Protein 6G7N (pdb70)

Radius of gyration: 25.72 Å; Cα contacts (8 Å, |Δi|>4): 1500; chains: 2; bounding box: 62×47×69 Å

Structure (mmCIF, N/CA/C/O backbone):
data_6G7N
#
_entry.id   6G7N
#
_cell.length_a   56.220
_cell.length_b   83.190
_cell.length_c   65.160
_cell.angle_alpha   90.000
_cell.angle_beta   95.250
_cell.angle_gamma   90.000
#
_symmetry.space_group_name_H-M   'P 1 21 1'
#
loop_
_entity.id
_entity.type
_entity.pdbx_description
1 polymer 'Extracellular solute-binding protein, family 1'
2 non-polymer D-ALANINE
3 non-polymer 'D-GLUTAMIC ACID'
4 non-polymer 'FE (III) ION'
5 water water
#
loop_
_atom_site.group_PDB
_atom_site.id
_atom_site.type_symbol
_atom_site.label_atom_id
_atom_site.label_alt_id
_atom_site.label_comp_id
_atom_site.label_asym_id
_atom_site.label_entity_id
_atom_site.label_seq_id
_atom_site.pdbx_PDB_ins_code
_atom_site.Cartn_x
_atom_site.Cartn_y
_atom_site.Cartn_z
_atom_site.occupancy
_atom_site.B_iso_or_equiv
_atom_site.auth_seq_id
_atom_site.auth_comp_id
_atom_site.auth_asym_id
_atom_site.auth_atom_id
_atom_site.pdbx_PDB_model_num
ATOM 1 N N . GLY A 1 1 ? 36.331 11.567 43.352 1.00 32.28 4 GLY A N 1
ATOM 2 C CA . GLY A 1 1 ? 36.314 10.092 43.539 1.00 26.12 4 GLY A CA 1
ATOM 3 C C . GLY A 1 1 ? 34.951 9.445 43.762 1.00 23.47 4 GLY A C 1
ATOM 4 O O . GLY A 1 1 ? 34.871 8.333 44.296 1.00 23.64 4 GLY A O 1
ATOM 5 N N . ALA A 1 2 ? 33.890 10.127 43.357 1.00 23.31 5 ALA A N 1
ATOM 6 C CA . ALA A 1 2 ? 32.542 9.619 43.525 1.00 20.33 5 ALA A CA 1
ATOM 7 C C . ALA A 1 2 ? 31.630 10.133 42.448 1.00 19.64 5 ALA A C 1
ATOM 8 O O . ALA A 1 2 ? 31.903 11.146 41.789 1.00 22.29 5 ALA A O 1
ATOM 10 N N . ILE A 1 3 ? 30.505 9.451 42.312 1.00 17.56 6 ILE A N 1
ATOM 11 C CA . ILE A 1 3 ? 29.376 9.975 41.565 1.00 16.81 6 ILE A CA 1
ATOM 12 C C . ILE A 1 3 ? 28.141 10.029 42.465 1.00 16.69 6 ILE A C 1
ATOM 13 O O . ILE A 1 3 ? 27.978 9.194 43.356 1.00 18.10 6 ILE A O 1
ATOM 18 N N . ASN A 1 4 ? 27.261 10.977 42.179 1.00 15.81 7 ASN A N 1
ATOM 19 C CA . ASN A 1 4 ? 25.995 11.114 42.879 1.00 15.59 7 ASN A CA 1
ATOM 20 C C . ASN A 1 4 ? 24.873 10.597 41.990 1.00 15.14 7 ASN A C 1
ATOM 21 O O . ASN A 1 4 ? 24.546 11.216 40.970 1.00 16.01 7 ASN A O 1
ATOM 26 N N . LEU A 1 5 ? 24.315 9.459 42.407 1.00 14.29 8 LEU A N 1
ATOM 27 C CA . LEU A 1 5 ? 23.224 8.783 41.702 1.00 14.14 8 LEU A CA 1
ATOM 28 C C . LEU A 1 5 ? 21.899 9.158 42.340 1.00 14.69 8 LEU A C 1
ATOM 29 O O . LEU A 1 5 ? 21.652 8.795 43.495 1.00 15.68 8 LEU A O 1
ATOM 34 N N . TYR A 1 6 ? 21.072 9.900 41.599 1.00 13.78 9 TYR A N 1
ATOM 35 C CA . TYR A 1 6 ? 19.693 10.240 42.029 1.00 13.62 9 TYR A CA 1
ATOM 36 C C . TYR A 1 6 ? 18.784 9.221 41.340 1.00 13.91 9 TYR A C 1
ATOM 37 O O . TYR A 1 6 ? 18.655 9.213 40.123 1.00 14.39 9 TYR A O 1
ATOM 46 N N . SER A 1 7 ? 18.178 8.322 42.112 1.00 13.68 10 SER A N 1
ATOM 47 C CA . SER A 1 7 ? 17.414 7.214 41.529 1.00 13.51 10 SER A CA 1
ATOM 48 C C . SER A 1 7 ? 16.128 6.937 42.282 1.00 13.80 10 SER A C 1
ATOM 49 O O . SER A 1 7 ? 16.101 6.926 43.515 1.00 15.53 10 SER A O 1
ATOM 52 N N . SER A 1 8 ? 15.077 6.658 41.513 1.00 13.41 11 SER A N 1
ATOM 53 C CA . SER A 1 8 ? 13.837 6.091 42.060 1.00 14.67 11 SER A CA 1
ATOM 54 C C . SER A 1 8 ? 13.737 4.560 41.927 1.00 14.67 11 SER A C 1
ATOM 55 O O . SER A 1 8 ? 12.722 3.958 42.287 1.00 18.84 11 SER A O 1
ATOM 58 N N . ARG A 1 9 ? 14.781 3.953 41.362 1.00 14.46 12 ARG A N 1
ATOM 59 C CA . ARG A 1 9 ? 14.774 2.558 40.854 1.00 14.46 12 ARG A CA 1
ATOM 60 C C . ARG A 1 9 ? 15.734 1.641 41.622 1.00 15.02 12 ARG A C 1
ATOM 61 O O . ARG A 1 9 ? 15.936 0.478 41.252 1.00 15.93 12 ARG A O 1
ATOM 69 N N . HIS A 1 10 ? 16.283 2.132 42.730 1.00 14.70 13 HIS A N 1
ATOM 70 C CA . HIS A 1 10 ? 17.209 1.329 43.519 1.00 14.75 13 HIS A CA 1
ATOM 71 C C . HIS A 1 10 ? 16.458 0.207 44.253 1.00 14.99 13 HIS A C 1
ATOM 72 O O . HIS A 1 10 ? 15.447 0.440 44.909 1.00 17.03 13 HIS A O 1
ATOM 79 N N . TYR A 1 11 ? 17.018 -0.997 44.189 1.00 14.89 14 TYR A N 1
ATOM 80 C CA . TYR A 1 11 ? 16.672 -2.131 45.062 1.00 16.10 14 TYR A CA 1
ATOM 81 C C . TYR A 1 11 ? 17.917 -2.518 45.850 1.00 16.40 14 TYR A C 1
ATOM 82 O O . TYR A 1 11 ? 19.036 -2.278 45.404 1.00 16.87 14 TYR A O 1
ATOM 91 N N . ASP A 1 12 ? 17.748 -3.140 47.023 1.00 17.35 15 ASP A N 1
ATOM 92 C CA A ASP A 1 12 ? 18.875 -3.493 47.912 0.50 17.21 15 ASP A CA 1
ATOM 93 C CA B ASP A 1 12 ? 18.907 -3.407 47.877 0.50 16.74 15 ASP A CA 1
ATOM 94 C C . ASP A 1 12 ? 19.967 -4.291 47.222 1.00 16.40 15 ASP A C 1
ATOM 95 O O . ASP A 1 12 ? 21.162 -4.110 47.482 1.00 18.28 15 ASP A O 1
ATOM 104 N N . THR A 1 13 ? 19.543 -5.202 46.355 1.00 16.11 16 THR A N 1
ATOM 105 C CA . THR A 1 13 ? 20.467 -6.034 45.621 1.00 16.57 16 THR A CA 1
ATOM 106 C C . THR A 1 13 ? 21.386 -5.218 44.675 1.00 15.21 16 THR A C 1
ATOM 107 O O . THR A 1 13 ? 22.460 -5.710 44.304 1.00 16.65 16 THR A O 1
ATOM 111 N N . ASP A 1 14 ? 21.018 -3.976 44.353 1.00 15.30 17 ASP A N 1
ATOM 112 C CA . ASP A 1 14 ? 21.855 -3.134 43.517 1.00 15.57 17 ASP A CA 1
ATOM 113 C C . ASP A 1 14 ? 23.139 -2.692 44.218 1.00 15.21 17 ASP A C 1
ATOM 114 O O . ASP A 1 14 ? 24.066 -2.269 43.553 1.00 16.70 17 ASP A O 1
ATOM 119 N N . GLN A 1 15 ? 23.208 -2.813 45.543 1.00 15.58 18 GLN A N 1
ATOM 120 C CA . GLN A 1 15 ? 24.513 -2.528 46.210 1.00 15.16 18 GLN A CA 1
ATOM 121 C C . GLN A 1 15 ? 25.685 -3.366 45.653 1.00 16.88 18 GLN A C 1
ATOM 122 O O . GLN A 1 15 ? 26.804 -2.877 45.549 1.00 17.07 18 GLN A O 1
ATOM 128 N N . ALA A 1 16 ? 25.388 -4.576 45.170 1.00 17.45 19 ALA A N 1
ATOM 129 C CA . ALA A 1 16 ? 26.426 -5.410 44.506 1.00 18.42 19 ALA A CA 1
ATOM 130 C C . ALA A 1 16 ? 26.968 -4.762 43.234 1.00 18.08 19 ALA A C 1
ATOM 131 O O . ALA A 1 16 ? 28.148 -4.842 42.940 1.00 19.70 19 ALA A O 1
ATOM 133 N N . LEU A 1 17 ? 26.079 -4.103 42.500 1.00 18.12 20 LEU A N 1
ATOM 134 C CA A LEU A 1 17 ? 26.475 -3.419 41.325 0.50 17.29 20 LEU A CA 1
ATOM 135 C CA B LEU A 1 17 ? 26.440 -3.297 41.298 0.50 17.82 20 LEU A CA 1
ATOM 136 C C . LEU A 1 17 ? 27.355 -2.202 41.689 1.00 15.16 20 LEU A C 1
ATOM 137 O O . LEU A 1 17 ? 28.389 -2.000 41.058 1.00 16.05 20 LEU A O 1
ATOM 146 N N . TYR A 1 18 ? 26.955 -1.435 42.707 1.00 14.69 21 TYR A N 1
ATOM 147 C CA . TYR A 1 18 ? 27.731 -0.251 43.047 1.00 14.86 21 TYR A CA 1
ATOM 148 C C . TYR A 1 18 ? 29.122 -0.681 43.515 1.00 14.57 21 TYR A C 1
ATOM 149 O O . TYR A 1 18 ? 30.104 -0.083 43.142 1.00 16.07 21 TYR A O 1
ATOM 158 N N . ASP A 1 19 ? 29.179 -1.719 44.340 1.00 13.86 22 ASP A N 1
ATOM 159 C CA . ASP A 1 19 ? 30.465 -2.191 44.863 1.00 14.27 22 ASP A CA 1
ATOM 160 C C . ASP A 1 19 ? 31.387 -2.720 43.770 1.00 14.28 22 ASP A C 1
ATOM 161 O O . ASP A 1 19 ? 32.578 -2.463 43.801 1.00 15.29 22 ASP A O 1
ATOM 166 N N . SER A 1 20 ? 30.842 -3.432 42.792 1.00 14.55 23 SER A N 1
ATOM 167 C CA . SER A 1 20 ? 31.636 -3.888 41.660 1.00 14.41 23 SER A CA 1
ATOM 168 C C . SER A 1 20 ? 32.142 -2.719 40.833 1.00 14.21 23 SER A C 1
ATOM 169 O O . SER A 1 20 ? 33.322 -2.692 40.421 1.00 15.20 23 SER A O 1
ATOM 172 N N . PHE A 1 21 ? 31.261 -1.756 40.574 1.00 13.91 24 PHE A N 1
ATOM 173 C CA . PHE A 1 21 ? 31.661 -0.524 39.889 1.00 13.70 24 PHE A CA 1
ATOM 174 C C . PHE A 1 21 ? 32.827 0.154 40.609 1.00 13.93 24 PHE A C 1
ATOM 175 O O . PHE A 1 21 ? 33.801 0.553 39.962 1.00 14.24 24 PHE A O 1
ATOM 183 N N . THR A 1 22 ? 32.748 0.263 41.921 1.00 14.06 25 THR A N 1
ATOM 184 C CA . THR A 1 22 ? 33.831 0.877 42.666 1.00 14.76 25 THR A CA 1
ATOM 185 C C . THR A 1 22 ? 35.148 0.088 42.559 1.00 15.04 25 THR A C 1
ATOM 186 O O . THR A 1 22 ? 36.220 0.688 42.411 1.00 16.19 25 THR A O 1
ATOM 190 N N . LYS A 1 23 ? 35.038 -1.224 42.619 1.00 14.85 26 LYS A N 1
ATOM 191 C CA A LYS A 1 23 ? 36.263 -2.076 42.426 0.70 16.83 26 LYS A CA 1
ATOM 192 C CA B LYS A 1 23 ? 36.194 -2.097 42.426 0.30 16.98 26 LYS A CA 1
ATOM 193 C C . LYS A 1 23 ? 36.903 -1.854 41.039 1.00 16.41 26 LYS A C 1
ATOM 194 O O . LYS A 1 23 ? 38.122 -1.791 40.866 1.00 18.96 26 LYS A O 1
ATOM 205 N N . LYS A 1 24 ? 36.062 -1.731 40.027 1.00 14.83 27 LYS A N 1
ATOM 206 C CA . LYS A 1 24 ? 36.539 -1.574 38.650 1.00 15.27 27 LYS A CA 1
ATOM 207 C C . LYS A 1 24 ? 37.053 -0.190 38.290 1.00 15.25 27 LYS A C 1
ATOM 208 O O . LYS A 1 24 ? 37.952 -0.068 37.457 1.00 19.28 27 LYS A O 1
ATOM 214 N N . THR A 1 25 ? 36.499 0.842 38.906 1.00 14.98 28 THR A N 1
ATOM 215 C CA . THR A 1 25 ? 36.748 2.243 38.525 1.00 16.50 28 THR A CA 1
ATOM 216 C C . THR A 1 25 ? 37.373 3.111 39.588 1.00 16.29 28 THR A C 1
ATOM 217 O O . THR A 1 25 ? 37.858 4.192 39.275 1.00 19.10 28 THR A O 1
ATOM 221 N N . GLY A 1 26 ? 37.298 2.687 40.840 1.00 16.24 29 GLY A N 1
ATOM 222 C CA . GLY A 1 26 ? 37.725 3.508 41.954 1.00 18.34 29 GLY A CA 1
ATOM 223 C C . GLY A 1 26 ? 36.693 4.501 42.455 1.00 18.59 29 GLY A C 1
ATOM 224 O O . GLY A 1 26 ? 36.958 5.184 43.427 1.00 22.68 29 GLY A O 1
ATOM 225 N N . LEU A 1 27 ? 35.540 4.598 41.806 1.00 17.16 30 LEU A N 1
ATOM 226 C CA . LEU A 1 27 ? 34.561 5.637 42.121 1.00 17.47 30 LEU A CA 1
ATOM 227 C C . LEU A 1 27 ? 33.487 5.110 43.053 1.00 17.39 30 LEU A C 1
ATOM 228 O O . LEU A 1 27 ? 32.882 4.090 42.764 1.00 17.26 30 LEU A O 1
ATOM 233 N N . LYS A 1 28 ? 33.255 5.805 44.165 1.00 17.66 31 LYS A N 1
ATOM 234 C CA . LYS A 1 28 ? 32.153 5.509 45.062 1.00 17.32 31 LYS A CA 1
ATOM 235 C C . LYS A 1 28 ? 30.850 5.977 44.423 1.00 16.82 31 LYS A C 1
ATOM 236 O O . LYS A 1 28 ? 30.820 6.942 43.659 1.00 18.78 31 LYS A O 1
ATOM 242 N N . VAL A 1 29 ? 29.776 5.275 44.760 1.00 18.25 32 VAL A N 1
ATOM 243 C CA . VAL A 1 29 ? 28.418 5.660 44.371 1.00 17.34 32 VAL A CA 1
ATOM 244 C C . VAL A 1 29 ? 27.675 6.188 45.595 1.00 17.11 32 VAL A C 1
ATOM 245 O O . VAL A 1 29 ? 27.443 5.430 46.549 1.00 20.68 32 VAL A O 1
ATOM 249 N N . ASN A 1 30 ? 27.332 7.480 45.568 1.00 16.29 33 ASN A N 1
ATOM 250 C CA . ASN A 1 30 ? 26.508 8.095 46.600 1.00 17.48 33 ASN A CA 1
ATOM 251 C C . ASN A 1 30 ? 25.067 8.066 46.096 1.00 16.35 33 ASN A C 1
ATOM 252 O O . ASN A 1 30 ? 24.756 8.677 45.088 1.00 19.25 33 ASN A O 1
ATOM 257 N N . LEU A 1 31 ? 24.194 7.365 46.812 1.00 17.56 34 LEU A N 1
ATOM 258 C CA . LEU A 1 31 ? 22.802 7.189 46.421 1.00 17.36 34 LEU A CA 1
ATOM 259 C C . LEU A 1 31 ? 21.887 8.216 47.068 1.00 17.98 34 LEU A C 1
ATOM 260 O O . LEU A 1 31 ? 21.890 8.331 48.304 1.00 20.10 34 LEU A O 1
ATOM 265 N N . ILE A 1 32 ? 21.113 8.929 46.247 1.00 17.23 35 ILE A N 1
ATOM 266 C CA . ILE A 1 32 ? 20.041 9.825 46.682 1.00 17.14 35 ILE A CA 1
ATOM 267 C C . ILE A 1 32 ? 18.762 9.248 46.107 1.00 16.36 35 ILE A C 1
ATOM 268 O O . ILE A 1 32 ? 18.649 9.079 44.919 1.00 17.36 35 ILE A O 1
ATOM 273 N N . GLU A 1 33 ? 17.802 8.920 46.960 1.00 18.99 36 GLU A N 1
ATOM 274 C CA . GLU A 1 33 ? 16.556 8.354 46.499 1.00 18.38 36 GLU A CA 1
ATOM 275 C C . GLU A 1 33 ? 15.402 9.320 46.539 1.00 18.73 36 GLU A C 1
ATOM 276 O O . GLU A 1 33 ? 15.398 10.291 47.311 1.00 22.42 36 GLU A O 1
ATOM 282 N N . GLY A 1 34 ? 14.364 8.966 45.790 1.00 19.68 37 GLY A N 1
ATOM 283 C CA . GLY A 1 34 ? 13.122 9.723 45.792 1.00 19.85 37 GLY A CA 1
ATOM 284 C C . GLY A 1 34 ? 12.201 9.151 44.743 1.00 18.19 37 GLY A C 1
ATOM 285 O O . GLY A 1 34 ? 12.614 8.333 43.952 1.00 20.40 37 GLY A O 1
ATOM 286 N N . LYS A 1 35 ? 10.952 9.598 44.709 1.00 19.32 38 LYS A N 1
ATOM 287 C CA . LYS A 1 35 ? 10.062 9.203 43.631 1.00 20.08 38 LYS A CA 1
ATOM 288 C C . LYS A 1 35 ? 10.526 9.932 42.364 1.00 19.78 38 LYS A C 1
ATOM 289 O O . LYS A 1 35 ? 11.115 11.011 42.426 1.00 19.49 38 LYS A O 1
ATOM 295 N N . GLY A 1 36 ? 10.288 9.316 41.206 1.00 20.69 39 GLY A N 1
ATOM 296 C CA . GLY A 1 36 ? 10.833 9.826 39.943 1.00 20.47 39 GLY A CA 1
ATOM 297 C C . GLY A 1 36 ? 10.511 11.287 39.651 1.00 19.49 39 GLY A C 1
ATOM 298 O O . GLY A 1 36 ? 11.405 12.083 39.352 1.00 21.18 39 GLY A O 1
ATOM 299 N N . ASP A 1 37 ? 9.225 11.658 39.762 1.00 22.33 40 ASP A N 1
ATOM 300 C CA . ASP A 1 37 ? 8.853 13.027 39.417 1.00 23.49 40 ASP A CA 1
ATOM 301 C C . ASP A 1 37 ? 9.360 14.037 40.438 1.00 20.99 40 ASP A C 1
ATOM 302 O O . ASP A 1 37 ? 9.737 15.162 40.081 1.00 23.86 40 ASP A O 1
ATOM 304 N N . LYS A 1 38 ? 9.459 13.601 41.695 1.00 22.07 41 LYS A N 1
ATOM 305 C CA . LYS A 1 38 ? 10.04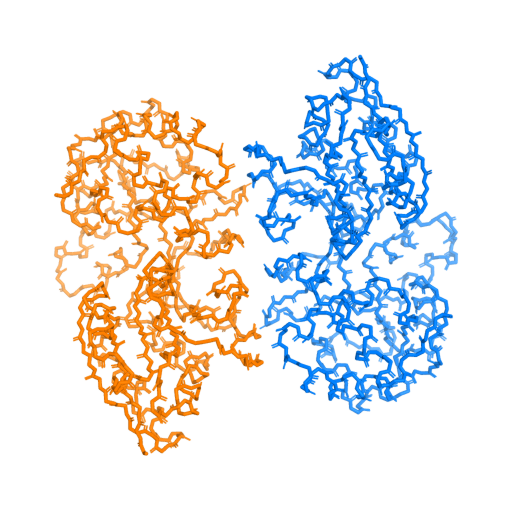0 14.415 42.759 1.00 23.55 41 LYS A CA 1
ATOM 306 C C . LYS A 1 38 ? 11.530 14.641 42.572 1.00 22.28 41 LYS A C 1
ATOM 307 O O . LYS A 1 38 ? 12.022 15.747 42.798 1.00 24.44 41 LYS A O 1
ATOM 313 N N . LEU A 1 39 ? 12.241 13.620 42.101 1.00 20.37 42 LEU A N 1
ATOM 314 C CA . LEU A 1 39 ? 13.670 13.787 41.786 1.00 19.48 42 LEU A CA 1
ATOM 315 C C . LEU A 1 39 ? 13.899 14.741 40.637 1.00 18.95 42 LEU A C 1
ATOM 316 O O . LEU A 1 39 ? 14.841 15.523 40.672 1.00 19.41 42 LEU A O 1
ATOM 321 N N . ILE A 1 40 ? 13.046 14.677 39.607 1.00 18.23 43 ILE A N 1
ATOM 322 C CA . ILE A 1 40 ? 13.167 15.615 38.475 1.00 18.59 43 ILE A CA 1
ATOM 323 C C . ILE A 1 40 ? 13.018 17.040 39.004 1.00 18.92 43 ILE A C 1
ATOM 324 O O . ILE A 1 40 ? 13.843 17.907 38.684 1.00 20.69 43 ILE A O 1
ATOM 329 N N . GLU A 1 41 ? 11.982 17.261 39.820 1.00 20.29 44 GLU A N 1
ATOM 330 C CA . GLU A 1 41 ? 11.717 18.552 40.414 1.00 21.67 44 GLU A CA 1
ATOM 331 C C . GLU A 1 41 ? 12.889 18.990 41.285 1.00 22.62 44 GLU A C 1
ATOM 332 O O . GLU A 1 41 ? 13.303 20.142 41.252 1.00 25.34 44 GLU A O 1
ATOM 334 N N . ARG A 1 42 ? 13.434 18.079 42.077 1.00 21.91 45 ARG A N 1
ATOM 335 C CA . ARG A 1 42 ? 14.592 18.405 42.922 1.00 22.01 45 ARG A CA 1
ATOM 336 C C . ARG A 1 42 ? 15.808 18.843 42.107 1.00 21.32 45 ARG A C 1
ATOM 337 O O . ARG A 1 42 ? 16.460 19.810 42.440 1.00 24.83 45 ARG A O 1
ATOM 345 N N . ILE A 1 43 ? 16.146 18.082 41.062 1.00 19.90 46 ILE A N 1
ATOM 346 C CA . ILE A 1 43 ? 17.288 18.442 40.229 1.00 20.58 46 ILE A CA 1
ATOM 347 C C . ILE A 1 43 ? 17.031 19.783 39.507 1.00 21.00 46 ILE A C 1
ATOM 348 O O . ILE A 1 43 ? 17.939 20.611 39.402 1.00 23.96 46 ILE A O 1
ATOM 353 N N . LYS A 1 44 ? 15.827 19.965 38.976 1.00 22.00 47 LYS A N 1
ATOM 354 C CA . LYS A 1 44 ? 15.500 21.188 38.265 1.00 25.53 47 LYS A CA 1
ATOM 355 C C . LYS A 1 44 ? 15.676 22.393 39.210 1.00 27.20 47 LYS A C 1
ATOM 356 O O . LYS A 1 44 ? 16.281 23.381 38.851 1.00 29.35 47 LYS A O 1
ATOM 362 N N . SER A 1 45 ? 15.193 22.258 40.431 1.00 24.61 48 SER A N 1
ATOM 363 C CA . SER A 1 45 ? 15.239 23.348 41.403 1.00 28.70 48 SER A CA 1
ATOM 364 C C . SER A 1 45 ? 16.668 23.619 41.910 1.00 29.47 48 SER A C 1
ATOM 365 O O . SER A 1 45 ? 17.036 24.780 42.145 1.00 39.59 48 SER A O 1
ATOM 368 N N . GLU A 1 46 ? 17.468 22.558 42.074 1.00 27.52 49 GLU A N 1
ATOM 369 C CA . GLU A 1 46 ? 18.885 22.688 42.448 1.00 26.94 49 GLU A CA 1
ATOM 370 C C . GLU A 1 46 ? 19.682 23.388 41.333 1.00 28.90 49 GLU A C 1
ATOM 371 O O . GLU A 1 46 ? 20.701 24.024 41.596 1.00 33.46 49 GLU A O 1
ATOM 377 N N . GLY A 1 47 ? 19.230 23.241 40.083 1.00 28.58 50 GLY A N 1
ATOM 378 C CA . GLY A 1 47 ? 19.798 23.960 38.944 1.00 27.75 50 GLY A CA 1
ATOM 379 C C . GLY A 1 47 ? 21.279 23.722 38.762 1.00 27.02 50 GLY A C 1
ATOM 380 O O . GLY A 1 47 ? 21.784 22.592 38.915 1.00 25.46 50 GLY A O 1
ATOM 381 N N . ALA A 1 48 ? 21.995 24.803 38.470 1.00 27.41 51 ALA A N 1
ATOM 382 C CA . ALA A 1 48 ? 23.440 24.733 38.304 1.00 27.81 51 ALA A CA 1
ATOM 383 C C . ALA A 1 48 ? 24.179 24.335 39.595 1.00 24.77 51 ALA A C 1
ATOM 384 O O . ALA A 1 48 ? 25.349 23.965 39.545 1.00 28.01 51 ALA A O 1
ATOM 386 N N . ASN A 1 49 ? 23.506 24.408 40.747 1.00 24.93 52 ASN A N 1
ATOM 387 C CA . ASN A 1 49 ? 24.111 23.978 42.016 1.00 25.62 52 ASN A CA 1
ATOM 388 C C . ASN A 1 49 ? 23.872 22.504 42.323 1.00 25.14 52 ASN A C 1
ATOM 389 O O . ASN A 1 49 ? 24.355 22.013 43.341 1.00 30.14 52 ASN A O 1
ATOM 394 N N . SER A 1 50 ? 23.181 21.768 41.452 1.00 23.67 53 SER A N 1
ATOM 395 C CA . SER A 1 50 ? 22.898 20.366 41.769 1.00 21.60 53 SER A CA 1
ATOM 396 C C . SER A 1 50 ? 24.165 19.492 41.771 1.00 20.11 53 SER A C 1
ATOM 397 O O . SER A 1 50 ? 24.954 19.533 40.814 1.00 22.89 53 SER A O 1
ATOM 400 N N . PRO A 1 51 ? 24.338 18.656 42.806 1.00 21.20 54 PRO A N 1
ATOM 401 C CA . PRO A 1 51 ? 25.439 17.683 42.766 1.00 20.34 54 PRO A CA 1
ATOM 402 C C . PRO A 1 51 ? 25.129 16.437 41.926 1.00 18.67 54 PRO A C 1
ATOM 403 O O . PRO A 1 51 ? 26.010 15.612 41.754 1.00 20.43 54 PRO A O 1
ATOM 407 N N . ALA A 1 52 ? 23.910 16.294 41.419 1.00 17.38 55 ALA A N 1
ATOM 408 C CA . ALA A 1 52 ? 23.542 15.059 40.732 1.00 15.45 55 ALA A CA 1
ATOM 409 C C . ALA A 1 52 ? 24.421 14.809 39.507 1.00 14.84 55 ALA A C 1
ATOM 410 O O . ALA A 1 52 ? 24.646 15.691 38.676 1.00 15.91 55 ALA A O 1
ATOM 412 N N . ASP A 1 53 ? 24.888 13.565 39.385 1.00 14.45 56 ASP A N 1
ATOM 413 C CA . ASP A 1 53 ? 25.669 13.112 38.224 1.00 14.23 56 ASP A CA 1
ATOM 414 C C . ASP A 1 53 ? 24.856 12.238 37.277 1.00 13.33 56 ASP A C 1
ATOM 415 O O . ASP A 1 53 ? 24.953 12.364 36.057 1.00 13.64 56 ASP A O 1
ATOM 420 N N . VAL A 1 54 ? 24.123 11.286 37.849 1.00 13.17 57 VAL A N 1
ATOM 421 C CA . VAL A 1 54 ? 23.290 10.333 37.084 1.00 12.73 57 VAL A CA 1
ATOM 422 C C . VAL A 1 54 ? 21.887 10.380 37.654 1.00 13.33 57 VAL A C 1
ATOM 423 O O . VAL A 1 54 ? 21.711 10.407 38.883 1.00 14.20 57 VAL A O 1
ATOM 427 N N . PHE A 1 55 ? 20.895 10.380 36.770 1.00 12.09 58 PHE A N 1
ATOM 428 C CA . PHE A 1 55 ? 19.466 10.291 37.146 1.00 12.55 58 PHE A CA 1
ATOM 429 C C . PHE A 1 55 ? 18.953 8.965 36.572 1.00 11.88 58 PHE A C 1
ATOM 430 O O . PHE A 1 55 ? 19.125 8.698 35.388 1.00 12.41 58 PHE A O 1
ATOM 438 N N . MET A 1 56 ? 18.302 8.173 37.427 1.00 11.62 59 MET A N 1
ATOM 439 C CA . MET A 1 56 ? 17.656 6.931 36.997 1.00 11.99 59 MET A CA 1
ATOM 440 C C . MET A 1 56 ? 16.226 6.850 37.489 1.00 11.80 59 MET A C 1
ATOM 441 O O . MET A 1 56 ? 15.908 7.248 38.624 1.00 12.98 59 MET A O 1
ATOM 446 N N . THR A 1 57 ? 15.357 6.291 36.648 1.00 11.30 60 THR A N 1
ATOM 447 C CA . THR A 1 57 ? 13.948 6.128 36.996 1.00 12.10 60 THR A CA 1
ATOM 448 C C . THR A 1 57 ? 13.350 5.055 36.125 1.00 11.60 60 THR A C 1
ATOM 449 O O . THR A 1 57 ? 14.052 4.395 35.368 1.00 13.81 60 THR A O 1
ATOM 453 N N A VAL A 1 58 ? 12.036 4.837 36.259 0.50 11.76 61 VAL A N 1
ATOM 454 N N B VAL A 1 58 ? 12.038 4.897 36.222 0.50 11.73 61 VAL A N 1
ATOM 455 C CA A VAL A 1 58 ? 11.315 3.923 35.367 0.50 12.00 61 VAL A CA 1
ATOM 456 C CA B VAL A 1 58 ? 11.293 3.945 35.440 0.50 12.01 61 VAL A CA 1
ATOM 457 C C A VAL A 1 58 ? 10.350 4.676 34.472 0.50 10.81 61 VAL A C 1
ATOM 458 C C B VAL A 1 58 ? 10.343 4.672 34.488 0.50 10.82 61 VAL A C 1
ATOM 459 O O A VAL A 1 58 ? 9.779 5.712 34.862 0.50 12.03 61 VAL A O 1
ATOM 460 O O B VAL A 1 58 ? 9.775 5.715 34.860 0.50 12.02 61 VAL A O 1
ATOM 467 N N . ASP A 1 59 ? 10.212 4.103 33.279 1.00 10.81 62 ASP A N 1
ATOM 468 C CA . ASP A 1 59 ? 9.288 4.488 32.212 1.00 10.63 62 ASP A CA 1
ATOM 469 C C . ASP A 1 59 ? 9.875 5.554 31.307 1.00 10.14 62 ASP A C 1
ATOM 470 O O . ASP A 1 59 ? 10.258 6.626 31.782 1.00 11.36 62 ASP A O 1
ATOM 475 N N . ALA A 1 60 ? 9.895 5.280 30.009 1.00 10.21 63 ALA A N 1
ATOM 476 C CA . ALA A 1 60 ? 10.367 6.278 29.069 1.00 10.75 63 ALA A CA 1
ATOM 477 C C . ALA A 1 60 ? 9.530 7.564 29.168 1.00 11.10 63 ALA A C 1
ATOM 478 O O . ALA A 1 60 ? 10.031 8.629 28.838 1.00 12.14 63 ALA A O 1
ATOM 480 N N . GLY A 1 61 ? 8.260 7.480 29.572 1.00 11.85 64 GLY A N 1
ATOM 481 C CA . GLY A 1 61 ? 7.501 8.714 29.770 1.00 13.72 64 GLY A CA 1
ATOM 482 C C . GLY A 1 61 ? 8.109 9.635 30.814 1.00 13.01 64 GLY A C 1
ATOM 483 O O . GLY A 1 61 ? 8.076 10.881 30.648 1.00 14.86 64 GLY A O 1
ATOM 484 N N A ARG A 1 62 ? 8.627 9.068 31.911 0.50 12.98 65 ARG A N 1
ATOM 485 N N B ARG A 1 62 ? 8.639 9.066 31.881 0.50 13.02 65 ARG A N 1
ATOM 486 C CA A ARG A 1 62 ? 9.286 9.887 32.957 0.50 13.37 65 ARG A CA 1
ATOM 487 C CA B ARG A 1 62 ? 9.267 9.863 32.923 0.50 13.49 65 ARG A CA 1
ATOM 488 C C A ARG A 1 62 ? 10.646 10.386 32.475 0.50 12.43 65 ARG A C 1
ATOM 489 C C B ARG A 1 62 ? 10.639 10.374 32.478 0.50 12.45 65 ARG A C 1
ATOM 490 O O A ARG A 1 62 ? 11.029 11.515 32.781 0.50 13.84 65 ARG A O 1
ATOM 491 O O B ARG A 1 62 ? 11.016 11.499 32.801 0.50 13.87 65 ARG A O 1
ATOM 506 N N . LEU A 1 63 ? 11.396 9.561 31.746 1.00 11.75 66 LEU A N 1
ATOM 507 C CA . LEU A 1 63 ? 12.679 10.001 31.204 1.00 11.48 66 LEU A CA 1
ATOM 508 C C . LEU A 1 63 ? 12.479 11.156 30.222 1.00 11.03 66 LEU A C 1
ATOM 509 O O . LEU A 1 63 ? 13.256 12.109 30.215 1.00 12.41 66 LEU A O 1
ATOM 514 N N . TRP A 1 64 ? 11.427 11.080 29.434 1.00 11.71 67 TRP A N 1
ATOM 515 C CA A TRP A 1 64 ? 11.069 12.168 28.537 0.70 12.09 67 TRP A CA 1
ATOM 516 C CA B TRP A 1 64 ? 11.135 12.220 28.540 0.30 11.95 67 TRP A CA 1
ATOM 517 C C . TRP A 1 64 ? 10.762 13.514 29.316 1.00 12.73 67 TRP A C 1
ATOM 518 O O . TRP A 1 64 ? 11.195 14.605 28.955 1.00 13.77 67 TRP A O 1
ATOM 539 N N . ARG A 1 65 ? 10.008 13.322 30.395 1.00 13.58 68 ARG A N 1
ATOM 540 C CA A ARG A 1 65 ? 9.745 14.510 31.270 0.70 14.59 68 ARG A CA 1
ATOM 541 C CA B ARG A 1 65 ? 9.715 14.452 31.278 0.30 14.68 68 ARG A CA 1
ATOM 542 C C . ARG A 1 65 ? 11.045 15.108 31.832 1.00 14.04 68 ARG A C 1
ATOM 543 O O . ARG A 1 65 ? 11.203 16.331 31.886 1.00 15.11 68 ARG A O 1
ATOM 558 N N . ALA A 1 66 ? 12.006 14.260 32.186 1.00 13.63 69 ALA A N 1
ATOM 559 C CA . ALA A 1 66 ? 13.323 14.744 32.639 1.00 12.90 69 ALA A CA 1
ATOM 560 C C . ALA A 1 66 ? 14.017 15.517 31.532 1.00 12.56 69 ALA A C 1
ATOM 561 O O . ALA A 1 66 ? 14.578 16.594 31.752 1.00 14.49 69 ALA A O 1
ATOM 563 N N . GLN A 1 67 ? 13.976 14.953 30.326 1.00 12.70 70 GLN A N 1
ATOM 564 C CA . GLN A 1 67 ? 14.586 15.622 29.184 1.00 13.75 70 GLN A CA 1
ATOM 565 C C . GLN A 1 67 ? 13.959 17.004 28.936 1.00 15.16 70 GLN A C 1
ATOM 566 O O . GLN A 1 67 ? 14.664 17.989 28.709 1.00 16.06 70 GLN A O 1
ATOM 572 N N . GLU A 1 68 ? 12.640 17.047 28.990 1.00 15.00 71 GLU A N 1
ATOM 573 C CA . GLU A 1 68 ? 11.935 18.337 28.782 1.00 17.03 71 GLU A CA 1
ATOM 574 C C . GLU A 1 68 ? 12.184 19.376 29.899 1.00 16.39 71 GLU A C 1
ATOM 575 O O . GLU A 1 68 ? 12.147 20.585 29.651 1.00 19.07 71 GLU A O 1
ATOM 581 N N . ALA A 1 69 ? 12.457 18.880 31.105 1.00 16.25 72 ALA A N 1
ATOM 582 C CA . ALA A 1 69 ? 12.825 19.756 32.207 1.00 17.30 72 ALA A CA 1
ATOM 583 C C . ALA A 1 69 ? 14.239 20.334 32.040 1.00 16.78 72 ALA A C 1
ATOM 584 O O . ALA A 1 69 ? 14.629 21.205 32.807 1.00 20.19 72 ALA A O 1
ATOM 586 N N . GLY A 1 70 ? 15.028 19.821 31.087 1.00 16.99 73 GLY A N 1
ATOM 587 C CA . GLY A 1 70 ? 16.356 20.334 30.807 1.00 17.67 73 GLY A CA 1
ATOM 588 C C . GLY A 1 70 ? 17.397 19.823 31.760 1.00 17.16 73 GLY A C 1
ATOM 589 O O . GLY A 1 70 ? 18.458 20.424 31.861 1.00 19.99 73 GLY A O 1
ATOM 590 N N . ILE A 1 71 ? 17.139 18.708 32.457 1.00 15.40 74 ILE A N 1
ATOM 591 C CA . ILE A 1 71 ? 18.085 18.247 33.472 1.00 15.13 74 ILE A CA 1
ATOM 592 C C . ILE A 1 71 ? 19.098 17.214 32.977 1.00 14.51 74 ILE A C 1
ATOM 593 O O . ILE A 1 71 ? 19.905 16.729 33.793 1.00 15.71 74 ILE A O 1
ATOM 598 N N . LEU A 1 72 ? 19.074 16.875 31.683 1.00 13.81 75 LEU A N 1
ATOM 599 C CA . LEU A 1 72 ? 19.974 15.862 31.130 1.00 13.17 75 LEU A CA 1
ATOM 600 C C . LEU A 1 72 ? 20.902 16.460 30.081 1.00 14.02 75 LEU A C 1
ATOM 601 O O . LEU A 1 72 ? 20.601 17.475 29.489 1.00 16.63 75 LEU A O 1
ATOM 606 N N . GLN A 1 73 ? 22.044 15.818 29.853 1.00 12.99 76 GLN A N 1
ATOM 607 C CA . GLN A 1 73 ? 22.942 16.179 28.765 1.00 13.10 76 GLN A CA 1
ATOM 608 C C . GLN A 1 73 ? 23.202 14.975 27.868 1.00 13.01 76 GLN A C 1
ATOM 609 O O . GLN A 1 73 ? 23.232 13.843 28.340 1.00 13.45 76 GLN A O 1
ATOM 615 N N . PRO A 1 74 ? 23.404 15.235 26.572 1.00 12.99 77 PRO A N 1
ATOM 616 C CA . PRO A 1 74 ? 23.569 14.099 25.642 1.00 13.15 77 PRO A CA 1
ATOM 617 C C . PRO A 1 74 ? 24.929 13.435 25.760 1.00 12.82 77 PRO A C 1
ATOM 618 O O . PRO A 1 74 ? 25.935 14.114 25.934 1.00 14.92 77 PRO A O 1
ATOM 622 N N . ILE A 1 75 ? 24.963 12.118 25.622 1.00 12.49 78 ILE A N 1
ATOM 623 C CA . ILE A 1 75 ? 26.160 11.318 25.714 1.00 12.63 78 ILE A CA 1
ATOM 624 C C . ILE A 1 75 ? 26.322 10.458 24.481 1.00 12.28 78 ILE A C 1
ATOM 625 O O . ILE A 1 75 ? 25.403 9.726 24.131 1.00 14.01 78 ILE A O 1
ATOM 630 N N . SER A 1 76 ? 27.506 10.521 23.864 1.00 13.72 79 SER A N 1
ATOM 631 C CA A SER A 1 76 ? 27.827 9.693 22.710 0.70 13.84 79 SER A CA 1
ATOM 632 C CA B SER A 1 76 ? 27.887 9.696 22.700 0.30 14.03 79 SER A CA 1
ATOM 633 C C . SER A 1 76 ? 28.889 8.669 23.110 1.00 13.14 79 SER A C 1
ATOM 634 O O . SER A 1 76 ? 30.046 9.013 23.307 1.00 16.33 79 SER A O 1
ATOM 639 N N . SER A 1 77 ? 28.470 7.421 23.213 1.00 12.61 80 SER A N 1
ATOM 640 C CA . SER A 1 77 ? 29.311 6.295 23.634 1.00 12.21 80 SER A CA 1
ATOM 641 C C . SER A 1 77 ? 29.095 5.131 22.713 1.00 11.18 80 SER A C 1
ATOM 642 O O . SER A 1 77 ? 27.971 4.657 22.572 1.00 11.13 80 SER A O 1
ATOM 645 N N . SER A 1 78 ? 30.167 4.631 22.107 1.00 11.42 81 SER A N 1
ATOM 646 C CA . SER A 1 78 ? 30.095 3.419 21.298 1.00 11.22 81 SER A CA 1
ATOM 647 C C . SER A 1 78 ? 29.530 2.251 22.116 1.00 10.73 81 SER A C 1
ATOM 648 O O . SER A 1 78 ? 28.761 1.451 21.602 1.00 11.58 81 SER A O 1
ATOM 651 N N . THR A 1 79 ? 29.974 2.130 23.368 1.00 10.90 82 THR A N 1
ATOM 652 C CA . THR A 1 79 ? 29.490 1.063 24.213 1.00 11.08 82 THR A CA 1
ATOM 653 C C . THR A 1 79 ? 27.973 1.141 24.446 1.00 10.84 82 THR A C 1
ATOM 654 O O . THR A 1 79 ? 27.251 0.162 24.268 1.00 10.98 82 THR A O 1
ATOM 658 N N . LEU A 1 80 ? 27.481 2.311 24.829 1.00 10.08 83 LEU A N 1
ATOM 659 C CA . LEU A 1 80 ? 26.039 2.438 25.052 1.00 9.66 83 LEU A CA 1
ATOM 660 C C . LEU A 1 80 ? 25.255 2.183 23.766 1.00 9.17 83 LEU A C 1
ATOM 661 O O . LEU A 1 80 ? 24.236 1.491 23.778 1.00 9.93 83 LEU A O 1
ATOM 666 N N . ASN A 1 81 ? 25.710 2.761 22.654 1.00 8.98 84 ASN A N 1
ATOM 667 C CA . ASN A 1 81 ? 24.927 2.658 21.455 1.00 9.10 84 ASN A CA 1
ATOM 668 C C . ASN A 1 81 ? 24.938 1.257 20.879 1.00 9.00 84 ASN A C 1
ATOM 669 O O . ASN A 1 81 ? 23.933 0.781 20.340 1.00 9.49 84 ASN A O 1
ATOM 674 N N . ASN A 1 82 ? 26.092 0.597 20.929 1.00 9.29 85 ASN A N 1
ATOM 675 C CA . ASN A 1 82 ? 26.163 -0.755 20.397 1.00 9.46 85 ASN A CA 1
ATOM 676 C C . ASN A 1 82 ? 25.380 -1.761 21.271 1.00 9.19 85 ASN A C 1
ATOM 677 O O . ASN A 1 82 ? 24.711 -2.641 20.738 1.00 9.91 85 ASN A O 1
ATOM 682 N N . LYS A 1 83 ? 25.507 -1.636 22.578 1.00 8.90 86 LYS A N 1
ATOM 683 C CA . LYS A 1 83 ? 24.916 -2.613 23.472 1.00 9.02 86 LYS A CA 1
ATOM 684 C C . LYS A 1 83 ? 23.432 -2.384 23.771 1.00 8.79 86 LYS A C 1
ATOM 685 O O . LYS A 1 83 ? 22.736 -3.350 24.095 1.00 9.48 86 LYS A O 1
ATOM 691 N N . ILE A 1 84 ? 22.959 -1.134 23.730 1.00 8.63 87 ILE A N 1
ATOM 692 C CA . ILE A 1 84 ? 21.547 -0.846 24.018 1.00 8.73 87 ILE A CA 1
ATOM 693 C C . ILE A 1 84 ? 20.816 -0.766 22.695 1.00 8.68 87 ILE A C 1
ATOM 694 O O . ILE A 1 84 ? 21.169 0.037 21.824 1.00 8.74 87 ILE A O 1
ATOM 699 N N . PRO A 1 85 ? 19.761 -1.597 22.503 1.00 8.82 88 PRO A N 1
ATOM 700 C CA . PRO A 1 85 ? 18.999 -1.507 21.269 1.00 8.89 88 PRO A CA 1
ATOM 701 C C . PRO A 1 85 ? 18.518 -0.081 21.006 1.00 8.50 88 PRO A C 1
ATOM 702 O O . PRO A 1 85 ? 18.093 0.611 21.928 1.00 8.43 88 PRO A O 1
ATOM 706 N N . ALA A 1 86 ? 18.532 0.326 19.728 1.00 8.68 89 ALA A N 1
ATOM 707 C CA . ALA A 1 86 ? 18.174 1.695 19.383 1.00 8.33 89 ALA A CA 1
ATOM 708 C C . ALA A 1 86 ? 16.795 2.105 19.871 1.00 8.29 89 ALA A C 1
ATOM 709 O O . ALA A 1 86 ? 16.586 3.253 20.250 1.00 8.94 89 ALA A O 1
ATOM 711 N N . ASN A 1 87 ? 15.847 1.172 19.856 1.00 8.20 90 ASN A N 1
ATOM 712 C CA . ASN A 1 87 ? 14.482 1.470 20.287 1.00 8.30 90 ASN A CA 1
ATOM 713 C C . ASN A 1 87 ? 14.361 1.756 21.774 1.00 8.42 90 ASN A C 1
ATOM 714 O O . ASN A 1 87 ? 13.332 2.276 22.203 1.00 8.98 90 ASN A O 1
ATOM 719 N N . LEU A 1 88 ? 15.369 1.374 22.570 1.00 8.21 91 LEU A N 1
ATOM 720 C CA . LEU A 1 88 ? 15.354 1.502 24.007 1.00 8.60 91 LEU A CA 1
ATOM 721 C C . LEU A 1 88 ? 16.241 2.648 24.507 1.00 8.63 91 LEU A C 1
ATOM 722 O O . LEU A 1 88 ? 16.532 2.714 25.708 1.00 9.80 91 LEU A O 1
ATOM 727 N N . ARG A 1 89 ? 16.644 3.555 23.615 1.00 8.71 92 ARG A N 1
ATOM 728 C CA . ARG A 1 89 ? 17.411 4.735 24.034 1.00 9.10 92 ARG A CA 1
ATOM 729 C C . ARG A 1 89 ? 16.889 5.964 23.295 1.00 9.05 92 ARG A C 1
ATOM 730 O O . ARG A 1 89 ? 16.323 5.904 22.200 1.00 9.42 92 ARG A O 1
ATOM 738 N N . SER A 1 90 ? 17.088 7.125 23.932 1.00 9.15 93 SER A N 1
ATOM 739 C CA . SER A 1 90 ? 16.646 8.394 23.358 1.00 9.35 93 SER A CA 1
ATOM 740 C C . SER A 1 90 ? 17.301 8.614 21.995 1.00 9.41 93 SER A C 1
ATOM 741 O O . SER A 1 90 ? 18.539 8.576 21.917 1.00 9.80 93 SER A O 1
ATOM 744 N N . PRO A 1 91 ? 16.542 9.008 20.968 1.00 9.50 94 PRO A N 1
ATOM 745 C CA . PRO A 1 91 ? 17.170 9.398 19.694 1.00 10.88 94 PRO A CA 1
ATOM 746 C C . PRO A 1 91 ? 18.172 10.537 19.825 1.00 11.66 94 PRO A C 1
ATOM 747 O O . PRO A 1 91 ? 19.090 10.634 19.002 1.00 13.64 94 PRO A O 1
ATOM 751 N N . GLU A 1 92 ? 18.011 11.361 20.856 1.00 11.35 95 GLU A N 1
ATOM 752 C CA . GLU A 1 92 ? 18.901 12.513 21.106 1.00 12.82 95 GLU A CA 1
ATOM 753 C C . GLU A 1 92 ? 19.994 12.188 22.117 1.00 11.76 95 GLU A C 1
ATOM 754 O O . GLU A 1 92 ? 20.744 13.088 22.534 1.00 13.47 95 GLU A O 1
ATOM 760 N N . LYS A 1 93 ? 20.081 10.936 22.564 1.00 10.92 96 LYS A N 1
ATOM 761 C CA . LYS A 1 93 ? 21.169 10.484 23.435 1.00 11.09 96 LYS A CA 1
ATOM 762 C C . LYS A 1 93 ? 21.118 11.087 24.824 1.00 9.93 96 LYS A C 1
ATOM 763 O O . LYS A 1 93 ? 22.122 11.152 25.532 1.00 11.37 96 LYS A O 1
ATOM 769 N N . LEU A 1 94 ? 19.921 11.462 25.252 1.00 10.26 97 LEU A N 1
ATOM 770 C CA . LEU A 1 94 ? 19.712 12.066 26.565 1.00 10.77 97 LEU A CA 1
ATOM 771 C C . LEU A 1 94 ? 19.505 11.058 27.692 1.00 10.24 97 LEU A C 1
ATOM 772 O O . LEU A 1 94 ? 19.743 11.374 28.859 1.00 10.78 97 LEU A O 1
ATOM 777 N N . TRP A 1 95 ? 19.048 9.853 27.347 1.00 9.66 98 TRP A N 1
ATOM 778 C CA . TRP A 1 95 ? 18.785 8.821 28.322 1.00 9.60 98 TRP A CA 1
ATOM 779 C C . TRP A 1 95 ? 18.777 7.487 27.590 1.00 9.08 98 TRP A C 1
ATOM 780 O O . TRP A 1 95 ? 18.670 7.424 26.366 1.00 9.48 98 TRP A O 1
ATOM 791 N N . PHE A 1 96 ? 18.852 6.440 28.396 1.00 8.96 99 PHE A N 1
ATOM 792 C CA . PHE A 1 96 ? 19.137 5.083 27.909 1.00 9.14 99 PHE A CA 1
ATOM 793 C C . PHE A 1 96 ? 18.419 4.082 28.787 1.00 9.08 99 PHE A C 1
ATOM 794 O O . PHE A 1 96 ? 18.421 4.210 30.007 1.00 10.04 99 PHE A O 1
ATOM 802 N N . GLY A 1 97 ? 17.876 3.029 28.167 1.00 8.99 100 GLY A N 1
ATOM 803 C CA . GLY A 1 97 ? 17.346 1.914 28.932 1.00 9.51 100 GLY A CA 1
ATOM 804 C C . GLY A 1 97 ? 18.409 0.923 29.373 1.00 8.72 100 GLY A C 1
ATOM 805 O O . GLY A 1 97 ? 19.283 0.588 28.603 1.00 9.99 100 GLY A O 1
ATOM 806 N N . PHE A 1 98 ? 18.241 0.441 30.611 1.00 9.12 101 PHE A N 1
ATOM 807 C CA . PHE A 1 98 ? 19.140 -0.553 31.187 1.00 9.62 101 PHE A CA 1
ATOM 808 C C . PHE A 1 98 ? 18.455 -1.848 31.593 1.00 9.68 101 PHE A C 1
ATOM 809 O O . PHE A 1 98 ? 19.126 -2.872 31.690 1.00 10.87 101 PHE A O 1
ATOM 817 N N . SER A 1 99 ? 17.130 -1.839 31.798 1.00 9.42 102 SER A N 1
ATOM 818 C CA . SER A 1 99 ? 16.342 -3.081 31.867 1.00 9.55 102 SER A CA 1
ATOM 819 C C . SER A 1 99 ? 15.011 -2.803 31.181 1.00 9.43 102 SER A C 1
ATOM 820 O O . SER A 1 99 ? 14.643 -1.645 30.977 1.00 9.80 102 SER A O 1
ATOM 823 N N . LYS A 1 100 ? 14.309 -3.877 30.850 1.00 9.71 103 LYS A N 1
ATOM 824 C CA . LYS A 1 100 ? 13.112 -3.826 30.039 1.00 10.42 103 LYS A CA 1
ATOM 825 C C . LYS A 1 100 ? 11.968 -4.558 30.723 1.00 9.84 103 LYS A C 1
ATOM 826 O O . LYS A 1 100 ? 12.143 -5.629 31.304 1.00 10.47 103 LYS A O 1
ATOM 832 N N . ARG A 1 101 ? 10.775 -3.976 30.594 1.00 9.67 104 ARG A N 1
ATOM 833 C CA . ARG A 1 101 ? 9.520 -4.567 31.067 1.00 9.46 104 ARG A CA 1
ATOM 834 C C . ARG A 1 101 ? 8.551 -4.620 29.896 1.00 9.51 104 ARG A C 1
ATOM 835 O O . ARG A 1 101 ? 8.663 -3.885 28.943 1.00 10.72 104 ARG A O 1
ATOM 843 N N . ALA A 1 102 ? 7.560 -5.494 29.989 1.00 9.69 105 ALA A N 1
ATOM 844 C CA . ALA A 1 102 ? 6.491 -5.587 28.970 1.00 9.96 105 ALA A CA 1
ATOM 845 C C . ALA A 1 102 ? 5.150 -5.361 29.633 1.00 9.64 105 ALA A C 1
ATOM 846 O O . ALA A 1 102 ? 4.908 -5.847 30.735 1.00 10.47 105 ALA A O 1
ATOM 848 N N . ARG A 1 103 ? 4.264 -4.608 28.964 1.00 9.58 106 ARG A N 1
ATOM 849 C CA . ARG A 1 103 ? 2.912 -4.423 29.478 1.00 10.03 106 ARG A CA 1
ATOM 850 C C . ARG A 1 103 ? 2.028 -5.439 28.760 1.00 9.92 106 ARG A C 1
ATOM 851 O O . ARG A 1 103 ? 1.824 -5.361 27.550 1.00 11.02 106 ARG A O 1
ATOM 859 N N . VAL A 1 104 ? 1.577 -6.431 29.529 1.00 9.62 107 VAL A N 1
ATOM 860 C CA . VAL A 1 104 ? 1.028 -7.668 29.004 1.00 10.40 107 VAL A CA 1
ATOM 861 C C . VAL A 1 104 ? -0.398 -7.876 29.456 1.00 9.66 107 VAL A C 1
ATOM 862 O O . VAL A 1 104 ? -0.887 -7.209 30.369 1.00 10.42 107 VAL A O 1
ATOM 866 N N . ILE A 1 105 ? -1.043 -8.874 28.817 1.00 10.60 108 ILE A N 1
ATOM 867 C CA . ILE A 1 105 ? -2.375 -9.309 29.253 1.00 10.70 108 ILE A CA 1
ATOM 868 C C . ILE A 1 105 ? -2.187 -10.415 30.284 1.00 11.23 108 ILE A C 1
ATOM 869 O O . ILE A 1 105 ? -1.601 -11.476 30.003 1.00 13.81 108 ILE A O 1
ATOM 874 N N . MET A 1 106 ? -2.663 -10.155 31.496 1.00 11.27 109 MET A N 1
ATOM 875 C CA . MET A 1 106 ? -2.728 -11.154 32.573 1.00 12.03 109 MET A CA 1
ATOM 876 C C . MET A 1 106 ? -4.098 -11.809 32.480 1.00 12.95 109 MET A C 1
ATOM 877 O O . MET A 1 106 ? -5.116 -11.097 32.369 1.00 15.26 109 MET A O 1
ATOM 882 N N . TYR A 1 107 ? -4.151 -13.151 32.481 1.00 12.82 110 TYR A N 1
ATOM 883 C CA . TYR A 1 107 ? -5.427 -13.832 32.269 1.00 13.20 110 TYR A CA 1
ATOM 884 C C . TYR A 1 107 ? -5.657 -14.922 33.298 1.00 13.45 110 TYR A C 1
ATOM 885 O O . TYR A 1 107 ? -4.735 -15.581 33.773 1.00 14.07 110 TYR A O 1
ATOM 894 N N . ASN A 1 108 ? -6.920 -15.086 33.681 1.00 13.85 111 ASN A N 1
ATOM 895 C CA . ASN A 1 108 ? -7.306 -16.162 34.601 1.00 14.41 111 ASN A CA 1
ATOM 896 C C . ASN A 1 108 ? -7.245 -17.483 33.825 1.00 14.99 111 ASN A C 1
ATOM 897 O O . ASN A 1 108 ? -7.982 -17.676 32.859 1.00 16.30 111 ASN A O 1
ATOM 902 N N . LYS A 1 109 ? -6.381 -18.395 34.269 1.00 15.61 112 LYS A N 1
ATOM 903 C CA . LYS A 1 109 ? -6.157 -19.641 33.544 1.00 16.80 112 LYS A CA 1
ATOM 904 C C . LYS A 1 109 ? -7.391 -20.552 33.477 1.00 18.34 112 LYS A C 1
ATOM 905 O O . LYS A 1 109 ? -7.557 -21.299 32.515 1.00 20.33 112 LYS A O 1
ATOM 911 N N . ASN A 1 110 ? -8.242 -20.484 34.500 1.00 17.96 113 ASN A N 1
ATOM 912 C CA A ASN A 1 110 ? -9.470 -21.259 34.540 0.50 19.08 113 ASN A CA 1
ATOM 913 C CA B ASN A 1 110 ? -9.483 -21.275 34.528 0.50 18.55 113 ASN A CA 1
ATOM 914 C C . ASN A 1 110 ? -10.487 -20.741 33.516 1.00 18.45 113 ASN A C 1
ATOM 915 O O . ASN A 1 110 ? -11.195 -21.536 32.873 1.00 23.57 113 ASN A O 1
ATOM 924 N N . LYS A 1 111 ? -10.579 -19.412 33.374 1.00 18.50 114 LYS A N 1
ATOM 925 C CA A LYS A 1 111 ? -11.658 -18.803 32.589 0.50 18.14 114 LYS A CA 1
ATOM 926 C CA B LYS A 1 111 ? -11.608 -18.801 32.589 0.50 18.15 114 LYS A CA 1
ATOM 927 C C . LYS A 1 111 ? -11.266 -18.467 31.144 1.00 18.48 114 LYS A C 1
ATOM 928 O O . LYS A 1 111 ? -12.152 -18.312 30.299 1.00 20.32 114 LYS A O 1
ATOM 939 N N . VAL A 1 112 ? -9.962 -18.327 30.862 1.00 16.94 115 VAL A N 1
ATOM 940 C CA . VAL A 1 112 ? -9.477 -17.812 29.588 1.00 16.23 115 VAL A CA 1
ATOM 941 C C . VAL A 1 112 ? -8.394 -18.723 29.026 1.00 16.82 115 VAL A C 1
ATOM 942 O O . VAL A 1 112 ? -7.360 -18.929 29.664 1.00 18.85 115 VAL A O 1
ATOM 946 N N . GLN A 1 113 ? -8.620 -19.235 27.824 1.00 17.66 116 GLN A N 1
ATOM 947 C CA . GLN A 1 113 ? -7.584 -19.958 27.080 1.00 19.16 116 GLN A CA 1
ATOM 948 C C . GLN A 1 113 ? -6.756 -18.951 26.295 1.00 17.80 116 GLN A C 1
ATOM 949 O O . GLN A 1 113 ? -7.306 -17.977 25.789 1.00 17.57 116 GLN A O 1
ATOM 955 N N . PRO A 1 114 ? -5.431 -19.141 26.203 1.00 17.94 117 PRO A N 1
ATOM 956 C CA . PRO A 1 114 ? -4.611 -18.162 25.426 1.00 18.94 117 PRO A CA 1
ATOM 957 C C . PRO A 1 114 ? -5.038 -17.998 23.977 1.00 18.17 117 PRO A C 1
ATOM 958 O O . PRO A 1 114 ? -4.828 -16.940 23.410 1.00 18.32 117 PRO A O 1
ATOM 962 N N . SER A 1 115 ? -5.676 -19.010 23.391 1.00 19.18 118 SER A N 1
ATOM 963 C CA . SER A 1 115 ? -6.253 -18.898 22.047 1.00 20.25 118 SER A CA 1
ATOM 964 C C . SER A 1 115 ? -7.298 -17.793 21.903 1.00 19.09 118 SER A C 1
ATOM 965 O O . SER A 1 115 ? -7.545 -17.321 20.789 1.00 21.31 118 SER A O 1
ATOM 968 N N . GLU A 1 116 ? -7.884 -17.349 23.016 1.00 16.69 119 GLU A N 1
ATOM 969 C CA . GLU A 1 116 ? -8.853 -16.251 23.012 1.00 17.20 119 GLU A CA 1
ATOM 970 C C . GLU A 1 116 ? -8.222 -14.879 22.952 1.00 15.50 119 GLU A C 1
ATOM 971 O O . GLU A 1 116 ? -8.933 -13.884 22.779 1.00 16.29 119 GLU A O 1
ATOM 977 N N . LEU A 1 117 ? -6.909 -14.818 23.121 1.00 14.36 120 LEU A N 1
ATOM 978 C CA . LEU A 1 117 ? -6.174 -13.557 23.164 1.00 13.49 120 LEU A CA 1
ATOM 979 C C . LEU A 1 117 ? -5.388 -13.339 21.874 1.00 12.98 120 LEU A C 1
ATOM 980 O O . LEU A 1 117 ? -4.974 -14.297 21.220 1.00 14.46 120 LEU A O 1
ATOM 985 N N . SER A 1 118 ? -5.131 -12.071 21.548 1.00 12.35 121 SER A N 1
ATOM 986 C CA . SER A 1 118 ? -4.381 -11.738 20.335 1.00 12.02 121 SER A CA 1
ATOM 987 C C . SER A 1 118 ? -3.645 -10.419 20.493 1.00 11.07 121 SER A C 1
ATOM 988 O O . SER A 1 118 ? -2.411 -10.404 20.644 1.00 12.25 121 SER A O 1
ATOM 991 N N . THR A 1 119 ? -4.392 -9.322 20.450 1.00 10.96 122 THR A N 1
ATOM 992 C CA . THR A 1 119 ? -3.825 -7.993 20.383 1.00 10.33 122 THR A CA 1
ATOM 993 C C . THR A 1 119 ? -4.379 -7.079 21.481 1.00 10.51 122 THR A C 1
ATOM 994 O O . THR A 1 119 ? -5.423 -7.340 22.076 1.00 11.29 122 THR A O 1
ATOM 998 N N . TYR A 1 120 ? -3.713 -5.937 21.685 1.00 10.47 123 TYR A N 1
ATOM 999 C CA . TYR A 1 120 ? -4.271 -4.881 22.505 1.00 10.93 123 TYR A CA 1
ATOM 1000 C C . TYR A 1 120 ? -5.589 -4.395 21.897 1.00 9.97 123 TYR A C 1
ATOM 1001 O O . TYR A 1 120 ? -6.554 -4.107 22.614 1.00 11.07 123 TYR A O 1
ATOM 1010 N N . GLU A 1 121 ? -5.646 -4.292 20.567 1.00 10.80 124 GLU A N 1
ATOM 1011 C CA . GLU A 1 121 ? -6.810 -3.767 19.877 1.00 10.79 124 GLU A CA 1
ATOM 1012 C C . GLU A 1 121 ? -8.043 -4.600 20.161 1.00 11.03 124 GLU A C 1
ATOM 1013 O O . GLU A 1 121 ? -9.146 -4.064 20.316 1.00 11.69 124 GLU A O 1
ATOM 1019 N N . ASP A 1 122 ? -7.878 -5.918 20.235 1.00 10.51 125 ASP A N 1
ATOM 1020 C CA . ASP A 1 122 ? -8.982 -6.851 20.462 1.00 11.35 125 ASP A CA 1
ATOM 1021 C C . ASP A 1 122 ? -9.654 -6.644 21.809 1.00 11.67 125 ASP A C 1
ATOM 1022 O O . ASP A 1 122 ? -10.809 -7.050 22.010 1.00 13.01 125 ASP A O 1
ATOM 1027 N N . LEU A 1 123 ? -8.964 -5.996 22.757 1.00 11.44 126 LEU A N 1
ATOM 1028 C CA . LEU A 1 123 ? -9.532 -5.775 24.086 1.00 12.41 126 LEU A CA 1
ATOM 1029 C C . LEU A 1 123 ? -10.705 -4.802 24.103 1.00 12.57 126 LEU A C 1
ATOM 1030 O O . LEU A 1 123 ? -11.422 -4.737 25.107 1.00 13.68 126 LEU A O 1
ATOM 1035 N N . ALA A 1 124 ? -10.940 -4.093 22.995 1.00 12.29 127 ALA A N 1
ATOM 1036 C CA . ALA A 1 124 ? -12.120 -3.231 22.876 1.00 12.95 127 ALA A CA 1
ATOM 1037 C C . ALA A 1 124 ? -13.351 -3.949 22.361 1.00 13.29 127 ALA A C 1
ATOM 1038 O O . ALA A 1 124 ? -14.411 -3.330 22.289 1.00 15.91 127 ALA A O 1
ATOM 1040 N N . GLN A 1 125 ? -13.234 -5.217 22.004 1.00 12.90 128 GLN A N 1
ATOM 1041 C CA . GLN A 1 125 ? -14.358 -5.969 21.461 1.00 14.45 128 GLN A CA 1
ATOM 1042 C C . GLN A 1 125 ? -15.390 -6.257 22.550 1.00 14.22 128 GLN A C 1
ATOM 1043 O O . GLN A 1 125 ? -15.058 -6.438 23.741 1.00 13.87 128 GLN A O 1
ATOM 1049 N N . ASN A 1 126 ? -16.650 -6.357 22.129 1.00 15.71 129 ASN A N 1
ATOM 1050 C CA A ASN A 1 126 ? -17.798 -6.559 23.031 0.50 17.04 129 ASN A CA 1
ATOM 1051 C CA B ASN A 1 126 ? -17.749 -6.541 23.065 0.50 16.32 129 ASN A CA 1
ATOM 1052 C C . ASN A 1 126 ? -17.694 -7.823 23.881 1.00 15.59 129 ASN A C 1
ATOM 1053 O O . ASN A 1 126 ? -18.264 -7.875 24.988 1.00 17.48 129 ASN A O 1
ATOM 1062 N N . LYS A 1 127 ? -17.030 -8.855 23.366 1.00 16.09 130 LYS A N 1
ATOM 1063 C CA . LYS A 1 127 ? -16.880 -10.100 24.095 1.00 16.66 130 LYS A CA 1
ATOM 1064 C C . LYS A 1 127 ? -16.214 -9.928 25.456 1.00 16.12 130 LYS A C 1
ATOM 1065 O O . LYS A 1 127 ? -16.399 -10.768 26.332 1.00 17.65 130 LYS A O 1
ATOM 1071 N N . TRP A 1 128 ? -15.456 -8.850 25.672 1.00 14.03 131 TRP A N 1
ATOM 1072 C CA . TRP A 1 128 ? -14.793 -8.619 26.953 1.00 13.65 131 TRP A CA 1
ATOM 1073 C C . TRP A 1 128 ? -15.610 -7.775 27.924 1.00 13.82 131 TRP A C 1
ATOM 1074 O O . TRP A 1 128 ? -15.103 -7.417 28.994 1.00 13.88 131 TRP A O 1
ATOM 1085 N N . LYS A 1 129 ? -16.882 -7.510 27.610 1.00 14.84 132 LYS A N 1
ATOM 1086 C CA . LYS A 1 129 ? -17.685 -6.652 28.489 1.00 14.36 132 LYS A CA 1
ATOM 1087 C C . LYS A 1 129 ? -17.763 -7.245 29.894 1.00 13.95 132 LYS A C 1
ATOM 1088 O O . LYS A 1 129 ? -18.051 -8.434 30.045 1.00 14.82 132 LYS A O 1
ATOM 1094 N N . GLY A 1 130 ? -17.495 -6.407 30.898 1.00 13.70 133 GLY A N 1
ATOM 1095 C CA . GLY A 1 130 ? -17.561 -6.832 32.295 1.00 14.71 133 GLY A CA 1
ATOM 1096 C C . GLY A 1 130 ? -16.369 -7.653 32.749 1.00 14.47 133 GLY A C 1
ATOM 1097 O O . GLY A 1 130 ? -16.413 -8.164 33.867 1.00 16.40 133 GLY A O 1
ATOM 1098 N N . LYS A 1 131 ? -15.321 -7.769 31.918 1.00 13.54 134 LYS A N 1
ATOM 1099 C CA . LYS A 1 131 ? -14.255 -8.753 32.173 1.00 14.16 134 LYS A CA 1
ATOM 1100 C C . LYS A 1 131 ? -12.871 -8.173 32.421 1.00 13.06 134 LYS A C 1
ATOM 1101 O O . LYS A 1 131 ? -12.001 -8.945 32.812 1.00 14.20 134 LYS A O 1
ATOM 1107 N N . ILE A 1 132 ? -12.674 -6.865 32.210 1.00 12.16 135 ILE A N 1
ATOM 1108 C CA . ILE A 1 132 ? -11.304 -6.309 32.223 1.00 12.05 135 ILE A CA 1
ATOM 1109 C C . ILE A 1 132 ? -11.063 -5.538 33.504 1.00 12.49 135 ILE A C 1
ATOM 1110 O O . ILE A 1 132 ? -11.887 -4.716 33.918 1.00 13.23 135 ILE A O 1
ATOM 1115 N N . VAL A 1 133 ? -9.905 -5.768 34.137 1.00 11.92 136 VAL A N 1
ATOM 1116 C CA . VAL A 1 133 ? -9.444 -4.926 35.245 1.00 12.57 136 VAL A CA 1
ATOM 1117 C C . VAL A 1 133 ? -8.121 -4.236 34.844 1.00 12.96 136 VAL A C 1
ATOM 1118 O O . VAL A 1 133 ? -7.213 -4.844 34.268 1.00 13.97 136 VAL A O 1
ATOM 1122 N N . ILE A 1 134 ? -8.028 -2.959 35.189 1.00 12.44 137 ILE A N 1
ATOM 1123 C CA . ILE A 1 134 ? -6.828 -2.173 34.931 1.00 12.01 137 ILE A CA 1
ATOM 1124 C C . ILE A 1 134 ? -6.831 -0.998 35.921 1.00 11.42 137 ILE A C 1
ATOM 1125 O O . ILE A 1 134 ? -7.884 -0.526 36.355 1.00 12.98 137 ILE A O 1
ATOM 1130 N N . ARG A 1 135 ? -5.633 -0.526 36.263 1.00 11.75 138 ARG A N 1
ATOM 1131 C CA . ARG A 1 135 ? -5.493 0.601 37.187 1.00 11.71 138 ARG A CA 1
ATOM 1132 C C . ARG A 1 135 ? -5.813 1.933 36.515 1.00 11.90 138 ARG A C 1
ATOM 1133 O O . ARG A 1 135 ? -6.109 2.005 35.305 1.00 12.09 138 ARG A O 1
ATOM 1141 N N . SER A 1 136 ? -5.751 2.990 37.315 1.00 12.25 139 SER A N 1
ATOM 1142 C CA . SER A 1 136 ? -6.191 4.320 36.890 1.00 12.66 139 SER A CA 1
ATOM 1143 C C . SER A 1 136 ? -5.355 4.918 35.764 1.00 13.06 139 SER A C 1
ATOM 1144 O O . SER A 1 136 ? -4.242 4.496 35.456 1.00 13.34 139 SER A O 1
ATOM 1147 N N . SER A 1 137 ? -5.909 5.979 35.187 1.00 12.73 140 SER A N 1
ATOM 1148 C CA . SER A 1 137 ? -5.248 6.727 34.137 1.00 13.12 140 SER A CA 1
ATOM 1149 C C . SER A 1 137 ? -4.141 7.632 34.628 1.00 12.94 140 SER A C 1
ATOM 1150 O O . SER A 1 137 ? -3.411 8.177 33.809 1.00 14.29 140 SER A O 1
ATOM 1153 N N . SER A 1 138 ? -3.978 7.765 35.940 1.00 12.83 141 SER A N 1
ATOM 1154 C CA . SER A 1 138 ? -2.857 8.512 36.533 1.00 14.06 141 SER A CA 1
ATOM 1155 C C . SER A 1 138 ? -1.526 7.783 36.383 1.00 12.96 141 SER A C 1
ATOM 1156 O O . SER A 1 138 ? -0.473 8.408 36.591 1.00 14.79 141 SER A O 1
ATOM 1159 N N . ASN A 1 139 ? -1.580 6.483 36.124 1.00 11.93 142 ASN A N 1
ATOM 1160 C CA . ASN A 1 139 ? -0.379 5.667 36.102 1.00 12.21 142 ASN A CA 1
ATOM 1161 C C . ASN A 1 139 ? 0.391 5.812 34.779 1.00 10.91 142 ASN A C 1
ATOM 1162 O O . ASN A 1 139 ? -0.174 5.700 33.695 1.00 11.12 142 ASN A O 1
ATOM 1167 N N . ILE A 1 140 ? 1.701 6.045 34.900 1.00 11.03 143 ILE A N 1
ATOM 1168 C CA . ILE A 1 140 ? 2.551 6.264 33.733 1.00 10.93 143 ILE A CA 1
ATOM 1169 C C . ILE A 1 140 ? 2.600 5.058 32.793 1.00 10.22 143 ILE A C 1
ATOM 1170 O O . ILE A 1 140 ? 2.701 5.248 31.589 1.00 10.32 143 ILE A O 1
ATOM 1175 N N . TYR A 1 141 ? 2.529 3.830 33.325 1.00 10.03 144 TYR A N 1
ATOM 1176 C CA . TYR A 1 141 ? 2.585 2.669 32.448 1.00 9.83 144 TYR A CA 1
ATOM 1177 C C . TYR A 1 141 ? 1.423 2.676 31.452 1.00 9.25 144 TYR A C 1
ATOM 1178 O O . TYR A 1 141 ? 1.578 2.366 30.267 1.00 9.67 144 TYR A O 1
ATOM 1187 N N . ASN A 1 142 ? 0.235 2.994 31.974 1.00 10.06 145 ASN A N 1
ATOM 1188 C CA . ASN A 1 142 ? -0.952 3.085 31.146 1.00 9.71 145 ASN A CA 1
ATOM 1189 C C . ASN A 1 142 ? -0.866 4.261 30.172 1.00 9.57 145 ASN A C 1
ATOM 1190 O O . ASN A 1 142 ? -1.273 4.137 29.014 1.00 10.23 145 ASN A O 1
ATOM 1195 N N . GLN A 1 143 ? -0.392 5.408 30.645 1.00 9.78 146 GLN A N 1
ATOM 1196 C CA . GLN A 1 143 ? -0.231 6.554 29.764 1.00 9.88 146 GLN A CA 1
ATOM 1197 C C . GLN A 1 143 ? 0.693 6.198 28.587 1.00 9.89 146 GLN A C 1
ATOM 1198 O O . GLN A 1 143 ? 0.411 6.531 27.435 1.00 9.96 146 GLN A O 1
ATOM 1204 N N . SER A 1 144 ? 1.785 5.476 28.876 1.00 9.46 147 SER A N 1
ATOM 1205 C CA . SER A 1 144 ? 2.718 5.114 27.830 1.00 9.40 147 SER A CA 1
ATOM 1206 C C . SER A 1 144 ? 2.131 4.112 26.832 1.00 8.97 147 SER A C 1
ATOM 1207 O O . SER A 1 144 ? 2.372 4.211 25.631 1.00 9.35 147 SER A O 1
ATOM 1210 N N . LEU A 1 145 ? 1.362 3.138 27.345 1.00 9.31 148 LEU A N 1
ATOM 1211 C CA . LEU A 1 145 ? 0.698 2.210 26.433 1.00 9.67 148 LEU A CA 1
ATOM 1212 C C . LEU A 1 145 ? -0.311 2.941 25.536 1.00 9.37 148 LEU A C 1
ATOM 1213 O O . LEU A 1 145 ? -0.350 2.713 24.326 1.00 9.84 148 LEU A O 1
ATOM 1218 N N . ILE A 1 146 ? -1.116 3.811 26.125 1.00 9.62 149 ILE A N 1
ATOM 1219 C CA . ILE A 1 146 ? -2.060 4.578 25.319 1.00 9.71 149 ILE A CA 1
ATOM 1220 C C . ILE A 1 146 ? -1.350 5.487 24.319 1.00 9.24 149 ILE A C 1
ATOM 1221 O O . ILE A 1 146 ? -1.803 5.613 23.175 1.00 9.66 149 ILE A O 1
ATOM 1226 N N . ALA A 1 147 ? -0.257 6.122 24.741 1.00 9.28 150 ALA A N 1
ATOM 1227 C CA . ALA A 1 147 ? 0.541 6.898 23.809 1.00 9.78 150 ALA A CA 1
ATOM 1228 C C . ALA A 1 147 ? 0.970 6.065 22.600 1.00 9.30 150 ALA A C 1
ATOM 1229 O O . ALA A 1 147 ? 0.911 6.534 21.455 1.00 10.01 150 ALA A O 1
ATOM 1231 N N . SER A 1 148 ? 1.399 4.821 22.855 1.00 9.36 151 SER A N 1
ATOM 1232 C CA . SER A 1 148 ? 1.789 3.950 21.736 1.00 9.59 151 SER A CA 1
ATOM 1233 C C . SER A 1 148 ? 0.626 3.698 20.766 1.00 9.43 151 SER A C 1
ATOM 1234 O O . SER A 1 148 ? 0.814 3.631 19.547 1.00 10.26 151 SER A O 1
ATOM 1237 N N . LEU A 1 149 ? -0.578 3.545 21.323 1.00 9.37 152 LEU A N 1
ATOM 1238 C CA . LEU A 1 149 ? -1.767 3.303 20.500 1.00 9.85 152 LEU A CA 1
ATOM 1239 C C . LEU A 1 149 ? -2.169 4.546 19.703 1.00 9.80 152 LEU A C 1
ATOM 1240 O O . LEU A 1 149 ? -2.611 4.437 18.554 1.00 10.53 152 LEU A O 1
ATOM 1245 N N . ILE A 1 150 ? -1.990 5.740 20.280 1.00 9.42 153 ILE A N 1
ATOM 1246 C CA . ILE A 1 150 ? -2.230 6.967 19.539 1.00 10.19 153 ILE A CA 1
ATOM 1247 C C . ILE A 1 150 ? -1.209 7.130 18.412 1.00 10.36 153 ILE A C 1
ATOM 1248 O O . ILE A 1 150 ? -1.562 7.526 17.299 1.00 11.24 153 ILE A O 1
ATOM 1253 N N . GLU A 1 151 ? 0.048 6.804 18.682 1.00 10.12 154 GLU A N 1
ATOM 1254 C CA . GLU A 1 151 ? 1.066 6.845 17.628 1.00 10.77 154 GLU A CA 1
ATOM 1255 C C . GLU A 1 151 ? 0.674 5.960 16.446 1.00 10.98 154 GLU A C 1
ATOM 1256 O O . GLU A 1 151 ? 0.818 6.363 15.297 1.00 13.19 154 GLU A O 1
ATOM 1262 N N . ILE A 1 152 ? 0.216 4.734 16.720 1.00 10.70 155 ILE A N 1
ATOM 1263 C CA . ILE A 1 152 ? -0.175 3.835 15.637 1.00 11.72 155 ILE A CA 1
ATOM 1264 C C . ILE A 1 152 ? -1.442 4.320 14.928 1.00 11.22 155 ILE A C 1
ATOM 1265 O O . ILE A 1 152 ? -1.463 4.481 13.708 1.00 12.47 155 ILE A O 1
ATOM 1270 N N . HIS A 1 153 ? -2.491 4.565 15.699 1.00 10.79 156 HIS A N 1
ATOM 1271 C CA . HIS A 1 153 ? -3.834 4.664 15.136 1.00 11.18 156 HIS A CA 1
ATOM 1272 C C . HIS A 1 153 ? -4.304 6.072 14.865 1.00 11.26 156 HIS A C 1
ATOM 1273 O O . HIS A 1 153 ? -5.268 6.224 14.119 1.00 13.99 156 HIS A O 1
ATOM 1280 N N . GLY A 1 154 ? -3.651 7.075 15.449 1.00 11.86 157 GLY A N 1
ATOM 1281 C CA . GLY A 1 154 ? -4.147 8.432 15.454 1.00 12.59 157 GLY A CA 1
ATOM 1282 C C . GLY A 1 154 ? -5.216 8.630 16.503 1.00 13.10 157 GLY A C 1
ATOM 1283 O O . GLY A 1 154 ? -5.797 7.674 17.032 1.00 13.48 157 GLY A O 1
ATOM 1284 N N . MET A 1 155 ? -5.511 9.891 16.821 1.00 14.70 158 MET A N 1
ATOM 1285 C CA A MET A 1 155 ? -6.422 10.168 17.932 0.50 14.81 158 MET A CA 1
ATOM 1286 C CA B MET A 1 155 ? -6.413 10.173 17.926 0.50 14.76 158 MET A CA 1
ATOM 1287 C C . MET A 1 155 ? -7.836 9.640 17.714 1.00 15.46 158 MET A C 1
ATOM 1288 O O . MET A 1 155 ? -8.439 9.101 18.643 1.00 16.88 158 MET A O 1
ATOM 1297 N N . SER A 1 156 ? -8.384 9.797 16.511 1.00 15.80 159 SER A N 1
ATOM 1298 C CA . SER A 1 156 ? -9.759 9.338 16.259 1.00 17.48 159 SER 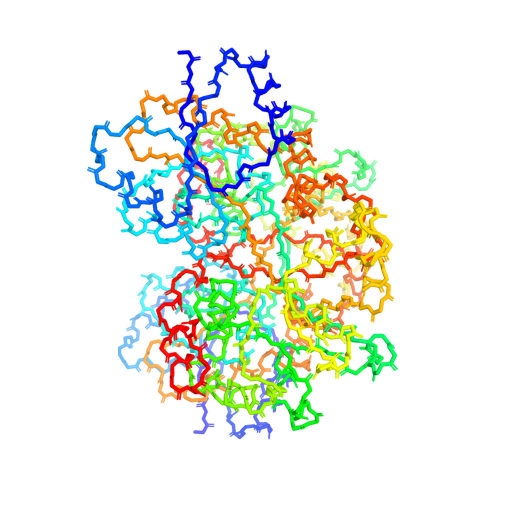A CA 1
ATOM 1299 C C . SER A 1 156 ? -9.931 7.852 16.446 1.00 16.26 159 SER A C 1
ATOM 1300 O O . SER A 1 156 ? -10.793 7.411 17.229 1.00 18.08 159 SER A O 1
ATOM 1303 N N . ASP A 1 157 ? -9.098 7.058 15.766 1.00 15.63 160 ASP A N 1
ATOM 1304 C CA . ASP A 1 157 ? -9.183 5.601 15.857 1.00 15.78 160 ASP A CA 1
ATOM 1305 C C . ASP A 1 157 ? -8.804 5.141 17.289 1.00 14.16 160 ASP A C 1
ATOM 1306 O O . ASP A 1 157 ? -9.424 4.217 17.822 1.00 14.69 160 ASP A O 1
ATOM 1311 N N . ALA A 1 158 ? -7.804 5.769 17.918 1.00 13.47 161 ALA A N 1
ATOM 1312 C CA . ALA A 1 158 ? -7.458 5.400 19.290 1.00 12.76 161 ALA A CA 1
ATOM 1313 C C . ALA A 1 158 ? -8.590 5.712 20.267 1.00 13.09 161 ALA A C 1
ATOM 1314 O O . ALA A 1 158 ? -8.806 4.959 21.220 1.00 13.68 161 ALA A O 1
ATOM 1316 N N . GLU A 1 159 ? -9.297 6.820 20.058 1.00 15.22 162 GLU A N 1
ATOM 1317 C CA . GLU A 1 159 ? -10.441 7.133 20.897 1.00 16.36 162 GLU A CA 1
ATOM 1318 C C . GLU A 1 159 ? -11.549 6.097 20.759 1.00 15.39 162 GLU A C 1
ATOM 1319 O O . GLU A 1 159 ? -12.160 5.702 21.762 1.00 16.04 162 GLU A O 1
ATOM 1325 N N . GLY A 1 160 ? -11.817 5.637 19.547 1.00 15.86 163 GLY A N 1
ATOM 1326 C CA . GLY A 1 160 ? -12.789 4.575 19.336 1.00 15.94 163 GLY A CA 1
ATOM 1327 C C . GLY A 1 160 ? -12.422 3.311 20.093 1.00 14.21 163 GLY A C 1
ATOM 1328 O O . GLY A 1 160 ? -13.260 2.680 20.736 1.00 15.93 163 GLY A O 1
ATOM 1329 N N . TRP A 1 161 ? -11.140 2.946 20.032 1.00 13.43 164 TRP A N 1
ATOM 1330 C CA . TRP A 1 161 ? -10.623 1.797 20.801 1.00 13.42 164 TRP A CA 1
ATOM 1331 C C . TRP A 1 161 ? -10.830 2.025 22.291 1.00 12.90 164 TRP A C 1
ATOM 1332 O O . TRP A 1 161 ? -11.351 1.155 22.999 1.00 13.28 164 TRP A O 1
ATOM 1343 N N . ALA A 1 162 ? -10.440 3.201 22.777 1.00 12.88 165 ALA A N 1
ATOM 1344 C CA . ALA A 1 162 ? -10.458 3.464 24.194 1.00 13.64 165 ALA A CA 1
ATOM 1345 C C . ALA A 1 162 ? -11.881 3.480 24.758 1.00 12.71 165 ALA A C 1
ATOM 1346 O O . ALA A 1 162 ? -12.111 3.050 25.880 1.00 13.64 165 ALA A O 1
ATOM 1348 N N . LYS A 1 163 ? -12.820 3.975 23.949 1.00 13.36 166 LYS A N 1
ATOM 1349 C CA A LYS A 1 163 ? -14.251 3.957 24.304 0.50 14.49 166 LYS A CA 1
ATOM 1350 C CA B LYS A 1 163 ? -14.254 3.939 24.430 0.50 14.12 166 LYS A CA 1
ATOM 1351 C C . LYS A 1 163 ? -14.826 2.508 24.515 1.00 14.46 166 LYS A C 1
ATOM 1352 O O . LYS A 1 163 ? -15.683 2.157 25.369 1.00 17.50 166 LYS A O 1
ATOM 1363 N N . GLY A 1 164 ? -14.339 1.608 23.676 1.00 13.19 167 GLY A N 1
ATOM 1364 C CA . GLY A 1 164 ? -14.735 0.200 23.832 1.00 13.37 167 GLY A CA 1
ATOM 1365 C C . GLY A 1 164 ? -14.016 -0.463 24.991 1.00 13.22 167 GLY A C 1
ATOM 1366 O O . GLY A 1 164 ? -14.605 -1.245 25.724 1.00 14.85 167 GLY A O 1
ATOM 1367 N N . PHE A 1 165 ? -12.723 -0.157 25.154 1.00 12.03 168 PHE A N 1
ATOM 1368 C CA . PHE A 1 165 ? -11.940 -0.707 26.253 1.00 11.59 168 PHE A CA 1
ATOM 1369 C C . PHE A 1 165 ? -12.516 -0.329 27.607 1.00 11.61 168 PHE A C 1
ATOM 1370 O O . PHE A 1 165 ? -12.745 -1.174 28.476 1.00 12.84 168 PHE A O 1
ATOM 1378 N N . VAL A 1 166 ? -12.763 0.962 27.801 1.00 12.39 169 VAL A N 1
ATOM 1379 C CA . VAL A 1 166 ? -13.321 1.451 29.059 1.00 12.45 169 VAL A CA 1
ATOM 1380 C C . VAL A 1 166 ? -14.708 0.845 29.329 1.00 13.23 169 VAL A C 1
ATOM 1381 O O . VAL A 1 166 ? -15.039 0.491 30.478 1.00 14.06 169 VAL A O 1
ATOM 1385 N N A ARG A 1 167 ? -15.512 0.687 28.276 0.50 13.50 170 ARG A N 1
ATOM 1386 N N B ARG A 1 167 ? -15.509 0.684 28.277 0.50 13.43 170 ARG A N 1
ATOM 1387 C CA A ARG A 1 167 ? -16.819 0.039 28.391 0.50 14.48 170 ARG A CA 1
ATOM 1388 C CA B ARG A 1 167 ? -16.817 0.056 28.405 0.50 14.41 170 ARG A CA 1
ATOM 1389 C C A ARG A 1 167 ? -16.723 -1.377 28.944 0.50 13.82 170 ARG A C 1
ATOM 1390 C C B ARG A 1 167 ? -16.723 -1.373 28.945 0.50 13.84 170 ARG A C 1
ATOM 1391 O O A ARG A 1 167 ? -17.692 -1.873 29.511 0.50 14.99 170 ARG A O 1
ATOM 1392 O O B ARG A 1 167 ? -17.693 -1.868 29.512 0.50 15.09 170 ARG A O 1
ATOM 1407 N N . ASN A 1 168 ? -15.566 -2.016 28.766 1.00 12.65 171 ASN A N 1
ATOM 1408 C CA . ASN A 1 168 ? -15.346 -3.382 29.194 1.00 12.57 171 ASN A CA 1
ATOM 1409 C C . ASN A 1 168 ? -14.803 -3.521 30.626 1.00 12.16 171 ASN A C 1
ATOM 1410 O O . ASN A 1 168 ? -14.615 -4.651 31.081 1.00 13.81 171 ASN A O 1
ATOM 1415 N N . PHE A 1 169 ? -14.619 -2.423 31.352 1.00 12.11 172 PHE A N 1
ATOM 1416 C CA . PHE A 1 169 ? -14.082 -2.529 32.703 1.00 12.70 172 PHE A CA 1
ATOM 1417 C C . PHE A 1 169 ? -15.059 -3.259 33.623 1.00 14.10 172 PHE A C 1
ATOM 1418 O O . PHE A 1 169 ? -16.266 -2.948 33.660 1.00 14.57 172 PHE A O 1
ATOM 1426 N N . ALA A 1 170 ? -14.546 -4.228 34.381 1.00 14.43 173 ALA A N 1
ATOM 1427 C CA . ALA A 1 170 ? -15.354 -4.971 35.356 1.00 14.78 173 ALA A CA 1
ATOM 1428 C C . ALA A 1 170 ? -15.700 -4.134 36.582 1.00 15.26 173 ALA A C 1
ATOM 1429 O O . ALA A 1 170 ? -16.717 -4.376 37.235 1.00 17.96 173 ALA A O 1
ATOM 1431 N N . ARG A 1 171 ? -14.835 -3.195 36.927 1.00 15.74 174 ARG A N 1
ATOM 1432 C CA . ARG A 1 171 ? -14.994 -2.330 38.077 1.00 16.22 174 ARG A CA 1
ATOM 1433 C C . ARG A 1 171 ? -14.247 -1.031 37.773 1.00 15.07 174 ARG A C 1
ATOM 1434 O O . ARG A 1 171 ? -13.371 -1.025 36.898 1.00 14.71 174 ARG A O 1
ATOM 1442 N N . PRO A 1 172 ? -14.529 0.042 38.515 1.00 15.34 175 PRO A N 1
ATOM 1443 C CA . PRO A 1 172 ? -13.729 1.254 38.310 1.00 15.28 175 PRO A CA 1
ATOM 1444 C C . PRO A 1 172 ? -12.272 0.965 38.655 1.00 14.08 175 PRO A C 1
ATOM 1445 O O . PRO A 1 172 ? -11.977 0.209 39.581 1.00 14.94 175 PRO A O 1
ATOM 1449 N N . PRO A 1 173 ? -11.332 1.537 37.907 1.00 14.20 176 PRO A N 1
ATOM 1450 C CA . PRO A 1 173 ? -9.913 1.353 38.228 1.00 14.00 176 PRO A CA 1
ATOM 1451 C C . PRO A 1 173 ? -9.626 1.548 39.719 1.00 14.69 176 PRO A C 1
ATOM 1452 O O . PRO A 1 173 ? -9.979 2.583 40.287 1.00 16.11 176 PRO A O 1
ATOM 1456 N N . GLU A 1 174 ? -8.968 0.558 40.308 1.00 15.01 177 GLU A N 1
ATOM 1457 C CA . GLU A 1 174 ? -8.731 0.519 41.750 1.00 16.50 177 GLU A CA 1
ATOM 1458 C C . GLU A 1 174 ? -7.449 -0.257 41.986 1.00 16.24 177 GLU A C 1
ATOM 1459 O O . GLU A 1 174 ? -7.344 -1.404 41.560 1.00 16.63 177 GLU A O 1
ATOM 1465 N N . GLY A 1 175 ? -6.512 0.345 42.725 1.00 14.67 178 GLY A N 1
ATOM 1466 C CA . GLY A 1 175 ? -5.291 -0.358 43.102 1.00 13.71 178 GLY A CA 1
ATOM 1467 C C . GLY A 1 175 ? -4.182 -0.300 42.062 1.00 13.54 178 GLY A C 1
ATOM 1468 O O . GLY A 1 175 ? -4.351 0.312 41.001 1.00 14.61 178 GLY A O 1
ATOM 1469 N N . ASN A 1 176 ? -3.053 -0.943 42.391 1.00 12.97 179 ASN A N 1
ATOM 1470 C CA . ASN A 1 176 ? -1.868 -0.935 41.540 1.00 12.26 179 ASN A CA 1
ATOM 1471 C C . ASN A 1 176 ? -1.848 -2.145 40.605 1.00 11.99 179 ASN A C 1
ATOM 1472 O O . ASN A 1 176 ? -2.869 -2.835 40.443 1.00 12.42 179 ASN A O 1
ATOM 1477 N N . ASP A 1 177 ? -0.735 -2.391 39.914 1.00 11.54 180 ASP A N 1
ATOM 1478 C CA . ASP A 1 177 ? -0.709 -3.487 38.954 1.00 10.98 180 ASP A CA 1
ATOM 1479 C C . ASP A 1 177 ? -0.909 -4.841 39.641 1.00 11.00 180 ASP A C 1
ATOM 1480 O O . ASP A 1 177 ? -1.606 -5.704 39.148 1.00 12.38 180 ASP A O 1
ATOM 1485 N N . THR A 1 178 ? -0.251 -5.007 40.793 1.00 12.17 181 THR A N 1
ATOM 1486 C CA . THR A 1 178 ? -0.389 -6.251 41.557 1.00 13.09 181 THR A CA 1
ATOM 1487 C C . THR A 1 178 ? -1.848 -6.500 41.962 1.00 12.47 181 THR A C 1
ATOM 1488 O O . THR A 1 178 ? -2.332 -7.637 41.939 1.00 13.90 181 THR A O 1
ATOM 1492 N N . ALA A 1 179 ? -2.550 -5.430 42.305 1.00 13.06 182 ALA A N 1
ATOM 1493 C CA . ALA A 1 179 ? -3.971 -5.540 42.638 1.00 13.12 182 ALA A CA 1
ATOM 1494 C C . ALA A 1 179 ? -4.776 -6.046 41.450 1.00 12.56 182 ALA A C 1
ATOM 1495 O O . ALA A 1 179 ? -5.747 -6.787 41.641 1.00 13.42 182 ALA A O 1
ATOM 1497 N N . GLN A 1 180 ? -4.379 -5.681 40.223 1.00 12.26 183 GLN A N 1
ATOM 1498 C CA . GLN A 1 180 ? -5.116 -6.185 39.055 1.00 12.34 183 GLN A CA 1
ATOM 1499 C C . GLN A 1 180 ? -4.884 -7.690 38.899 1.00 12.24 183 GLN A C 1
ATOM 1500 O O . GLN A 1 180 ? -5.805 -8.437 38.594 1.00 12.79 183 GLN A O 1
ATOM 1506 N N . ILE A 1 181 ? -3.640 -8.126 39.102 1.00 12.18 184 ILE A N 1
ATOM 1507 C CA . ILE A 1 181 ? -3.331 -9.544 39.025 1.00 12.02 184 ILE A CA 1
ATOM 1508 C C . ILE A 1 181 ? -4.153 -10.326 40.065 1.00 12.89 184 ILE A C 1
ATOM 1509 O O . ILE A 1 181 ? -4.724 -11.390 39.750 1.00 14.07 184 ILE A O 1
ATOM 1514 N N . LYS A 1 182 ? -4.206 -9.807 41.294 1.00 12.99 185 LYS A N 1
ATOM 1515 C CA . LYS A 1 182 ? -4.977 -10.478 42.328 1.00 13.63 185 LYS A CA 1
ATOM 1516 C C . LYS A 1 182 ? -6.480 -10.519 41.962 1.00 14.23 185 LYS A C 1
ATOM 1517 O O . LYS A 1 182 ? -7.165 -11.509 42.247 1.00 15.70 185 LYS A O 1
ATOM 1523 N N . ALA A 1 183 ? -7.005 -9.460 41.343 1.00 14.15 186 ALA A N 1
ATOM 1524 C CA . ALA A 1 183 ? -8.405 -9.398 40.938 1.00 15.41 186 ALA A CA 1
ATOM 1525 C C . ALA A 1 183 ? -8.689 -10.409 39.832 1.00 14.66 186 ALA A C 1
ATOM 1526 O O . ALA A 1 183 ? -9.760 -11.028 39.809 1.00 16.35 186 ALA A O 1
ATOM 1528 N N . VAL A 1 184 ? -7.747 -10.592 38.912 1.00 13.85 187 VAL A N 1
ATOM 1529 C CA . VAL A 1 184 ? -7.889 -11.617 37.876 1.00 14.27 187 VAL A CA 1
ATOM 1530 C C . VAL A 1 184 ? -7.914 -13.027 38.495 1.00 14.69 187 VAL A C 1
ATOM 1531 O O . VAL A 1 184 ? -8.785 -13.840 38.181 1.00 16.07 187 VAL A O 1
ATOM 1535 N N . ALA A 1 185 ? -6.994 -13.302 39.416 1.00 14.71 188 ALA A N 1
ATOM 1536 C CA . ALA A 1 185 ? -6.962 -14.595 40.115 1.00 15.24 188 ALA A CA 1
ATOM 1537 C C . ALA A 1 185 ? -8.272 -14.852 40.853 1.00 16.85 188 ALA A C 1
ATOM 1538 O O . ALA A 1 185 ? -8.755 -15.991 40.882 1.00 19.86 188 ALA A O 1
ATOM 1540 N N . ALA A 1 186 ? -8.828 -13.808 41.471 1.00 16.85 189 ALA A N 1
ATOM 1541 C CA . ALA A 1 186 ? -10.047 -13.930 42.310 1.00 18.83 189 ALA A CA 1
ATOM 1542 C C . ALA A 1 186 ? -11.349 -13.962 41.524 1.00 20.00 189 ALA A C 1
ATOM 1543 O O . ALA A 1 186 ? -12.404 -14.143 42.108 1.00 23.40 189 ALA A O 1
ATOM 1545 N N . GLY A 1 187 ? -11.286 -13.734 40.223 1.00 19.53 190 GLY A N 1
ATOM 1546 C CA . GLY A 1 187 ? -12.474 -13.759 39.381 1.00 19.60 190 GLY A CA 1
ATOM 1547 C C . GLY A 1 187 ? -13.225 -12.454 39.270 1.00 20.34 190 GLY A C 1
ATOM 1548 O O . GLY A 1 187 ? -14.303 -12.418 38.667 1.00 22.41 190 GLY A O 1
ATOM 1549 N N . ILE A 1 188 ? -12.684 -11.370 39.812 1.00 18.07 191 ILE A N 1
ATOM 1550 C CA . ILE A 1 188 ? -13.299 -10.049 39.678 1.00 18.53 191 ILE A CA 1
ATOM 1551 C C . ILE A 1 188 ? -13.230 -9.615 38.204 1.00 18.03 191 ILE A C 1
ATOM 1552 O O . ILE A 1 188 ? -14.167 -9.011 37.665 1.00 19.52 191 ILE A O 1
ATOM 1557 N N . GLY A 1 189 ? -12.097 -9.899 37.570 1.00 17.02 192 GLY A N 1
ATOM 1558 C CA . GLY A 1 189 ? -11.966 -9.794 36.131 1.00 16.66 192 GLY A CA 1
ATOM 1559 C C . GLY A 1 189 ? -11.477 -11.114 35.581 1.00 15.32 192 GLY A C 1
ATOM 1560 O O . GLY A 1 189 ? -10.913 -11.936 36.340 1.00 17.12 192 GLY A O 1
ATOM 1561 N N . ASP A 1 190 ? -11.638 -11.322 34.267 1.00 14.40 193 ASP A N 1
ATOM 1562 C CA . ASP A 1 190 ? -11.007 -12.467 33.612 1.00 15.02 193 ASP A CA 1
ATOM 1563 C C . ASP A 1 190 ? -9.640 -12.116 33.037 1.00 13.44 193 ASP A C 1
ATOM 1564 O O . ASP A 1 190 ? -8.808 -13.008 32.875 1.00 14.05 193 ASP A O 1
ATOM 1569 N N . ILE A 1 191 ? -9.434 -10.850 32.663 1.00 12.67 194 ILE A N 1
ATOM 1570 C CA . ILE A 1 191 ? -8.164 -10.395 32.116 1.00 13.37 194 ILE A CA 1
ATOM 1571 C C . ILE A 1 191 ? -7.853 -9.025 32.696 1.00 12.57 194 ILE A C 1
ATOM 1572 O O . ILE A 1 191 ? -8.731 -8.294 33.158 1.00 12.87 194 ILE A O 1
ATOM 1577 N N . GLY A 1 192 ? -6.574 -8.674 32.649 1.00 12.47 195 GLY A N 1
ATOM 1578 C CA . GLY A 1 192 ? -6.133 -7.342 33.034 1.00 13.56 195 GLY A CA 1
ATOM 1579 C C . GLY A 1 192 ? -4.863 -6.992 32.339 1.00 11.69 195 GLY A C 1
ATOM 1580 O O . GLY A 1 192 ? -4.281 -7.830 31.665 1.00 12.68 195 GLY A O 1
ATOM 1581 N N . LEU A 1 193 ? -4.450 -5.725 32.462 1.00 11.51 196 LEU A N 1
ATOM 1582 C CA . LEU A 1 193 ? -3.137 -5.297 31.960 1.00 11.11 196 LEU A CA 1
ATOM 1583 C C . LEU A 1 193 ? -2.243 -4.995 33.143 1.00 10.82 196 LEU A C 1
ATOM 1584 O O . LEU A 1 193 ? -2.665 -4.361 34.111 1.00 11.97 196 LEU A O 1
ATOM 1589 N N . ALA A 1 194 ? -0.999 -5.458 33.060 1.00 10.09 197 ALA A N 1
ATOM 1590 C CA . ALA A 1 194 ? 0.004 -5.199 34.104 1.00 10.37 197 ALA A CA 1
ATOM 1591 C C . ALA A 1 194 ? 1.378 -5.417 33.502 1.00 9.55 197 ALA A C 1
ATOM 1592 O O . ALA A 1 194 ? 1.513 -6.057 32.465 1.00 10.75 197 ALA A O 1
ATOM 1594 N N . ASN A 1 195 ? 2.402 -4.931 34.203 1.00 9.64 198 ASN A N 1
ATOM 1595 C CA . ASN A 1 195 ? 3.767 -5.189 33.756 1.00 10.19 198 ASN A CA 1
ATOM 1596 C C . ASN A 1 195 ? 4.187 -6.615 34.137 1.00 9.81 198 ASN A C 1
ATOM 1597 O O . ASN A 1 195 ? 3.853 -7.112 35.215 1.00 10.44 198 ASN A O 1
ATOM 1602 N N . SER A 1 196 ? 4.982 -7.201 33.248 1.00 10.27 199 SER A N 1
ATOM 1603 C CA . SER A 1 196 ? 5.461 -8.569 33.351 1.00 11.56 199 SER A CA 1
ATOM 1604 C C . SER A 1 196 ? 6.094 -8.896 34.708 1.00 11.18 199 SER A C 1
ATOM 1605 O O . SER A 1 196 ? 5.852 -9.978 35.276 1.00 12.20 199 SER A O 1
ATOM 1608 N N . TYR A 1 197 ? 6.927 -7.984 35.211 1.00 10.58 200 TYR A N 1
ATOM 1609 C CA . TYR A 1 197 ? 7.681 -8.248 36.416 1.00 11.00 200 TYR A CA 1
ATOM 1610 C C . TYR A 1 197 ? 6.810 -8.389 37.653 1.00 11.17 200 TYR A C 1
ATOM 1611 O O . TYR A 1 197 ? 7.271 -8.955 38.649 1.00 12.28 200 TYR A O 1
ATOM 1620 N N . TYR A 1 198 ? 5.574 -7.890 37.635 1.00 10.92 201 TYR A N 1
ATOM 1621 C CA . TYR A 1 198 ? 4.709 -8.039 38.807 1.00 11.57 201 TYR A CA 1
ATOM 1622 C C . TYR A 1 198 ? 4.229 -9.483 38.962 1.00 11.85 201 TYR A C 1
ATOM 1623 O O . TYR A 1 198 ? 4.027 -9.948 40.091 1.00 13.24 201 TYR A O 1
ATOM 1632 N N . LEU A 1 199 ? 4.011 -10.195 37.857 1.00 11.59 202 LEU A N 1
ATOM 1633 C CA . LEU A 1 199 ? 3.663 -11.601 37.976 1.00 12.23 202 LEU A CA 1
ATOM 1634 C C . LEU A 1 199 ? 4.877 -12.409 38.436 1.00 12.70 202 LEU A C 1
ATOM 1635 O O . LEU A 1 199 ? 4.759 -13.277 39.318 1.00 13.81 202 LEU A O 1
ATOM 1640 N N . ALA A 1 200 ? 6.039 -12.116 37.847 1.00 13.29 203 ALA A N 1
ATOM 1641 C CA . ALA A 1 200 ? 7.278 -12.741 38.295 1.00 13.58 203 ALA A CA 1
ATOM 1642 C C . ALA A 1 200 ? 7.550 -12.553 39.783 1.00 13.68 203 ALA A C 1
ATOM 1643 O O . ALA A 1 200 ? 8.020 -13.463 40.477 1.00 16.11 203 ALA A O 1
ATOM 1645 N N . ARG A 1 201 ? 7.270 -11.346 40.274 1.00 13.50 204 ARG A N 1
ATOM 1646 C CA . ARG A 1 201 ? 7.473 -11.037 41.681 1.00 14.49 204 ARG A CA 1
ATOM 1647 C C . ARG A 1 201 ? 6.636 -11.969 42.578 1.00 14.96 204 ARG A C 1
ATOM 1648 O O . ARG A 1 201 ? 7.143 -12.484 43.588 1.00 17.20 204 ARG A O 1
ATOM 1656 N N . LEU A 1 202 ? 5.370 -12.201 42.190 1.00 14.04 205 LEU A N 1
ATOM 1657 C CA . LEU A 1 202 ? 4.518 -13.119 42.932 1.00 15.00 205 LEU A CA 1
ATOM 1658 C C . LEU A 1 202 ? 5.023 -14.535 42.883 1.00 17.12 205 LEU A C 1
ATOM 1659 O O . LEU A 1 202 ? 4.973 -15.259 43.897 1.00 19.72 205 LEU A O 1
ATOM 1664 N N A LYS A 1 203 ? 5.467 -14.969 41.697 0.50 16.49 206 LYS A N 1
ATOM 1665 N N B LYS A 1 203 ? 5.603 -14.953 41.779 0.50 16.23 206 LYS A N 1
ATOM 1666 C CA A LYS A 1 203 ? 5.966 -16.342 41.465 0.50 18.53 206 LYS A CA 1
ATOM 1667 C CA B LYS A 1 203 ? 6.261 -16.247 41.789 0.50 15.86 206 LYS A CA 1
ATOM 1668 C C A LYS A 1 203 ? 7.192 -16.666 42.318 0.50 19.54 206 LYS A C 1
ATOM 1669 C C B LYS A 1 203 ? 7.355 -16.357 42.840 0.50 16.81 206 LYS A C 1
ATOM 1670 O O A LYS A 1 203 ? 7.475 -17.839 42.559 0.50 21.43 206 LYS A O 1
ATOM 1671 O O B LYS A 1 203 ? 7.447 -17.382 43.470 0.50 16.93 206 LYS A O 1
ATOM 1682 N N A ARG A 1 204 ? 7.918 -15.622 42.729 0.50 20.93 207 ARG A N 1
ATOM 1683 N N B ARG A 1 204 ? 8.171 -15.314 43.015 0.50 15.78 207 ARG A N 1
ATOM 1684 C CA A ARG A 1 204 ? 9.042 -15.740 43.683 0.50 21.95 207 ARG A CA 1
ATOM 1685 C CA B ARG A 1 204 ? 9.357 -15.402 43.888 0.50 16.10 207 ARG A CA 1
ATOM 1686 C C A ARG A 1 204 ? 8.796 -15.402 45.177 0.50 22.35 207 ARG A C 1
ATOM 1687 C C B ARG A 1 204 ? 9.080 -15.064 45.337 0.50 17.56 207 ARG A C 1
ATOM 1688 O O A ARG A 1 204 ? 9.623 -15.801 45.989 0.50 30.24 207 ARG A O 1
ATOM 1689 O O B ARG A 1 204 ? 9.984 -14.944 46.148 0.50 16.27 207 ARG A O 1
ATOM 1704 N N A SER A 1 205 ? 7.707 -14.724 45.548 0.50 20.66 208 SER A N 1
ATOM 1705 N N B SER A 1 205 ? 7.813 -14.891 45.667 0.50 21.47 208 SER A N 1
ATOM 1706 C CA A SER A 1 205 ? 7.455 -14.200 46.907 0.50 17.87 208 SER A CA 1
ATOM 1707 C CA B SER A 1 205 ? 7.445 -14.392 46.979 0.50 24.31 208 SER A CA 1
ATOM 1708 C C A SER A 1 205 ? 7.705 -15.189 48.060 0.50 14.08 208 SER A C 1
ATOM 1709 C C B SER A 1 205 ? 7.814 -15.284 48.162 0.50 23.21 208 SER A C 1
ATOM 1710 O O A SER A 1 205 ? 7.587 -16.420 47.925 0.50 17.61 208 SER A O 1
ATOM 1711 O O B SER A 1 205 ? 8.123 -14.774 49.252 0.50 26.50 208 SER A O 1
ATOM 1716 N N A SER A 1 206 ? 8.010 -14.648 49.242 0.50 15.60 209 SER A N 1
ATOM 1717 N N B SER A 1 206 ? 7.721 -16.609 47.952 0.50 22.37 209 SER A N 1
ATOM 1718 C CA A SER A 1 206 ? 8.110 -15.442 50.460 0.50 14.53 209 SER A CA 1
ATOM 1719 C CA B SER A 1 206 ? 7.857 -17.734 48.939 0.50 21.31 209 SER A CA 1
ATOM 1720 C C A SER A 1 206 ? 6.744 -15.875 50.991 0.50 15.77 209 SER A C 1
ATOM 1721 C C B SER A 1 206 ? 6.537 -17.966 49.686 0.50 20.92 209 SER A C 1
ATOM 1722 O O A SER A 1 206 ? 6.662 -16.693 51.893 0.50 19.14 209 SER A O 1
ATOM 1723 O O B SER A 1 206 ? 6.253 -19.070 50.137 0.50 24.49 209 SER A O 1
ATOM 1728 N N A LYS A 1 207 ? 5.670 -15.275 50.494 0.50 15.79 210 LYS A N 1
ATOM 1729 N N B LYS A 1 207 ? 5.738 -16.911 49.798 0.50 19.51 210 LYS A N 1
ATOM 1730 C CA A LYS A 1 207 ? 4.334 -15.615 50.955 0.50 19.46 210 LYS A CA 1
ATOM 1731 C CA B LYS A 1 207 ? 4.473 -16.930 50.485 0.50 21.24 210 LYS A CA 1
ATOM 1732 C C A LYS A 1 207 ? 3.687 -16.709 50.130 0.50 18.31 210 LYS A C 1
ATOM 1733 C C B LYS A 1 207 ? 3.526 -17.776 49.692 0.50 20.08 210 LYS A C 1
ATOM 1734 O O A LYS A 1 207 ? 3.516 -16.532 48.926 0.50 19.02 210 LYS A O 1
ATOM 1735 O O B LYS A 1 207 ? 3.330 -17.597 48.495 0.50 18.89 210 LYS A O 1
ATOM 1746 N N A PRO A 1 208 ? 3.261 -17.812 50.774 0.50 20.68 211 PRO A N 1
ATOM 1747 N N B PRO A 1 208 ? 2.902 -18.712 50.372 0.50 22.72 211 PRO A N 1
ATOM 1748 C CA A PRO A 1 208 ? 2.612 -18.891 50.004 0.50 22.79 211 PRO A CA 1
ATOM 1749 C CA B PRO A 1 208 ? 2.014 -19.597 49.656 0.50 22.38 211 PRO A CA 1
ATOM 1750 C C A PRO A 1 208 ? 1.371 -18.439 49.210 0.50 24.10 211 PRO A C 1
ATOM 1751 C C B PRO A 1 208 ? 0.858 -18.831 49.026 0.50 25.49 211 PRO A C 1
ATOM 1752 O O A PRO A 1 208 ? 1.145 -18.903 48.084 0.50 27.04 211 PRO A O 1
ATOM 1753 O O B PRO A 1 208 ? 0.361 -19.252 47.995 0.50 25.67 211 PRO A O 1
ATOM 1760 N N A GLU A 1 209 ? 0.597 -17.534 49.792 0.50 24.47 212 GLU A N 1
ATOM 1761 N N B GLU A 1 209 ? 0.457 -17.724 49.633 0.50 24.63 212 GLU A N 1
ATOM 1762 C CA A GLU A 1 209 ? -0.602 -16.952 49.190 0.50 25.66 212 GLU A CA 1
ATOM 1763 C CA B GLU A 1 209 ? -0.672 -16.959 49.128 0.50 25.74 212 GLU A CA 1
ATOM 1764 C C A GLU A 1 209 ? -0.287 -16.275 47.848 0.50 22.85 212 GLU A C 1
ATOM 1765 C C B GLU A 1 209 ? -0.306 -16.248 47.824 0.50 23.00 212 GLU A C 1
ATOM 1766 O O A GLU A 1 209 ? -1.130 -16.214 46.952 0.50 24.31 212 GLU A O 1
ATOM 1767 O O B GLU A 1 209 ? -1.126 -16.171 46.912 0.50 24.04 212 GLU A O 1
ATOM 1778 N N . ASP A 1 210 ? 0.884 -15.655 47.773 1.00 22.22 213 ASP A N 1
ATOM 1779 C CA . ASP A 1 210 ? 1.355 -15.008 46.541 1.00 21.91 213 ASP A CA 1
ATOM 1780 C C . ASP A 1 210 ? 1.596 -16.067 45.460 1.00 22.00 213 ASP A C 1
ATOM 1781 O O . ASP A 1 210 ? 1.235 -15.848 44.316 1.00 21.62 213 ASP A O 1
ATOM 1786 N N . GLN A 1 211 ? 2.205 -17.201 45.818 1.00 23.08 214 GLN A N 1
ATOM 1787 C CA . GLN A 1 211 ? 2.409 -18.299 44.878 1.00 27.94 214 GLN A CA 1
ATOM 1788 C C . GLN A 1 211 ? 1.064 -18.834 44.344 1.00 26.19 214 GLN A C 1
ATOM 1789 O O . GLN A 1 211 ? 0.959 -19.152 43.164 1.00 28.80 214 GLN A O 1
ATOM 1791 N N . ALA A 1 212 ? 0.037 -18.883 45.201 1.00 25.21 215 ALA A N 1
ATOM 1792 C CA . ALA A 1 212 ? -1.287 -19.367 44.797 1.00 25.03 215 ALA A CA 1
ATOM 1793 C C . ALA A 1 212 ? -1.944 -18.447 43.786 1.00 23.58 215 ALA A C 1
ATOM 1794 O O . ALA A 1 212 ? -2.508 -18.911 42.801 1.00 27.93 215 ALA A O 1
ATOM 1796 N N . VAL A 1 213 ? -1.809 -17.137 43.992 1.00 20.09 216 VAL A N 1
ATOM 1797 C CA . VAL A 1 213 ? -2.279 -16.159 43.013 1.00 18.22 216 VAL A CA 1
ATOM 1798 C C . VAL A 1 213 ? -1.540 -16.372 41.703 1.00 16.65 216 VAL A C 1
ATOM 1799 O O . VAL A 1 213 ? -2.157 -16.448 40.631 1.00 17.24 216 VAL A O 1
ATOM 1803 N N . ALA A 1 214 ? -0.216 -16.468 41.775 1.00 16.76 217 ALA A N 1
ATOM 1804 C CA . ALA A 1 214 ? 0.581 -16.578 40.556 1.00 18.49 217 ALA A CA 1
ATOM 1805 C C . ALA A 1 214 ? 0.252 -17.804 39.723 1.00 20.48 217 ALA A C 1
ATOM 1806 O O . ALA A 1 214 ? 0.210 -17.732 38.506 1.00 24.78 217 ALA A O 1
ATOM 1808 N N . ASP A 1 215 ? -0.058 -18.908 40.387 1.00 22.72 218 ASP A N 1
ATOM 1809 C CA . ASP A 1 215 ? -0.404 -20.140 39.697 1.00 23.06 218 ASP A CA 1
ATOM 1810 C C . ASP A 1 215 ? -1.729 -20.069 38.936 1.00 21.44 218 ASP A C 1
ATOM 1811 O O . ASP A 1 215 ? -1.927 -20.842 38.020 1.00 23.96 218 ASP A O 1
ATOM 1813 N N . LYS A 1 216 ? -2.601 -19.141 39.331 1.00 19.15 219 LYS A N 1
ATOM 1814 C CA . LYS A 1 216 ? -3.916 -18.936 38.711 1.00 17.59 219 LYS A CA 1
ATOM 1815 C C . LYS A 1 216 ? -3.934 -17.972 37.531 1.00 16.32 219 LYS A C 1
ATOM 1816 O O . LYS A 1 216 ? -4.973 -17.863 36.850 1.00 16.46 219 LYS A O 1
ATOM 1822 N N . VAL A 1 217 ? -2.821 -17.259 37.303 1.00 15.17 220 VAL A N 1
ATOM 1823 C CA . VAL A 1 217 ? -2.765 -16.183 36.313 1.00 14.93 220 VAL A CA 1
ATOM 1824 C C . VAL A 1 217 ? -1.649 -16.427 35.321 1.00 15.20 220 VAL A C 1
ATOM 1825 O O . VAL A 1 217 ? -0.499 -16.680 35.723 1.00 17.23 220 VAL A O 1
ATOM 1829 N N . GLY A 1 218 ? -1.991 -16.383 34.037 1.00 14.98 221 GLY A N 1
ATOM 1830 C CA . GLY A 1 218 ? -1.021 -16.488 32.972 1.00 14.61 221 GLY A CA 1
ATOM 1831 C C . GLY A 1 218 ? -0.664 -15.120 32.423 1.00 14.16 221 GLY A C 1
ATOM 1832 O O . GLY A 1 218 ? -1.363 -14.144 32.680 1.00 14.44 221 GLY A O 1
ATOM 1833 N N . MET A 1 219 ? 0.424 -15.108 31.666 1.00 14.23 222 MET A N 1
ATOM 1834 C CA A MET A 1 219 ? 0.923 -13.908 30.989 0.50 14.65 222 MET A CA 1
ATOM 1835 C CA B MET A 1 219 ? 0.939 -13.913 31.002 0.50 14.52 222 MET A CA 1
ATOM 1836 C C . MET A 1 219 ? 0.899 -14.128 29.500 1.00 13.12 222 MET A C 1
ATOM 1837 O O . MET A 1 219 ? 1.489 -15.086 29.023 1.00 16.98 222 MET A O 1
ATOM 1846 N N . PHE A 1 220 ? 0.262 -13.210 28.764 1.00 11.70 223 PHE A N 1
ATOM 1847 C CA . PHE A 1 220 ? 0.162 -13.281 27.312 1.00 11.74 223 PHE A CA 1
ATOM 1848 C C . PHE A 1 220 ? 0.812 -12.027 26.712 1.00 10.71 223 PHE A C 1
ATOM 1849 O O . PHE A 1 220 ? 0.434 -10.907 27.051 1.00 11.36 223 PHE A O 1
ATOM 1857 N N . PHE A 1 221 ? 1.752 -12.243 25.793 1.00 11.23 224 PHE A N 1
ATOM 1858 C CA . PHE A 1 221 ? 2.474 -11.160 25.116 1.00 11.06 224 PHE A CA 1
ATOM 1859 C C . PHE A 1 221 ? 1.699 -10.790 23.852 1.00 11.07 224 PHE A C 1
ATOM 1860 O O . PHE A 1 221 ? 1.660 -11.577 22.915 1.00 13.19 224 PHE A O 1
ATOM 1868 N N . PRO A 1 222 ? 1.067 -9.589 23.788 1.00 10.69 225 PRO A N 1
ATOM 1869 C CA . PRO A 1 222 ? 0.168 -9.349 22.688 1.00 10.51 225 PRO A CA 1
ATOM 1870 C C . PRO A 1 222 ? 0.872 -8.945 21.391 1.00 10.01 225 PRO A C 1
ATOM 1871 O O . PRO A 1 222 ? 2.047 -8.546 21.370 1.00 11.25 225 PRO A O 1
ATOM 1875 N N . ASN A 1 223 ? 0.104 -9.055 20.308 1.00 9.78 226 ASN A N 1
ATOM 1876 C CA . ASN A 1 223 ? 0.483 -8.564 18.980 1.00 10.31 226 ASN A CA 1
ATOM 1877 C C . ASN A 1 223 ? 1.691 -9.316 18.383 1.00 10.96 226 ASN A C 1
ATOM 1878 O O . ASN A 1 223 ? 2.402 -8.787 17.521 1.00 11.23 226 ASN A O 1
ATOM 1883 N N . GLN A 1 224 ? 1.828 -10.597 18.733 1.00 11.69 227 GLN A N 1
ATOM 1884 C CA . GLN A 1 224 ? 2.926 -11.408 18.212 1.00 13.41 227 GLN A CA 1
ATOM 1885 C C . GLN A 1 224 ? 2.882 -11.663 16.731 1.00 13.66 227 GLN A C 1
ATOM 1886 O O . GLN A 1 224 ? 3.929 -11.902 16.137 1.00 16.16 227 GLN A O 1
ATOM 1892 N N . ASN A 1 225 ? 1.690 -11.673 16.151 1.00 13.99 228 ASN A N 1
ATOM 1893 C CA . ASN A 1 225 ? 1.538 -11.899 14.733 1.00 14.80 228 ASN A CA 1
ATOM 1894 C C . ASN A 1 225 ? 1.549 -10.616 13.936 1.00 15.07 228 ASN A C 1
ATOM 1895 O O . ASN A 1 225 ? 1.398 -10.647 12.722 1.00 17.55 228 ASN A O 1
ATOM 1900 N N . GLY A 1 226 ? 1.773 -9.492 14.617 1.00 12.91 229 GLY A N 1
ATOM 1901 C CA . GLY A 1 226 ? 1.843 -8.170 14.014 1.00 12.60 229 GLY A CA 1
ATOM 1902 C C . GLY A 1 226 ? 3.074 -7.450 14.491 1.00 11.73 229 GLY A C 1
ATOM 1903 O O . GLY A 1 226 ? 4.202 -7.938 14.310 1.00 12.72 229 GLY A O 1
ATOM 1904 N N . ARG A 1 227 ? 2.875 -6.271 15.078 1.00 10.51 230 ARG A N 1
ATOM 1905 C CA . ARG A 1 227 ? 3.995 -5.384 15.371 1.00 10.39 230 ARG A CA 1
ATOM 1906 C C . ARG A 1 227 ? 4.828 -5.777 16.581 1.00 10.15 230 ARG A C 1
ATOM 1907 O O . ARG A 1 227 ? 5.922 -5.250 16.736 1.00 11.25 230 ARG A O 1
ATOM 1915 N N . GLY A 1 228 ? 4.308 -6.654 17.446 1.00 10.10 231 GLY A N 1
ATOM 1916 C CA . GLY A 1 228 ? 5.005 -7.044 18.635 1.00 10.51 231 GLY A CA 1
ATOM 1917 C C . GLY A 1 228 ? 4.466 -6.402 19.897 1.00 9.24 231 GLY A C 1
ATOM 1918 O O . GLY A 1 228 ? 3.619 -5.512 19.865 1.00 10.25 231 GLY A O 1
ATOM 1919 N N . THR A 1 229 ? 4.974 -6.858 21.039 1.00 9.13 232 THR A N 1
ATOM 1920 C CA . THR A 1 229 ? 4.520 -6.447 22.338 1.00 8.83 232 THR A CA 1
ATOM 1921 C C . THR A 1 229 ? 5.093 -5.073 22.719 1.00 8.91 232 THR A C 1
ATOM 1922 O O . THR A 1 229 ? 6.236 -4.751 22.381 1.00 9.79 232 THR A O 1
ATOM 1926 N N . HIS A 1 230 ? 4.297 -4.301 23.467 1.00 9.24 233 HIS A N 1
ATOM 1927 C CA . HIS A 1 230 ? 4.727 -3.008 24.034 1.00 8.93 233 HIS A CA 1
ATOM 1928 C C . HIS A 1 230 ? 5.725 -3.258 25.166 1.00 8.69 233 HIS A C 1
ATOM 1929 O O . HIS A 1 230 ? 5.372 -3.885 26.189 1.00 9.81 233 HIS A O 1
ATOM 1936 N N . VAL A 1 231 ? 6.948 -2.779 24.957 1.00 8.81 234 VAL A N 1
ATOM 1937 C CA . VAL A 1 231 ? 7.993 -2.832 25.951 1.00 9.20 234 VAL A CA 1
ATOM 1938 C C . VAL A 1 231 ? 8.346 -1.436 26.408 1.00 9.06 234 VAL A C 1
ATOM 1939 O O . VAL A 1 231 ? 8.220 -0.443 25.684 1.00 9.90 234 VAL A O 1
ATOM 1943 N N . ASN A 1 232 ? 8.849 -1.369 27.624 1.00 9.11 235 ASN A N 1
ATOM 1944 C CA . ASN A 1 232 ? 9.253 -0.083 28.211 1.00 9.55 235 ASN A CA 1
ATOM 1945 C C . ASN A 1 232 ? 10.480 -0.342 29.069 1.00 8.96 235 ASN A C 1
ATOM 1946 O O . ASN A 1 232 ? 10.944 -1.493 29.148 1.00 9.46 235 ASN A O 1
ATOM 1951 N N . ILE A 1 233 ? 11.036 0.717 29.677 1.00 8.97 236 ILE A N 1
ATOM 1952 C CA . ILE A 1 233 ? 12.372 0.619 30.264 1.00 8.86 236 ILE A CA 1
ATOM 1953 C C . ILE A 1 233 ? 12.439 1.159 31.679 1.00 9.08 236 ILE A C 1
ATOM 1954 O O . ILE A 1 233 ? 11.697 2.067 32.078 1.00 10.40 236 ILE A O 1
ATOM 1959 N N . SER A 1 234 ? 13.418 0.606 32.415 1.00 9.28 237 SER A N 1
ATOM 1960 C CA . SER A 1 234 ? 14.082 1.272 33.524 1.00 10.35 237 SER A CA 1
ATOM 1961 C C . SER A 1 234 ? 15.337 1.903 32.938 1.00 9.67 237 SER A C 1
ATOM 1962 O O . SER A 1 234 ? 16.055 1.232 32.204 1.00 10.93 237 SER A O 1
ATOM 1965 N N . GLY A 1 235 ? 15.604 3.170 33.214 1.00 10.63 238 GLY A N 1
ATOM 1966 C CA . GLY A 1 235 ? 16.725 3.798 32.530 1.00 12.31 238 GLY A CA 1
ATOM 1967 C C . GLY A 1 235 ? 17.225 5.040 33.196 1.00 10.63 238 GLY A C 1
ATOM 1968 O O . GLY A 1 235 ? 16.846 5.382 34.301 1.00 12.63 238 GLY A O 1
ATOM 1969 N N . GLY A 1 236 ? 18.147 5.694 32.508 1.00 10.87 239 GLY A N 1
ATOM 1970 C CA . GLY A 1 236 ? 18.762 6.889 33.079 1.00 12.15 239 GLY A CA 1
ATOM 1971 C C . GLY A 1 236 ? 19.637 7.630 32.128 1.00 10.87 239 GLY A C 1
ATOM 1972 O O . GLY A 1 236 ? 19.830 7.246 30.975 1.00 10.65 239 GLY A O 1
ATOM 1973 N N . GLY A 1 237 ? 20.190 8.722 32.649 1.00 11.06 240 GLY A N 1
ATOM 1974 C CA . GLY A 1 237 ? 21.058 9.578 31.859 1.00 11.12 240 GLY A CA 1
ATOM 1975 C C . GLY A 1 237 ? 21.998 10.375 32.748 1.00 11.67 240 GLY A C 1
ATOM 1976 O O . GLY A 1 237 ? 21.898 10.342 33.982 1.00 12.53 240 GLY A O 1
ATOM 1977 N N . VAL A 1 238 ? 22.937 11.051 32.085 1.00 11.68 241 VAL A N 1
ATOM 1978 C CA . VAL A 1 238 ? 23.885 11.961 32.763 1.00 11.78 241 VAL A CA 1
ATOM 1979 C C . VAL A 1 238 ? 23.206 13.308 32.937 1.00 12.17 241 VAL A C 1
ATOM 1980 O O . VAL A 1 238 ? 22.626 13.879 31.995 1.00 12.79 241 VAL A O 1
ATOM 1984 N N . VAL A 1 239 ? 23.300 13.827 34.157 1.00 12.49 242 VAL A N 1
ATOM 1985 C CA . VAL A 1 239 ? 22.662 15.102 34.504 1.00 13.58 242 VAL A CA 1
ATOM 1986 C C . VAL A 1 239 ? 23.402 16.294 33.890 1.00 13.96 242 VAL A C 1
ATOM 1987 O O . VAL A 1 239 ? 24.644 16.281 33.794 1.00 14.57 242 VAL A O 1
ATOM 1991 N N . LYS A 1 240 ? 22.649 17.336 33.523 1.00 15.13 243 LYS A N 1
ATOM 1992 C CA . LYS A 1 240 ? 23.167 18.505 32.819 1.00 16.56 243 LYS A CA 1
ATOM 1993 C C . LYS A 1 240 ? 24.381 19.101 33.487 1.00 18.39 243 LYS A C 1
ATOM 1994 O O . LYS A 1 240 ? 25.382 19.381 32.807 1.00 21.64 243 LYS A O 1
ATOM 2000 N N . ASN A 1 241 ? 24.340 19.278 34.794 1.00 17.54 244 ASN A N 1
ATOM 2001 C CA . ASN A 1 241 ? 25.522 19.946 35.379 1.00 20.94 244 ASN A CA 1
ATOM 2002 C C . ASN A 1 241 ? 26.408 19.009 36.161 1.00 20.71 244 ASN A C 1
ATOM 2003 O O . ASN A 1 241 ? 27.121 19.443 37.039 1.00 21.64 244 ASN A O 1
ATOM 2008 N N . ALA A 1 242 ? 26.431 17.735 35.775 1.00 18.78 245 ALA A N 1
ATOM 2009 C CA . ALA A 1 242 ? 27.142 16.724 36.514 1.00 17.11 245 ALA A CA 1
ATOM 2010 C C . ALA A 1 242 ? 28.531 17.193 36.938 1.00 18.48 245 ALA A C 1
ATOM 2011 O O . ALA A 1 242 ? 29.343 17.563 36.086 1.00 19.44 245 ALA A O 1
ATOM 2013 N N . PRO A 1 243 ? 28.823 17.148 38.245 1.00 18.73 246 PRO A N 1
ATOM 2014 C CA . PRO A 1 243 ? 30.182 17.507 38.665 1.00 19.78 246 PRO A CA 1
ATOM 2015 C C . PRO A 1 243 ? 31.265 16.520 38.240 1.00 19.81 246 PRO A C 1
ATOM 2016 O O . PRO A 1 243 ? 32.434 16.889 38.143 1.00 23.22 246 PRO A O 1
ATOM 2020 N N . ASN A 1 244 ? 30.882 15.269 37.999 1.00 17.85 247 ASN A N 1
ATOM 2021 C CA . ASN A 1 244 ? 31.816 14.226 37.540 1.00 18.65 247 ASN A CA 1
ATOM 2022 C C . ASN A 1 244 ? 31.235 13.547 36.307 1.00 16.66 247 ASN A C 1
ATOM 2023 O O . ASN A 1 244 ? 30.796 12.387 36.332 1.00 16.60 247 ASN A O 1
ATOM 2028 N N . LYS A 1 245 ? 31.264 14.262 35.194 1.00 17.91 248 LYS A N 1
ATOM 2029 C CA . LYS A 1 245 ? 30.731 13.753 33.936 1.00 16.29 248 LYS A CA 1
ATOM 2030 C C . LYS A 1 245 ? 31.435 12.468 33.490 1.00 16.06 248 LYS A C 1
ATOM 2031 O O . LYS A 1 245 ? 30.782 11.512 33.071 1.00 15.98 248 LYS A O 1
ATOM 2037 N N . GLU A 1 246 ? 32.739 12.454 33.607 1.00 17.49 249 GLU A N 1
ATOM 2038 C CA . GLU A 1 246 ? 33.517 11.283 33.214 1.00 18.76 249 GLU A CA 1
ATOM 2039 C C . GLU A 1 246 ? 33.120 9.983 33.995 1.00 15.84 249 GLU A C 1
ATOM 2040 O O . GLU A 1 246 ? 32.949 8.878 33.452 1.00 15.92 249 GLU A O 1
ATOM 2042 N N . GLY A 1 247 ? 32.937 10.190 35.293 1.00 15.48 250 GLY A N 1
ATOM 2043 C CA . GLY A 1 247 ? 32.520 9.101 36.160 1.00 14.88 250 GLY A CA 1
ATOM 2044 C C . GLY A 1 247 ? 31.090 8.679 35.870 1.00 13.80 250 GLY A C 1
ATOM 2045 O O . GLY A 1 247 ? 30.792 7.481 35.918 1.00 13.33 250 GLY A O 1
ATOM 2046 N N . ALA A 1 248 ? 30.226 9.648 35.555 1.00 13.04 251 ALA A N 1
ATOM 2047 C CA . ALA A 1 248 ? 28.831 9.350 35.213 1.00 12.85 251 ALA A CA 1
ATOM 2048 C C . ALA A 1 248 ? 28.762 8.485 33.958 1.00 12.53 251 ALA A C 1
ATOM 2049 O O . ALA A 1 248 ? 28.015 7.492 33.915 1.00 12.01 251 ALA A O 1
ATOM 2051 N N . ILE A 1 249 ? 29.561 8.820 32.948 1.00 12.43 252 ILE A N 1
ATOM 2052 C CA . ILE A 1 249 ? 29.612 8.015 31.714 1.00 12.10 252 ILE A CA 1
ATOM 2053 C C . ILE A 1 249 ? 30.128 6.617 32.031 1.00 12.27 252 ILE A C 1
ATOM 2054 O O . ILE A 1 249 ? 29.594 5.615 31.530 1.00 13.04 252 ILE A O 1
ATOM 2059 N N . LYS A 1 250 ? 31.182 6.524 32.864 1.00 12.31 253 LYS A N 1
ATOM 2060 C CA . LYS A 1 250 ? 31.699 5.194 33.246 1.00 12.47 253 LYS A CA 1
ATOM 2061 C C . LYS A 1 250 ? 30.617 4.351 33.903 1.00 11.06 253 LYS A C 1
ATOM 2062 O O . LYS A 1 250 ? 30.574 3.114 33.691 1.00 11.78 253 LYS A O 1
ATOM 2068 N N . PHE A 1 251 ? 29.785 4.970 34.727 1.00 11.12 254 PHE A N 1
ATOM 2069 C CA . PHE A 1 251 ? 28.718 4.224 35.382 1.00 11.10 254 PHE A CA 1
ATOM 2070 C C . PHE A 1 251 ? 27.697 3.702 34.376 1.00 11.27 254 PHE A C 1
ATOM 2071 O O . PHE A 1 251 ? 27.353 2.499 34.431 1.00 10.97 254 PHE A O 1
ATOM 2079 N N . LEU A 1 252 ? 27.234 4.550 33.467 1.00 11.22 255 LEU A N 1
ATOM 2080 C CA . LEU A 1 252 ? 26.294 4.058 32.453 1.00 10.87 255 LEU A CA 1
ATOM 2081 C C . LEU A 1 252 ? 26.891 2.931 31.627 1.00 10.72 255 LEU A C 1
ATOM 2082 O O . LEU A 1 252 ? 26.223 1.927 31.333 1.00 10.91 255 LEU A O 1
ATOM 2087 N N . GLU A 1 253 ? 28.154 3.079 31.241 1.00 10.75 256 GLU A N 1
ATOM 2088 C CA . GLU A 1 253 ? 28.801 2.025 30.455 1.00 11.00 256 GLU A CA 1
ATOM 2089 C C . GLU A 1 253 ? 28.917 0.737 31.265 1.00 10.82 256 GLU A C 1
ATOM 2090 O O . GLU A 1 253 ? 28.715 -0.357 30.733 1.00 11.78 256 GLU A O 1
ATOM 2096 N N . TYR A 1 254 ? 29.251 0.841 32.552 1.00 10.62 257 TYR A N 1
ATOM 2097 C CA . TYR A 1 254 ? 29.302 -0.341 33.397 1.00 10.92 257 TYR A CA 1
ATOM 2098 C C . TYR A 1 254 ? 27.961 -1.073 33.433 1.00 10.62 257 TYR A C 1
ATOM 2099 O O . TYR A 1 254 ? 27.916 -2.308 33.421 1.00 10.81 257 TYR A O 1
ATOM 2108 N N . LEU A 1 255 ? 26.856 -0.321 33.439 1.00 10.40 258 LEU A N 1
ATOM 2109 C CA . LEU A 1 255 ? 25.535 -0.937 33.515 1.00 10.55 258 LEU A CA 1
ATOM 2110 C C . LEU A 1 255 ? 25.183 -1.841 32.348 1.00 9.91 258 LEU A C 1
ATOM 2111 O O . LEU A 1 255 ? 24.287 -2.686 32.503 1.00 10.96 258 LEU A O 1
ATOM 2116 N N . VAL A 1 256 ? 25.841 -1.683 31.191 1.00 9.82 259 VAL A N 1
ATOM 2117 C CA . VAL A 1 256 ? 25.573 -2.575 30.064 1.00 10.48 259 VAL A CA 1
ATOM 2118 C C . VAL A 1 256 ? 26.465 -3.805 30.045 1.00 10.71 259 VAL A C 1
ATOM 2119 O O . VAL A 1 256 ? 26.303 -4.657 29.170 1.00 12.28 259 VAL A O 1
ATOM 2123 N N . SER A 1 257 ? 27.405 -3.914 30.987 1.00 10.90 260 SER A N 1
ATOM 2124 C CA . SER A 1 257 ? 28.215 -5.118 31.064 1.00 12.15 260 SER A CA 1
ATOM 2125 C C . SER A 1 257 ? 27.328 -6.336 31.387 1.00 11.92 260 SER A C 1
ATOM 2126 O O . SER A 1 257 ? 26.298 -6.202 32.050 1.00 12.09 260 SER A O 1
ATOM 2129 N N . PRO A 1 258 ? 27.750 -7.551 30.998 1.00 13.26 261 PRO A N 1
ATOM 2130 C CA . PRO A 1 258 ? 26.889 -8.705 31.291 1.00 14.90 261 PRO A CA 1
ATOM 2131 C C . PRO A 1 258 ? 26.600 -8.904 32.770 1.00 13.84 261 PRO A C 1
ATOM 2132 O O . PRO A 1 258 ? 25.477 -9.226 33.139 1.00 15.38 261 PRO A O 1
ATOM 2136 N N . GLU A 1 259 ? 27.630 -8.711 33.582 1.00 14.35 262 GLU A N 1
ATOM 2137 C CA . GLU A 1 259 ? 27.405 -8.915 35.028 1.00 15.45 262 GLU A CA 1
ATOM 2138 C C . GLU A 1 259 ? 26.403 -7.889 35.648 1.00 13.77 262 GLU A C 1
ATOM 2139 O O . GLU A 1 259 ? 25.517 -8.233 36.442 1.00 15.80 262 GLU A O 1
ATOM 2141 N N . ALA A 1 260 ? 26.553 -6.625 35.238 1.00 12.58 263 ALA A N 1
ATOM 2142 C CA . ALA A 1 260 ? 25.659 -5.582 35.723 1.00 12.57 263 ALA A CA 1
ATOM 2143 C C . ALA A 1 260 ? 24.257 -5.781 35.163 1.00 11.58 263 ALA A C 1
ATOM 2144 O O . ALA A 1 260 ? 23.262 -5.581 35.878 1.00 12.54 263 ALA A O 1
ATOM 2146 N N . GLN A 1 261 ? 24.160 -6.186 33.900 1.00 11.23 264 GLN A N 1
ATOM 2147 C CA . GLN A 1 261 ? 22.861 -6.443 33.311 1.00 11.55 264 GLN A CA 1
ATOM 2148 C C . GLN A 1 261 ? 22.087 -7.499 34.081 1.00 12.56 264 GLN A C 1
ATOM 2149 O O . GLN A 1 261 ? 20.884 -7.351 34.330 1.00 12.94 264 GLN A O 1
ATOM 2155 N N . LYS A 1 262 ? 22.782 -8.563 34.466 1.00 12.92 265 LYS A N 1
ATOM 2156 C CA . LYS A 1 262 ? 22.137 -9.610 35.268 1.00 14.51 265 LYS A CA 1
ATOM 2157 C C . LYS A 1 262 ? 21.652 -9.049 36.606 1.00 13.52 265 LYS A C 1
ATOM 2158 O O . LYS A 1 262 ? 20.486 -9.238 36.990 1.00 15.05 265 LYS A O 1
ATOM 2164 N N . ILE A 1 263 ? 22.524 -8.397 37.353 1.00 13.45 266 ILE A N 1
ATOM 2165 C CA . ILE A 1 263 ? 22.158 -7.949 38.687 1.00 14.04 266 ILE A CA 1
ATOM 2166 C C . ILE A 1 263 ? 21.038 -6.912 38.621 1.00 13.03 266 ILE A C 1
ATOM 2167 O O . ILE A 1 263 ? 20.065 -7.000 39.386 1.00 14.28 266 ILE A O 1
ATOM 2172 N N . PHE A 1 264 ? 21.161 -5.953 37.714 1.00 12.34 267 PHE A N 1
ATOM 2173 C CA . PHE A 1 264 ? 20.198 -4.866 37.656 1.00 12.61 267 PHE A CA 1
ATOM 2174 C C . PHE A 1 264 ? 18.838 -5.374 37.202 1.00 12.88 267 PHE A C 1
ATOM 2175 O O . PHE A 1 264 ? 17.804 -4.988 37.769 1.00 13.54 267 PHE A O 1
ATOM 2183 N N . SER A 1 265 ? 18.806 -6.200 36.157 1.00 12.68 268 SER A N 1
ATOM 2184 C CA A SER A 1 265 ? 17.523 -6.680 35.650 0.50 13.67 268 SER A CA 1
ATOM 2185 C CA B SER A 1 265 ? 17.523 -6.687 35.648 0.50 13.55 268 SER A CA 1
ATOM 2186 C C . SER A 1 265 ? 16.864 -7.616 36.659 1.00 14.59 268 SER A C 1
ATOM 2187 O O . SER A 1 265 ? 15.671 -7.499 36.969 1.00 15.01 268 SER A O 1
ATOM 2192 N N . GLU A 1 266 ? 17.634 -8.551 37.204 1.00 15.11 269 GLU A N 1
ATOM 2193 C CA . GLU A 1 266 ? 17.078 -9.538 38.099 1.00 16.59 269 GLU A CA 1
ATOM 2194 C C . GLU A 1 266 ? 16.599 -8.950 39.404 1.00 15.25 269 GLU A C 1
ATOM 2195 O O . GLU A 1 266 ? 15.658 -9.490 40.000 1.00 16.98 269 GLU A O 1
ATOM 2201 N N . GLY A 1 267 ? 17.142 -7.799 39.801 1.00 15.82 270 GLY A N 1
ATOM 2202 C CA . GLY A 1 267 ? 16.736 -7.136 41.028 1.00 16.65 270 GLY A CA 1
ATOM 2203 C C . GLY A 1 267 ? 15.250 -6.766 41.037 1.00 15.89 270 GLY A C 1
ATOM 2204 O O . GLY A 1 267 ? 14.661 -6.621 42.108 1.00 17.16 270 GLY A O 1
ATOM 2205 N N . ASN A 1 268 ? 14.661 -6.545 39.868 1.00 14.05 271 ASN A N 1
ATOM 2206 C CA . ASN A 1 268 ? 13.232 -6.332 39.764 1.00 13.52 271 ASN A CA 1
ATOM 2207 C C . ASN A 1 268 ? 12.540 -7.275 38.799 1.00 12.49 271 ASN A C 1
ATOM 2208 O O . ASN A 1 268 ? 11.473 -6.931 38.279 1.00 12.07 271 ASN A O 1
ATOM 2213 N N . ASN A 1 269 ? 13.116 -8.442 38.554 1.00 11.91 272 ASN A N 1
ATOM 2214 C CA . ASN A 1 269 ? 12.503 -9.410 37.655 1.00 12.02 272 ASN A CA 1
ATOM 2215 C C . ASN A 1 269 ? 12.170 -8.851 36.281 1.00 11.31 272 ASN A C 1
ATOM 2216 O O . ASN A 1 269 ? 11.181 -9.242 35.673 1.00 11.56 272 ASN A O 1
ATOM 2221 N N . GLU A 1 270 ? 13.047 -7.971 35.787 1.00 10.87 273 GLU A N 1
ATOM 2222 C CA . GLU A 1 270 ? 12.977 -7.389 34.451 1.00 10.75 273 GLU A CA 1
ATOM 2223 C C . GLU A 1 270 ? 13.898 -8.162 33.495 1.00 10.65 273 GLU A C 1
ATOM 2224 O O . GLU A 1 270 ? 14.714 -8.996 33.924 1.00 12.28 273 GLU A O 1
ATOM 2230 N N . TYR A 1 271 ? 13.738 -7.877 32.207 1.00 10.53 274 TYR A N 1
ATOM 2231 C CA . TYR A 1 271 ? 14.608 -8.443 31.184 1.00 10.73 274 TYR A CA 1
ATOM 2232 C C . TYR A 1 271 ? 15.823 -7.550 31.004 1.00 10.34 274 TYR A C 1
ATOM 2233 O O . TYR A 1 271 ? 15.728 -6.330 31.095 1.00 10.90 274 TYR A O 1
ATOM 2242 N N . PRO A 1 272 ? 16.975 -8.127 30.643 1.00 10.46 275 PRO A N 1
ATOM 2243 C CA . PRO A 1 272 ? 18.105 -7.308 30.206 1.00 9.99 275 PRO A CA 1
ATOM 2244 C C . PRO A 1 272 ? 17.782 -6.585 28.933 1.00 9.32 275 PRO A C 1
ATOM 2245 O O . PRO A 1 272 ? 16.925 -7.016 28.158 1.00 11.07 275 PRO A O 1
ATOM 2249 N N . VAL A 1 273 ? 18.466 -5.454 28.681 1.00 9.45 276 VAL A N 1
ATOM 2250 C CA . VAL A 1 273 ? 18.412 -4.828 27.358 1.00 9.57 276 VAL A CA 1
ATOM 2251 C C . VAL A 1 273 ? 19.485 -5.360 26.406 1.00 9.57 276 VAL A C 1
ATOM 2252 O O . VAL A 1 273 ? 19.318 -5.242 25.190 1.00 10.92 276 VAL A O 1
ATOM 2256 N N . VAL A 1 274 ? 20.576 -5.923 26.950 1.00 9.71 277 VAL A N 1
ATOM 2257 C CA . VAL A 1 274 ? 21.717 -6.302 26.126 1.00 10.19 277 VAL A CA 1
ATOM 2258 C C . VAL A 1 274 ? 21.549 -7.705 25.567 1.00 10.70 277 VAL A C 1
ATOM 2259 O O . VAL A 1 274 ? 21.294 -8.660 26.298 1.00 11.54 277 VAL A O 1
ATOM 2263 N N . ALA A 1 275 ? 21.722 -7.813 24.260 1.00 11.42 278 ALA A N 1
ATOM 2264 C CA . ALA A 1 275 ? 21.627 -9.094 23.576 1.00 13.02 278 ALA A CA 1
ATOM 2265 C C . ALA A 1 275 ? 22.617 -10.095 24.173 1.00 13.26 278 ALA A C 1
ATOM 2266 O O . ALA A 1 275 ? 23.774 -9.764 24.447 1.00 14.94 278 ALA A O 1
ATOM 2268 N N . GLY A 1 276 ? 22.154 -11.321 24.372 1.00 14.67 279 GLY A N 1
ATOM 2269 C CA . GLY A 1 276 ? 23.015 -12.397 24.821 1.00 16.27 279 GLY A CA 1
ATOM 2270 C C . GLY A 1 276 ? 23.101 -12.570 26.324 1.00 16.32 279 GLY A C 1
ATOM 2271 O O . GLY A 1 276 ? 23.581 -13.606 26.809 1.00 21.15 279 GLY A O 1
ATOM 2272 N N . VAL A 1 277 ? 22.644 -11.594 27.099 1.00 13.03 280 VAL A N 1
ATOM 2273 C CA . VAL A 1 277 ? 22.645 -11.763 28.538 1.00 12.83 280 VAL A CA 1
ATOM 2274 C C . VAL A 1 277 ? 21.525 -12.753 28.890 1.00 12.54 280 VAL A C 1
ATOM 2275 O O . VAL A 1 277 ? 20.371 -12.554 28.496 1.00 13.54 280 VAL A O 1
ATOM 2279 N N . PRO A 1 278 ? 21.826 -13.797 29.659 1.00 14.11 281 PRO A N 1
ATOM 2280 C CA . PRO A 1 278 ? 20.787 -14.747 30.043 1.00 15.03 281 PRO A CA 1
ATOM 2281 C C . PRO A 1 278 ? 19.632 -14.092 30.798 1.00 14.79 281 PRO A C 1
ATOM 2282 O O . PRO A 1 278 ? 19.825 -13.146 31.566 1.00 16.29 281 PRO A O 1
ATOM 2286 N N . ILE A 1 279 ? 18.453 -14.654 30.586 1.00 16.64 282 ILE A N 1
ATOM 2287 C CA . ILE A 1 279 ? 17.195 -14.224 31.156 1.00 17.36 282 ILE A CA 1
ATOM 2288 C C . ILE A 1 279 ? 17.022 -14.819 32.560 1.00 17.33 282 ILE A C 1
ATOM 2289 O O . ILE A 1 279 ? 17.404 -15.961 32.787 1.00 19.31 282 ILE A O 1
ATOM 2294 N N . ALA A 1 280 ? 16.412 -14.069 33.486 1.00 17.08 283 ALA A N 1
ATOM 2295 C CA . ALA A 1 280 ? 16.110 -14.589 34.832 1.00 17.81 283 ALA A CA 1
ATOM 2296 C C . ALA A 1 280 ? 15.354 -15.913 34.780 1.00 16.52 283 ALA A C 1
ATOM 2297 O O . ALA A 1 280 ? 14.422 -16.088 33.959 1.00 17.22 283 ALA A O 1
ATOM 2299 N N . SER A 1 281 ? 15.680 -16.812 35.701 1.00 17.44 284 SER A N 1
ATOM 2300 C CA A SER A 1 281 ? 15.017 -18.110 35.725 0.50 18.56 284 SER A CA 1
ATOM 2301 C CA B SER A 1 281 ? 15.021 -18.113 35.763 0.50 18.89 284 SER A CA 1
ATOM 2302 C C . SER A 1 281 ? 13.490 -18.007 35.824 1.00 17.34 284 SER A C 1
ATOM 2303 O O . SER A 1 281 ? 12.776 -18.776 35.177 1.00 19.00 284 SER A O 1
ATOM 2308 N N . VAL A 1 282 ? 12.988 -17.037 36.590 1.00 16.06 285 VAL A N 1
ATOM 2309 C CA . VAL A 1 282 ? 11.555 -16.877 36.769 1.00 16.53 285 VAL A CA 1
ATOM 2310 C C . VAL A 1 282 ? 10.853 -16.463 35.466 1.00 15.15 285 VAL A C 1
ATOM 2311 O O . VAL A 1 282 ? 9.661 -16.700 35.290 1.00 17.25 285 VAL A O 1
ATOM 2315 N N . LEU A 1 283 ? 11.567 -15.773 34.572 1.00 14.85 286 LEU A N 1
ATOM 2316 C CA . LEU A 1 283 ? 10.985 -15.344 33.300 1.00 14.68 286 LEU A CA 1
ATOM 2317 C C . LEU A 1 283 ? 11.036 -16.401 32.202 1.00 14.79 286 LEU A C 1
ATOM 2318 O O . LEU A 1 283 ? 10.213 -16.357 31.286 1.00 15.96 286 LEU A O 1
ATOM 2323 N N . LYS A 1 284 ? 11.973 -17.338 32.277 1.00 16.99 287 LYS A N 1
ATOM 2324 C CA . LYS A 1 284 ? 12.133 -18.340 31.208 1.00 18.61 287 LYS A CA 1
ATOM 2325 C C . LYS A 1 284 ? 10.853 -19.126 30.879 1.00 18.51 287 LYS A C 1
ATOM 2326 O O . LYS A 1 284 ? 10.589 -19.370 29.697 1.00 19.79 287 LYS A O 1
ATOM 2332 N N . PRO A 1 285 ? 10.042 -19.529 31.887 1.00 18.57 288 PRO A N 1
ATOM 2333 C CA . PRO A 1 285 ? 8.850 -20.324 31.534 1.00 20.00 288 PRO A CA 1
ATOM 2334 C C . PRO A 1 285 ? 7.847 -19.622 30.641 1.00 20.84 288 PRO A C 1
ATOM 2335 O O . PRO A 1 285 ? 7.066 -20.281 29.958 1.00 23.94 288 PRO A O 1
ATOM 2339 N N . PHE A 1 286 ? 7.866 -18.294 30.646 1.00 18.35 289 PHE A N 1
ATOM 2340 C CA . PHE A 1 286 ? 6.956 -17.536 29.803 1.00 18.89 289 PHE A CA 1
ATOM 2341 C C . PHE A 1 286 ? 7.401 -17.451 28.353 1.00 19.45 289 PHE A C 1
ATOM 2342 O O . PHE A 1 286 ? 6.589 -17.128 27.483 1.00 22.57 289 PHE A O 1
ATOM 2350 N N . GLY A 1 287 ? 8.674 -17.744 28.089 1.00 20.48 290 GLY A N 1
ATOM 2351 C CA . GLY A 1 287 ? 9.206 -17.803 26.723 1.00 20.50 290 GLY A CA 1
ATOM 2352 C C . GLY A 1 287 ? 9.581 -16.443 26.185 1.00 18.34 290 GLY A C 1
ATOM 2353 O O . GLY A 1 287 ? 9.241 -15.417 26.749 1.00 19.34 290 GLY A O 1
ATOM 2354 N N A SER A 1 288 ? 10.306 -16.456 25.080 0.60 17.95 291 SER A N 1
ATOM 2355 N N B SER A 1 288 ? 10.377 -16.455 25.092 0.40 18.13 291 SER A N 1
ATOM 2356 C CA A SER A 1 288 ? 10.665 -15.222 24.400 0.60 18.06 291 SER A CA 1
ATOM 2357 C CA B SER A 1 288 ? 10.744 -15.225 24.396 0.40 18.11 291 SER A CA 1
ATOM 2358 C C A SER A 1 288 ? 9.462 -14.714 23.607 0.60 15.85 291 SER A C 1
ATOM 2359 C C B SER A 1 288 ? 9.533 -14.719 23.604 0.40 15.85 291 SER A C 1
ATOM 2360 O O A SER A 1 288 ? 8.459 -15.407 23.385 0.60 17.94 291 SER A O 1
ATOM 2361 O O B SER A 1 288 ? 8.548 -15.427 23.384 0.40 18.03 291 SER A O 1
ATOM 2366 N N . PHE A 1 289 ? 9.550 -13.458 23.203 1.00 12.96 292 PHE A N 1
ATOM 2367 C CA . PHE A 1 289 ? 8.448 -12.817 22.524 1.00 12.65 292 PHE A CA 1
ATOM 2368 C C . PHE A 1 289 ? 8.965 -11.673 21.668 1.00 11.50 292 PHE A C 1
ATOM 2369 O O . PHE A 1 289 ? 9.980 -11.029 21.980 1.00 12.65 292 PHE A O 1
ATOM 2377 N N . LYS A 1 290 ? 8.252 -11.423 20.579 1.00 11.31 293 LYS A N 1
ATOM 2378 C CA . LYS A 1 290 ? 8.573 -10.324 19.684 1.00 10.82 293 LYS A CA 1
ATOM 2379 C C . LYS A 1 290 ? 8.289 -8.988 20.356 1.00 10.73 293 LYS A C 1
ATOM 2380 O O . LYS A 1 290 ? 7.199 -8.761 20.864 1.00 11.27 293 LYS A O 1
ATOM 2386 N N . ASN A 1 291 ? 9.307 -8.131 20.361 1.00 11.04 294 ASN A N 1
ATOM 2387 C CA . ASN A 1 291 ? 9.209 -6.779 20.887 1.00 10.57 294 ASN A CA 1
ATOM 2388 C C . ASN A 1 291 ? 8.867 -5.815 19.732 1.00 10.38 294 ASN A C 1
ATOM 2389 O O . ASN A 1 291 ? 9.508 -5.866 18.686 1.00 12.88 294 ASN A O 1
ATOM 2394 N N . ASP A 1 292 ? 7.939 -4.887 19.968 1.00 10.21 295 ASP A N 1
ATOM 2395 C CA . ASP A 1 292 ? 7.745 -3.781 19.026 1.00 10.33 295 ASP A CA 1
ATOM 2396 C C . ASP A 1 292 ? 9.054 -2.985 18.882 1.00 10.40 295 ASP A C 1
ATOM 2397 O O . ASP A 1 292 ? 9.765 -2.788 19.867 1.00 12.51 295 ASP A O 1
ATOM 2402 N N . SER A 1 293 ? 9.402 -2.566 17.666 1.00 9.95 296 SER A N 1
ATOM 2403 C CA . SER A 1 293 ? 10.613 -1.753 17.428 1.00 10.31 296 SER A CA 1
ATOM 2404 C C . SER A 1 293 ? 10.392 -0.256 17.596 1.00 9.43 296 SER A C 1
ATOM 2405 O O . SER A 1 293 ? 11.329 0.497 17.400 1.00 10.23 296 SER A O 1
ATOM 2408 N N . THR A 1 294 ? 9.194 0.173 17.968 1.00 8.84 297 THR A N 1
ATOM 2409 C CA . THR A 1 294 ? 8.939 1.599 18.191 1.00 8.98 297 THR A CA 1
ATOM 2410 C C . THR A 1 294 ? 9.925 2.185 19.201 1.00 8.77 297 THR A C 1
ATOM 2411 O O . THR A 1 294 ? 10.206 1.585 20.235 1.00 9.38 297 THR A O 1
ATOM 2415 N N . ASN A 1 295 ? 10.462 3.378 18.905 1.00 8.53 298 ASN A N 1
ATOM 2416 C CA . ASN A 1 295 ? 11.337 4.005 19.867 1.00 8.46 298 ASN A CA 1
ATOM 2417 C C . ASN A 1 295 ? 10.516 4.464 21.069 1.00 8.82 298 ASN A C 1
ATOM 2418 O O . ASN A 1 295 ? 9.516 5.178 20.929 1.00 9.43 298 ASN A O 1
ATOM 2423 N N . VAL A 1 296 ? 10.971 4.094 22.273 1.00 8.35 299 VAL A N 1
ATOM 2424 C CA . VAL A 1 296 ? 10.177 4.339 23.479 1.00 8.77 299 VAL A CA 1
ATOM 2425 C C . VAL A 1 296 ? 10.031 5.833 23.796 1.00 8.86 299 VAL A C 1
ATOM 2426 O O . VAL A 1 296 ? 9.143 6.191 24.565 1.00 9.69 299 VAL A O 1
ATOM 2430 N N . SER A 1 297 ? 10.860 6.700 23.199 1.00 9.29 300 SER A N 1
ATOM 2431 C CA . SER A 1 297 ? 10.638 8.150 23.360 1.00 9.65 300 SER A CA 1
ATOM 2432 C C . SER A 1 297 ? 9.259 8.597 22.888 1.00 9.87 300 SER A C 1
ATOM 2433 O O . SER A 1 297 ? 8.756 9.593 23.385 1.00 11.17 300 SER A O 1
ATOM 2436 N N . VAL A 1 298 ? 8.664 7.875 21.935 1.00 9.68 301 VAL A N 1
ATOM 2437 C CA . VAL A 1 298 ? 7.299 8.185 21.470 1.00 10.95 301 VAL A CA 1
ATOM 2438 C C . VAL A 1 298 ? 6.326 8.243 22.636 1.00 9.86 301 VAL A C 1
ATOM 2439 O O . VAL A 1 298 ? 5.349 9.005 22.621 1.00 11.31 301 VAL A O 1
ATOM 2443 N N . TYR A 1 299 ? 6.562 7.389 23.639 1.00 10.37 302 TYR A N 1
ATOM 2444 C CA A TYR A 1 299 ? 5.651 7.287 24.800 0.50 11.61 302 TYR A CA 1
ATOM 2445 C CA B TYR A 1 299 ? 5.585 7.284 24.682 0.50 11.77 302 TYR A CA 1
ATOM 2446 C C . TYR A 1 299 ? 5.593 8.571 25.552 1.00 11.70 302 TYR A C 1
ATOM 2447 O O . TYR A 1 299 ? 4.556 8.984 26.079 1.00 12.81 302 TYR A O 1
ATOM 2464 N N . GLY A 1 300 ? 6.741 9.221 25.663 1.00 11.99 303 GLY A N 1
ATOM 2465 C CA . GLY A 1 300 ? 6.812 10.555 26.275 1.00 12.73 303 GLY A CA 1
ATOM 2466 C C . GLY A 1 300 ? 6.284 11.646 25.379 1.00 12.27 303 GLY A C 1
ATOM 2467 O O . GLY A 1 300 ? 5.513 12.512 25.815 1.00 13.63 303 GLY A O 1
ATOM 2468 N N . LYS A 1 301 ? 6.711 11.613 24.137 1.00 12.06 304 LYS A N 1
ATOM 2469 C CA . LYS A 1 301 ? 6.190 12.618 23.161 1.00 13.50 304 LYS A CA 1
ATOM 2470 C C . LYS A 1 301 ? 4.656 12.737 23.118 1.00 13.11 304 LYS A C 1
ATOM 2471 O O . LYS A 1 301 ? 4.096 13.850 23.019 1.00 14.89 304 LYS A O 1
ATOM 2477 N N A LEU A 1 302 ? 3.992 11.583 23.240 0.50 11.87 305 LEU A N 1
ATOM 2478 N N B LEU A 1 302 ? 4.000 11.574 23.222 0.50 11.91 305 LEU A N 1
ATOM 2479 C CA A LEU A 1 302 ? 2.526 11.562 23.182 0.50 11.51 305 LEU A CA 1
ATOM 2480 C CA B LEU A 1 302 ? 2.533 11.520 23.151 0.50 11.62 305 LEU A CA 1
ATOM 2481 C C A LEU A 1 302 ? 1.865 11.379 24.542 0.50 11.16 305 LEU A C 1
ATOM 2482 C C B LEU A 1 302 ? 1.871 11.362 24.533 0.50 11.14 305 LEU A C 1
ATOM 2483 O O A LEU A 1 302 ? 0.670 11.100 24.615 0.50 12.01 305 LEU A O 1
ATOM 2484 O O B LEU A 1 302 ? 0.675 11.086 24.610 0.50 12.08 305 LEU A O 1
ATOM 2493 N N . ASN A 1 303 ? 2.611 11.589 25.615 1.00 11.60 306 ASN A N 1
ATOM 2494 C CA . ASN A 1 303 ? 2.050 11.468 26.957 1.00 11.77 306 ASN A CA 1
ATOM 2495 C C . ASN A 1 303 ? 0.870 12.426 27.174 1.00 11.76 306 ASN A C 1
ATOM 2496 O O . ASN A 1 303 ? -0.159 12.027 27.708 1.00 12.12 306 ASN A O 1
ATOM 2501 N N . ALA A 1 304 ? 1.022 13.693 26.771 1.00 13.48 307 ALA A N 1
ATOM 2502 C CA . ALA A 1 304 ? -0.073 14.657 26.965 1.00 13.61 307 ALA A CA 1
ATOM 2503 C C . ALA A 1 304 ? -1.318 14.242 26.192 1.00 13.20 307 ALA A C 1
ATOM 2504 O O . ALA A 1 304 ? -2.450 14.371 26.697 1.00 13.96 307 ALA A O 1
ATOM 2506 N N . ASP A 1 305 ? -1.141 13.715 24.986 1.00 13.10 308 ASP A N 1
ATOM 2507 C CA . ASP A 1 305 ? -2.270 13.240 24.183 1.00 13.24 308 ASP A CA 1
ATOM 2508 C C . ASP A 1 305 ? -2.949 12.044 24.845 1.00 11.69 308 ASP A C 1
ATOM 2509 O O . ASP A 1 305 ? -4.171 11.924 24.823 1.00 12.44 308 ASP A O 1
ATOM 2514 N N . ALA A 1 306 ? -2.168 11.161 25.452 1.00 11.40 309 ALA A N 1
ATOM 2515 C CA . ALA A 1 306 ? -2.714 10.042 26.191 1.00 10.92 309 ALA A CA 1
ATOM 2516 C C . ALA A 1 306 ? -3.586 10.480 27.355 1.00 11.00 309 ALA A C 1
ATOM 2517 O O . ALA A 1 306 ? -4.700 9.990 27.555 1.00 11.72 309 ALA A O 1
ATOM 2519 N N . ILE A 1 307 ? -3.096 11.444 28.136 1.00 11.75 310 ILE A N 1
ATOM 2520 C CA . ILE A 1 307 ? -3.855 12.000 29.252 1.00 12.41 310 ILE A CA 1
ATOM 2521 C C . ILE A 1 307 ? -5.184 12.586 28.740 1.00 12.62 310 ILE A C 1
ATOM 2522 O O . ILE A 1 307 ? -6.238 12.359 29.336 1.00 13.36 310 ILE A O 1
ATOM 2527 N N . LYS A 1 308 ? -5.111 13.380 27.684 1.00 13.01 311 LYS A N 1
ATOM 2528 C CA . LYS A 1 308 ? -6.313 13.976 27.087 1.00 14.38 311 LYS A CA 1
ATOM 2529 C C . LYS A 1 308 ? -7.322 12.914 26.653 1.00 13.31 311 LYS A C 1
ATOM 2530 O O . LYS A 1 308 ? -8.505 13.013 26.955 1.00 13.63 311 LYS A O 1
ATOM 2536 N N . LEU A 1 309 ? -6.843 11.888 25.953 1.00 12.53 312 LEU A N 1
ATOM 2537 C CA . LEU A 1 309 ? -7.726 10.833 25.481 1.00 12.41 312 LEU A CA 1
ATOM 2538 C C . LEU A 1 309 ? -8.385 10.100 26.643 1.00 11.88 312 LEU A C 1
ATOM 2539 O O . LEU A 1 309 ? -9.596 9.839 26.635 1.00 12.95 312 LEU A O 1
ATOM 2544 N N . MET A 1 310 ? -7.589 9.749 27.652 1.00 11.68 313 MET A N 1
ATOM 2545 C CA A MET A 1 310 ? -8.106 9.044 28.818 0.50 11.75 313 MET A CA 1
ATOM 2546 C CA B MET A 1 310 ? -8.148 9.005 28.786 0.50 12.45 313 MET A CA 1
ATOM 2547 C C . MET A 1 310 ? -9.225 9.816 29.510 1.00 12.78 313 MET A C 1
ATOM 2548 O O . MET A 1 310 ? -10.230 9.246 29.938 1.00 14.69 313 MET A O 1
ATOM 2557 N N . ASP A 1 311 ? -9.035 11.128 29.618 1.00 13.68 314 ASP A N 1
ATOM 2558 C CA . ASP A 1 311 ? -10.060 11.974 30.202 1.00 15.37 314 ASP A CA 1
ATOM 2559 C C . ASP A 1 311 ? -11.308 11.993 29.331 1.00 15.50 314 ASP A C 1
ATOM 2560 O O . ASP A 1 311 ? -12.434 11.855 29.844 1.00 17.70 314 ASP A O 1
ATOM 2565 N N . ARG A 1 312 ? -11.101 12.162 28.040 1.00 15.10 315 ARG A N 1
ATOM 2566 C CA A ARG A 1 312 ? -12.256 12.169 27.085 0.50 15.98 315 ARG A CA 1
ATOM 2567 C CA B ARG A 1 312 ? -12.209 12.173 27.087 0.50 16.07 315 ARG A CA 1
ATOM 2568 C C . ARG A 1 312 ? -13.170 10.940 27.155 1.00 16.08 315 ARG A C 1
ATOM 2569 O O . ARG A 1 312 ? -14.393 11.037 27.054 1.00 19.25 315 ARG A O 1
ATOM 2584 N N . VAL A 1 313 ? -12.566 9.767 27.378 1.00 14.10 316 VAL A N 1
ATOM 2585 C CA . VAL A 1 313 ? -13.357 8.535 27.422 1.00 14.50 316 VAL A CA 1
ATOM 2586 C C . VAL A 1 313 ? -13.770 8.113 28.829 1.00 15.10 316 VAL A C 1
ATOM 2587 O O . VAL A 1 313 ? -14.363 7.032 29.003 1.00 18.29 316 VAL A O 1
ATOM 2591 N N . GLY A 1 314 ? -13.443 8.915 29.828 1.00 14.51 317 GLY A N 1
ATOM 2592 C CA . GLY A 1 314 ? -13.879 8.637 31.192 1.00 16.90 317 GLY A CA 1
ATOM 2593 C C . GLY A 1 314 ? -13.135 7.474 31.870 1.00 15.80 317 GLY A C 1
ATOM 2594 O O . GLY A 1 314 ? -13.706 6.755 32.692 1.00 17.68 317 GLY A O 1
ATOM 2595 N N . TRP A 1 315 ? -11.846 7.313 31.572 1.00 14.90 318 TRP A N 1
ATOM 2596 C CA . TRP A 1 315 ? -10.973 6.392 32.296 1.00 14.27 318 TRP A CA 1
ATOM 2597 C C . TRP A 1 315 ? -10.498 7.129 33.537 1.00 14.68 318 TRP A C 1
ATOM 2598 O O . TRP A 1 315 ? -9.706 8.082 33.461 1.00 17.54 318 TRP A O 1
ATOM 2609 N N . LYS A 1 316 ? -11.055 6.716 34.654 1.00 15.87 319 LYS A N 1
ATOM 2610 C CA A LYS A 1 316 ? -10.844 7.440 35.924 0.50 17.25 319 LYS A CA 1
ATOM 2611 C CA B LYS A 1 316 ? -10.877 7.480 35.887 0.50 17.23 319 LYS A CA 1
ATOM 2612 C C . LYS A 1 316 ? -9.393 7.629 36.392 1.00 16.33 319 LYS A C 1
ATOM 2613 O O . LYS A 1 316 ? -8.546 6.700 36.287 1.00 15.52 319 LYS A O 1
ATOM 2624 N N . LEU A 1 317 ? -9.107 8.844 36.849 1.00 18.05 320 LEU A N 1
ATOM 2625 C CA . LEU A 1 317 ? -7.868 9.175 37.589 1.00 17.94 320 LEU A CA 1
ATOM 2626 C C . LEU A 1 317 ? -7.832 8.494 38.957 1.00 19.56 320 LEU A C 1
ATOM 2627 O O . LEU A 1 317 ? -8.857 8.078 39.477 1.00 23.23 320 LEU A O 1
ATOM 2632 N N . GLU A 1 318 ? -6.646 8.415 39.557 1.00 20.48 321 GLU A N 1
ATOM 2633 C CA . GLU A 1 318 ? -6.499 7.871 40.917 1.00 24.55 321 GLU A CA 1
ATOM 2634 C C . GLU A 1 318 ? -7.143 8.824 41.926 1.00 30.67 321 GLU A C 1
ATOM 2635 O O . GLU A 1 318 ? -7.195 10.045 41.736 1.00 34.23 321 GLU A O 1
ATOM 2642 N N . GLY B 1 1 ? -9.585 10.099 -11.010 1.00 37.29 4 GLY B N 1
ATOM 2643 C CA . GLY B 1 1 ? -9.538 8.663 -11.443 1.00 30.57 4 GLY B CA 1
ATOM 2644 C C . GLY B 1 1 ? -8.171 7.988 -11.557 1.00 24.45 4 GLY B C 1
ATOM 2645 O O . GLY B 1 1 ? -8.078 6.853 -12.025 1.00 23.39 4 GLY B O 1
ATOM 2646 N N . ALA B 1 2 ? -7.113 8.675 -11.141 1.00 22.55 5 ALA B N 1
ATOM 2647 C CA . ALA B 1 2 ? -5.746 8.204 -11.357 1.00 20.62 5 ALA B CA 1
ATOM 2648 C C . ALA B 1 2 ? -4.809 8.772 -10.324 1.00 19.49 5 ALA B C 1
ATOM 2649 O O . ALA B 1 2 ? -5.086 9.806 -9.705 1.00 21.90 5 ALA B O 1
ATOM 2651 N N . ILE B 1 3 ? -3.680 8.081 -10.170 1.00 17.38 6 ILE B N 1
ATOM 2652 C CA . ILE B 1 3 ? -2.538 8.620 -9.438 1.00 17.23 6 ILE B CA 1
ATOM 2653 C C . ILE B 1 3 ? -1.318 8.610 -10.348 1.00 16.31 6 ILE B C 1
ATOM 2654 O O . ILE B 1 3 ? -1.177 7.708 -11.212 1.00 18.15 6 ILE B O 1
ATOM 2659 N N . ASN B 1 4 ? -0.437 9.590 -10.109 1.00 15.86 7 ASN B N 1
ATOM 2660 C CA . ASN B 1 4 ? 0.833 9.690 -10.832 1.00 15.61 7 ASN B CA 1
ATOM 2661 C C . ASN B 1 4 ? 1.958 9.205 -9.928 1.00 14.63 7 ASN B C 1
ATOM 2662 O O . ASN B 1 4 ? 2.277 9.853 -8.910 1.00 15.72 7 ASN B O 1
ATOM 2667 N N . LEU B 1 5 ? 2.490 8.038 -10.278 1.00 14.98 8 LEU B N 1
ATOM 2668 C CA . LEU B 1 5 ? 3.561 7.379 -9.545 1.00 14.78 8 LEU B CA 1
ATOM 2669 C C . LEU B 1 5 ? 4.905 7.691 -10.210 1.00 14.08 8 LEU B C 1
ATOM 2670 O O . LEU B 1 5 ? 5.135 7.274 -11.335 1.00 16.13 8 LEU B O 1
ATOM 2675 N N . TYR B 1 6 ? 5.764 8.427 -9.503 1.00 13.67 9 TYR B N 1
ATOM 2676 C CA . TYR B 1 6 ? 7.135 8.704 -9.944 1.00 13.84 9 TYR B CA 1
ATOM 2677 C C . TYR B 1 6 ? 8.028 7.723 -9.206 1.00 13.17 9 TYR B C 1
ATOM 2678 O O . TYR B 1 6 ? 8.162 7.817 -7.983 1.00 14.48 9 TYR B O 1
ATOM 2687 N N . SER B 1 7 ? 8.631 6.785 -9.929 1.00 13.97 10 SER B N 1
ATOM 2688 C CA . SER B 1 7 ? 9.387 5.710 -9.278 1.00 14.81 10 SER B CA 1
ATOM 2689 C C . SER B 1 7 ? 10.673 5.338 -10.003 1.00 14.61 10 SER B C 1
ATOM 2690 O O . SER B 1 7 ? 10.689 5.269 -11.227 1.00 15.21 10 SER B O 1
ATOM 2693 N N . SER B 1 8 ? 11.729 5.086 -9.214 1.00 14.98 11 SER B N 1
ATOM 2694 C CA . SER B 1 8 ? 12.982 4.477 -9.684 1.00 16.08 11 SER B CA 1
ATOM 2695 C C . SER B 1 8 ? 13.072 2.965 -9.402 1.00 17.51 11 SER B C 1
ATOM 2696 O O . SER B 1 8 ? 14.060 2.316 -9.772 1.00 19.68 11 SER B O 1
ATOM 2699 N N . ARG B 1 9 ? 12.043 2.421 -8.755 1.00 16.45 12 ARG B N 1
ATOM 2700 C CA . ARG B 1 9 ? 12.038 1.086 -8.171 1.00 17.08 12 ARG B CA 1
ATOM 2701 C C . ARG B 1 9 ? 11.062 0.156 -8.915 1.00 15.81 12 ARG B C 1
ATOM 2702 O O . ARG B 1 9 ? 10.824 -0.971 -8.507 1.00 18.21 12 ARG B O 1
ATOM 2710 N N . HIS B 1 10 ? 10.549 0.600 -10.065 1.00 17.37 13 HIS B N 1
ATOM 2711 C CA . HIS B 1 10 ? 9.594 -0.176 -10.830 1.00 18.07 13 HIS B CA 1
ATOM 2712 C C . HIS B 1 10 ? 10.303 -1.304 -11.560 1.00 19.02 13 HIS B C 1
ATOM 2713 O O . HIS B 1 10 ? 11.354 -1.112 -12.191 1.00 20.77 13 HIS B O 1
ATOM 2720 N N . TYR B 1 11 ? 9.741 -2.501 -11.448 1.00 20.87 14 TYR B N 1
ATOM 2721 C CA . TYR B 1 11 ? 10.120 -3.601 -12.311 1.00 22.15 14 TYR B CA 1
ATOM 2722 C C . TYR B 1 11 ? 8.868 -4.006 -13.075 1.00 21.74 14 TYR B C 1
ATOM 2723 O O . TYR B 1 11 ? 7.747 -3.837 -12.579 1.00 23.74 14 TYR B O 1
ATOM 2732 N N . ASP B 1 12 ? 9.015 -4.480 -14.301 1.00 24.94 15 ASP B N 1
ATOM 2733 C CA . ASP B 1 12 ? 7.853 -4.722 -15.159 1.00 22.46 15 ASP B CA 1
ATOM 2734 C C . ASP B 1 12 ? 6.794 -5.644 -14.499 1.00 24.16 15 ASP B C 1
ATOM 2735 O O . ASP B 1 12 ? 5.595 -5.482 -14.738 1.00 26.55 15 ASP B O 1
ATOM 2737 N N . THR B 1 13 ? 7.247 -6.540 -13.620 1.00 22.76 16 THR B N 1
ATOM 2738 C CA . THR B 1 13 ? 6.370 -7.381 -12.779 1.00 24.30 16 THR B CA 1
ATOM 2739 C C . THR B 1 13 ? 5.441 -6.627 -11.825 1.00 22.15 16 THR B C 1
ATOM 2740 O O . THR B 1 13 ? 4.399 -7.184 -11.372 1.00 26.00 16 THR B O 1
ATOM 2744 N N . ASP B 1 14 ? 5.785 -5.376 -11.541 1.00 20.25 17 ASP B N 1
ATOM 2745 C CA . ASP B 1 14 ? 4.949 -4.515 -10.721 1.00 18.95 17 ASP B CA 1
ATOM 2746 C C . ASP B 1 14 ? 3.679 -4.107 -11.464 1.00 19.45 17 ASP B C 1
ATOM 2747 O O . ASP B 1 14 ? 2.735 -3.577 -10.856 1.00 20.50 17 ASP B O 1
ATOM 2752 N N . GLN B 1 15 ? 3.608 -4.346 -12.765 1.00 20.44 18 GLN B N 1
ATOM 2753 C CA . GLN B 1 15 ? 2.344 -4.111 -13.446 1.00 20.26 18 GLN B CA 1
ATOM 2754 C C . GLN B 1 15 ? 1.177 -4.897 -12.844 1.00 19.93 18 GLN B C 1
ATOM 2755 O O . GLN B 1 15 ? 0.080 -4.359 -12.770 1.00 20.48 18 GLN B O 1
ATOM 2761 N N . ALA B 1 16 ? 1.395 -6.148 -12.417 1.00 22.12 19 ALA B N 1
ATOM 2762 C CA . ALA B 1 16 ? 0.338 -6.934 -11.754 1.00 25.49 19 ALA B CA 1
ATOM 2763 C C . ALA B 1 16 ? -0.182 -6.245 -10.488 1.00 22.88 19 ALA B C 1
ATOM 2764 O O . ALA B 1 16 ? -1.367 -6.307 -10.158 1.00 24.12 19 ALA B O 1
ATOM 2766 N N A LEU B 1 17 ? 0.724 -5.553 -9.807 0.30 22.10 20 LEU B N 1
ATOM 2767 N N B LEU B 1 17 ? 0.732 -5.577 -9.798 0.70 22.04 20 LEU B N 1
ATOM 2768 C CA A LEU B 1 17 ? 0.390 -4.806 -8.607 0.30 21.33 20 LEU B CA 1
ATOM 2769 C CA B LEU B 1 17 ? 0.439 -4.761 -8.628 0.70 21.40 20 LEU B CA 1
ATOM 2770 C C A LEU B 1 17 ? -0.479 -3.592 -8.940 0.30 17.94 20 LEU B C 1
ATOM 2771 C C B LEU B 1 17 ? -0.510 -3.630 -8.984 0.70 17.79 20 LEU B C 1
ATOM 2772 O O A LEU B 1 17 ? -1.461 -3.313 -8.239 0.30 19.44 20 LEU B O 1
ATOM 2773 O O B LEU B 1 17 ? -1.547 -3.432 -8.345 0.70 19.15 20 LEU B O 1
ATOM 2782 N N . TYR B 1 18 ? -0.124 -2.876 -10.005 1.00 16.83 21 TYR B N 1
ATOM 2783 C CA . TYR B 1 18 ? -0.903 -1.701 -10.413 1.00 17.52 21 TYR B CA 1
ATOM 2784 C C . TYR B 1 18 ? -2.295 -2.140 -10.884 1.00 17.34 21 TYR B C 1
ATOM 2785 O O . TYR B 1 18 ? -3.297 -1.534 -10.530 1.00 18.12 21 TYR B O 1
ATOM 2794 N N . ASP B 1 19 ? -2.345 -3.242 -11.633 1.00 18.06 22 ASP B N 1
ATOM 2795 C CA . ASP B 1 19 ? -3.622 -3.742 -12.132 1.00 18.92 22 ASP B CA 1
ATOM 2796 C C . ASP B 1 19 ? -4.555 -4.186 -10.999 1.00 17.65 22 ASP B C 1
ATOM 2797 O O . ASP B 1 19 ? -5.760 -3.913 -11.041 1.00 18.25 22 ASP B O 1
ATOM 2802 N N . SER B 1 20 ? -4.009 -4.837 -9.984 1.00 17.67 23 SER B N 1
ATOM 2803 C CA . SER B 1 20 ? -4.816 -5.241 -8.834 1.00 17.27 23 SER B CA 1
ATOM 2804 C C . SER B 1 20 ? -5.313 -4.020 -8.038 1.00 15.72 23 SER B C 1
ATOM 2805 O O . SER B 1 20 ? -6.488 -3.931 -7.629 1.00 17.31 23 SER B O 1
ATOM 2808 N N . PHE B 1 21 ? -4.432 -3.049 -7.851 1.00 15.38 24 PHE B N 1
ATOM 2809 C CA . PHE B 1 21 ? -4.816 -1.810 -7.208 1.00 14.33 24 PHE B CA 1
ATOM 2810 C C . PHE B 1 21 ? -5.990 -1.158 -7.947 1.00 14.16 24 PHE B C 1
ATOM 2811 O O . PHE B 1 21 ? -6.949 -0.714 -7.290 1.00 14.98 24 PHE B O 1
ATOM 2819 N N . THR B 1 22 ? -5.928 -1.107 -9.275 1.00 15.11 25 THR B N 1
ATOM 2820 C CA . THR B 1 22 ? -6.991 -0.485 -10.033 1.00 15.66 25 THR B CA 1
ATOM 2821 C C . THR B 1 22 ? -8.337 -1.227 -9.895 1.00 16.33 25 THR B C 1
ATOM 2822 O O . THR B 1 22 ? -9.402 -0.612 -9.747 1.00 17.41 25 THR B O 1
ATOM 2826 N N . LYS B 1 23 ? -8.248 -2.531 -9.908 1.00 16.78 26 LYS B N 1
ATOM 2827 C CA A LYS B 1 23 ? -9.451 -3.378 -9.664 0.50 18.36 26 LYS B CA 1
ATOM 2828 C CA B LYS B 1 23 ? -9.419 -3.381 -9.676 0.50 18.69 26 LYS B CA 1
ATOM 2829 C C . LYS B 1 23 ? -10.112 -3.113 -8.280 1.00 16.91 26 LYS B C 1
ATOM 2830 O O . LYS B 1 23 ? -11.346 -3.010 -8.115 1.00 18.99 26 LYS B O 1
ATOM 2841 N N . LYS B 1 24 ? -9.259 -2.907 -7.280 1.00 16.39 27 LYS B N 1
ATOM 2842 C CA . LYS B 1 24 ? -9.729 -2.725 -5.921 1.00 15.45 27 LYS B CA 1
ATOM 2843 C C . LYS B 1 24 ? -10.244 -1.327 -5.633 1.00 15.64 27 LYS B C 1
ATOM 2844 O O . LYS B 1 24 ? -11.138 -1.174 -4.801 1.00 19.09 27 LYS B O 1
ATOM 2850 N N . THR B 1 25 ? -9.653 -0.322 -6.266 1.00 15.07 28 THR B N 1
ATOM 2851 C CA . THR B 1 25 ? -9.913 1.086 -5.936 1.00 15.93 28 THR B CA 1
ATOM 2852 C C . THR B 1 25 ? -10.536 1.893 -7.051 1.00 15.56 28 THR B C 1
ATOM 2853 O O . THR B 1 25 ? -10.986 3.008 -6.807 1.00 18.03 28 THR B O 1
ATOM 2857 N N . GLY B 1 26 ? -10.486 1.382 -8.279 1.00 15.22 29 GLY B N 1
ATOM 2858 C CA . GLY B 1 26 ? -10.905 2.153 -9.440 1.00 16.74 29 GLY B CA 1
ATOM 2859 C C . GLY B 1 26 ? -9.881 3.152 -9.953 1.00 17.95 29 GLY B C 1
ATOM 2860 O O . GLY B 1 26 ? -10.144 3.826 -10.949 1.00 23.92 29 GLY B O 1
ATOM 2861 N N . LEU B 1 27 ? -8.708 3.260 -9.321 1.00 16.65 30 LEU B N 1
ATOM 2862 C CA . LEU B 1 27 ? -7.720 4.275 -9.696 1.00 16.76 30 LEU B CA 1
ATOM 2863 C C . LEU B 1 27 ? -6.669 3.692 -10.615 1.00 17.21 30 LEU B C 1
ATOM 2864 O O . LEU B 1 27 ? -6.029 2.687 -10.273 1.00 18.06 30 LEU B O 1
ATOM 2869 N N . LYS B 1 28 ? -6.490 4.339 -11.769 1.00 18.69 31 LYS B N 1
ATOM 2870 C CA A LYS B 1 28 ? -5.402 4.002 -12.678 0.50 18.44 31 LYS B CA 1
ATOM 2871 C CA B LYS B 1 28 ? -5.399 4.001 -12.681 0.50 18.36 31 LYS B CA 1
ATOM 2872 C C . LYS B 1 28 ? -4.075 4.500 -12.104 1.00 18.16 31 LYS B C 1
ATOM 2873 O O . LYS B 1 28 ? -4.034 5.544 -11.452 1.00 19.48 31 LYS B O 1
ATOM 2884 N N . VAL B 1 29 ? -3.006 3.762 -12.389 1.00 18.90 32 VAL B N 1
ATOM 2885 C CA . VAL B 1 29 ? -1.635 4.175 -12.029 1.00 18.74 32 VAL B CA 1
ATOM 2886 C C . VAL B 1 29 ? -0.915 4.635 -13.306 1.00 18.44 32 VAL B C 1
ATOM 2887 O O . VAL B 1 29 ? -0.683 3.842 -14.243 1.00 22.45 32 VAL B O 1
ATOM 2891 N N . ASN B 1 30 ? -0.570 5.917 -13.329 1.00 16.96 33 ASN B N 1
ATOM 2892 C CA . ASN B 1 30 ? 0.264 6.489 -14.390 1.00 17.14 33 ASN B CA 1
ATOM 2893 C C . ASN B 1 30 ? 1.714 6.486 -13.893 1.00 17.27 33 ASN B C 1
ATOM 2894 O O . ASN B 1 30 ? 2.040 7.149 -12.920 1.00 19.58 33 ASN B O 1
ATOM 2899 N N . LEU B 1 31 ? 2.564 5.712 -14.558 1.00 18.37 34 LEU B N 1
ATOM 2900 C CA . LEU B 1 31 ? 3.941 5.515 -14.142 1.00 17.10 34 LEU B CA 1
ATOM 2901 C C . LEU B 1 31 ? 4.857 6.479 -14.857 1.00 16.94 34 LEU B C 1
ATOM 2902 O O . LEU B 1 31 ? 4.862 6.545 -16.097 1.00 20.48 34 LEU B O 1
ATOM 2907 N N . ILE B 1 32 ? 5.660 7.195 -14.076 1.00 17.57 35 ILE B N 1
ATOM 2908 C CA . ILE B 1 32 ? 6.759 8.034 -14.566 1.00 17.34 35 ILE B CA 1
ATOM 2909 C C . ILE B 1 32 ? 8.044 7.448 -13.965 1.00 16.31 35 ILE B C 1
ATOM 2910 O O . ILE B 1 32 ? 8.183 7.391 -12.741 1.00 16.44 35 ILE B O 1
ATOM 2915 N N . GLU B 1 33 ? 8.966 6.990 -14.807 1.00 17.90 36 GLU B N 1
ATOM 2916 C CA . GLU B 1 33 ? 10.206 6.360 -14.364 1.00 17.99 36 GLU B CA 1
ATOM 2917 C C . GLU B 1 33 ? 11.382 7.294 -14.479 1.00 17.36 36 GLU B C 1
ATOM 2918 O O . GLU B 1 33 ? 11.424 8.160 -15.350 1.00 19.27 36 GLU B O 1
ATOM 2924 N N . GLY B 1 34 ? 12.355 7.103 -13.607 1.00 18.27 37 GLY B N 1
ATOM 2925 C CA . GLY B 1 34 ? 13.616 7.822 -13.685 1.00 18.33 37 GLY B CA 1
ATOM 2926 C C . GLY B 1 34 ? 14.527 7.338 -12.580 1.00 18.58 37 GLY B C 1
ATOM 2927 O O . GLY B 1 34 ? 14.088 6.616 -11.683 1.00 20.88 37 GLY B O 1
ATOM 2928 N N . LYS B 1 35 ? 15.790 7.731 -12.638 1.00 19.38 38 LYS B N 1
ATOM 2929 C CA . LYS B 1 35 ? 16.690 7.470 -11.509 1.00 19.01 38 LYS B CA 1
ATOM 2930 C C . LYS B 1 35 ? 16.218 8.258 -10.295 1.00 19.21 38 LYS B C 1
ATOM 2931 O O . LYS B 1 35 ? 15.673 9.364 -10.424 1.00 18.95 38 LYS B O 1
ATOM 2937 N N . GLY B 1 36 ? 16.468 7.707 -9.114 1.00 19.43 39 GLY B N 1
ATOM 2938 C CA . GLY B 1 36 ? 15.945 8.278 -7.880 1.00 20.48 39 GLY B CA 1
ATOM 2939 C C . GLY B 1 36 ? 16.315 9.732 -7.677 1.00 20.00 39 GLY B C 1
ATOM 2940 O O . GLY B 1 36 ? 15.468 10.585 -7.405 1.00 21.57 39 GLY B O 1
ATOM 2941 N N . ASP B 1 37 ? 17.608 10.037 -7.805 1.00 22.17 40 ASP B N 1
ATOM 2942 C CA . ASP B 1 37 ? 18.048 11.398 -7.526 1.00 24.57 40 ASP B CA 1
ATOM 2943 C C . ASP B 1 37 ? 17.503 12.351 -8.597 1.00 21.66 40 ASP B C 1
ATOM 2944 O O . ASP B 1 37 ? 17.114 13.478 -8.327 1.00 24.87 40 ASP B O 1
ATOM 2946 N N . LYS B 1 38 ? 17.429 11.866 -9.836 1.00 21.61 41 LYS B N 1
ATOM 2947 C CA . LYS B 1 38 ? 16.877 12.669 -10.890 1.00 21.29 41 LYS B CA 1
ATOM 2948 C C . LYS B 1 38 ? 15.360 12.920 -10.731 1.00 21.57 41 LYS B C 1
ATOM 2949 O O . LYS B 1 38 ? 14.896 13.985 -11.068 1.00 19.36 41 LYS B O 1
ATOM 2955 N N . LEU B 1 39 ? 14.597 11.951 -10.223 1.00 17.98 42 LEU B N 1
ATOM 2956 C CA . LEU B 1 39 ? 13.164 12.182 -9.967 1.00 17.58 42 LEU B CA 1
ATOM 2957 C C . LEU B 1 39 ? 12.943 13.256 -8.899 1.00 17.26 42 LEU B C 1
ATOM 2958 O O . LEU B 1 39 ? 11.986 14.023 -8.986 1.00 18.21 42 LEU B O 1
ATOM 2963 N N . ILE B 1 40 ? 13.787 13.298 -7.883 1.00 17.04 43 ILE B N 1
ATOM 2964 C CA . ILE B 1 40 ? 13.652 14.335 -6.863 1.00 17.41 43 ILE B CA 1
ATOM 2965 C C . ILE B 1 40 ? 13.818 15.701 -7.530 1.00 18.88 43 ILE B C 1
ATOM 2966 O O . ILE B 1 40 ? 13.039 16.639 -7.265 1.00 21.06 43 ILE B O 1
ATOM 2971 N N . GLU B 1 41 ? 14.851 15.827 -8.375 1.00 19.56 44 GLU B N 1
ATOM 2972 C CA . GLU B 1 41 ? 15.081 17.102 -9.077 1.00 22.16 44 GLU B CA 1
ATOM 2973 C C . GLU B 1 41 ? 13.927 17.451 -10.011 1.00 22.65 44 GLU B C 1
ATOM 2974 O O . GLU B 1 41 ? 13.532 18.590 -10.116 1.00 22.45 44 GLU B O 1
ATOM 2976 N N . ARG B 1 42 ? 13.388 16.437 -10.665 1.00 18.74 45 ARG B N 1
ATOM 2977 C CA . ARG B 1 42 ? 12.216 16.651 -11.525 1.00 20.93 45 ARG B CA 1
ATOM 2978 C C . ARG B 1 42 ? 11.000 17.179 -10.752 1.00 20.23 45 ARG B C 1
ATOM 2979 O O . ARG B 1 42 ? 10.365 18.165 -11.157 1.00 21.97 45 ARG B O 1
ATOM 2987 N N . ILE B 1 43 ? 10.677 16.534 -9.634 1.00 17.68 46 ILE B N 1
ATOM 2988 C CA . ILE B 1 43 ? 9.531 16.985 -8.833 1.00 18.23 46 ILE B CA 1
ATOM 2989 C C . ILE B 1 43 ? 9.770 18.406 -8.305 1.00 20.32 46 ILE B C 1
ATOM 2990 O O . ILE B 1 43 ? 8.878 19.257 -8.331 1.00 21.73 46 ILE B O 1
ATOM 2995 N N . LYS B 1 44 ? 10.986 18.694 -7.851 1.00 20.83 47 LYS B N 1
ATOM 2996 C CA . LYS B 1 44 ? 11.333 20.083 -7.473 1.00 23.58 47 LYS B CA 1
ATOM 2997 C C . LYS B 1 44 ? 11.065 21.113 -8.553 1.00 27.75 47 LYS B C 1
ATOM 2998 O O . LYS B 1 44 ? 10.476 22.177 -8.291 1.00 28.84 47 LYS B O 1
ATOM 3004 N N . SER B 1 45 ? 11.559 20.808 -9.748 1.00 24.84 48 SER B N 1
ATOM 3005 C CA . SER B 1 45 ? 11.473 21.716 -10.888 1.00 29.18 48 SER B CA 1
ATOM 3006 C C . SER B 1 45 ? 10.020 21.932 -11.294 1.00 28.63 48 SER B C 1
ATOM 3007 O O . SER B 1 45 ? 9.657 23.018 -11.714 1.00 33.88 48 SER B O 1
ATOM 3010 N N . GLU B 1 46 ? 9.190 20.903 -11.141 1.00 24.89 49 GLU B N 1
ATOM 3011 C CA . GLU B 1 46 ? 7.767 21.008 -11.491 1.00 25.46 49 GLU B CA 1
ATOM 3012 C C . GLU B 1 46 ? 6.978 21.867 -10.492 1.00 24.48 49 GLU B C 1
ATOM 3013 O O . GLU B 1 46 ? 5.919 22.380 -10.821 1.00 29.11 49 GLU B O 1
ATOM 3019 N N . GLY B 1 47 ? 7.490 22.009 -9.272 1.00 26.03 50 GLY B N 1
ATOM 3020 C CA . GLY B 1 47 ? 6.981 22.986 -8.308 1.00 28.85 50 GLY B CA 1
ATOM 3021 C C . GLY B 1 47 ? 5.556 22.721 -7.841 1.00 30.41 50 GLY B C 1
ATOM 3022 O O . GLY B 1 47 ? 5.121 21.578 -7.799 1.00 27.67 50 GLY B O 1
ATOM 3023 N N . ALA B 1 48 ? 4.825 23.792 -7.533 1.00 31.58 51 ALA B N 1
ATOM 3024 C CA . ALA B 1 48 ? 3.462 23.690 -6.997 1.00 34.90 51 ALA B CA 1
ATOM 3025 C C . ALA B 1 48 ? 2.493 23.032 -7.984 1.00 34.35 51 ALA B C 1
ATOM 3026 O O . ALA B 1 48 ? 1.459 22.521 -7.570 1.00 45.28 51 ALA B O 1
ATOM 3028 N N . ASN B 1 49 ? 2.850 23.039 -9.269 1.00 32.58 52 ASN B N 1
ATOM 3029 C CA . ASN B 1 49 ? 2.062 22.424 -10.341 1.00 33.71 52 ASN B CA 1
ATOM 3030 C C . ASN B 1 49 ? 2.387 20.954 -10.634 1.00 30.59 52 ASN B C 1
ATOM 3031 O O . ASN B 1 49 ? 1.786 20.373 -11.526 1.00 33.48 52 ASN B O 1
ATOM 3033 N N . SER B 1 50 ? 3.325 20.345 -9.914 1.00 24.84 53 SER B N 1
ATOM 3034 C CA . SER B 1 50 ? 3.734 18.985 -10.264 1.00 21.49 53 SER B CA 1
ATOM 3035 C C . SER B 1 50 ? 2.547 18.033 -10.214 1.00 22.37 53 SER B C 1
ATOM 3036 O O . SER B 1 50 ? 1.810 18.046 -9.237 1.00 23.30 53 SER B O 1
ATOM 3039 N N . PRO B 1 51 ? 2.398 17.168 -11.227 1.00 20.69 54 PRO B N 1
ATOM 3040 C CA . PRO B 1 51 ? 1.352 16.135 -11.126 1.00 20.73 54 PRO B CA 1
ATOM 3041 C C . PRO B 1 51 ? 1.697 14.951 -10.221 1.00 18.49 54 PRO B C 1
ATOM 3042 O O . PRO B 1 51 ? 0.816 14.123 -9.962 1.00 19.40 54 PRO B O 1
ATOM 3046 N N . ALA B 1 52 ? 2.930 14.856 -9.714 1.00 17.92 55 ALA B N 1
ATOM 3047 C CA . ALA B 1 52 ? 3.329 13.703 -8.925 1.00 15.81 55 ALA B CA 1
ATOM 3048 C C . ALA B 1 52 ? 2.462 13.531 -7.680 1.00 14.67 55 ALA B C 1
ATOM 3049 O O . ALA B 1 52 ? 2.269 14.498 -6.923 1.00 15.94 55 ALA B O 1
ATOM 3051 N N . ASP B 1 53 ? 1.992 12.291 -7.472 1.00 13.76 56 ASP B N 1
ATOM 3052 C CA . ASP B 1 53 ? 1.218 11.920 -6.295 1.00 13.92 56 ASP B CA 1
ATOM 3053 C C . ASP B 1 53 ? 2.028 11.078 -5.309 1.00 12.92 56 ASP B C 1
ATOM 3054 O O . ASP B 1 53 ? 1.967 11.316 -4.094 1.00 13.30 56 ASP B O 1
ATOM 3059 N N . VAL B 1 54 ? 2.756 10.083 -5.821 1.00 13.26 57 VAL B N 1
ATOM 3060 C CA . VAL B 1 54 ? 3.571 9.176 -5.015 1.00 12.43 57 VAL B CA 1
ATOM 3061 C C . VAL B 1 54 ? 4.974 9.174 -5.593 1.00 12.75 57 VAL B C 1
ATOM 3062 O O . VAL B 1 54 ? 5.147 9.126 -6.804 1.00 14.34 57 VAL B O 1
ATOM 3066 N N . PHE B 1 55 ? 5.970 9.231 -4.701 1.00 12.16 58 PHE B N 1
ATOM 3067 C CA . PHE B 1 55 ? 7.389 9.113 -5.061 1.00 12.45 58 PHE B CA 1
ATOM 3068 C C . PHE B 1 55 ? 7.906 7.836 -4.418 1.00 11.83 58 PHE B C 1
ATOM 3069 O O . PHE B 1 55 ? 7.739 7.666 -3.213 1.00 12.23 58 PHE B O 1
ATOM 3077 N N . MET B 1 56 ? 8.513 6.964 -5.225 1.00 11.79 59 MET B N 1
ATOM 3078 C CA . MET B 1 56 ? 9.144 5.743 -4.722 1.00 12.15 59 MET B CA 1
ATOM 3079 C C . MET B 1 56 ? 10.573 5.617 -5.218 1.00 12.16 59 MET B C 1
ATOM 3080 O O . MET B 1 56 ? 10.890 5.926 -6.362 1.00 13.46 59 MET B O 1
ATOM 3085 N N . THR B 1 57 ? 11.440 5.146 -4.326 1.00 11.22 60 THR B N 1
ATOM 3086 C CA . THR B 1 57 ? 12.843 4.905 -4.655 1.00 12.59 60 THR B CA 1
ATOM 3087 C C . THR B 1 57 ? 13.436 3.899 -3.700 1.00 11.85 60 THR B C 1
ATOM 3088 O O . THR B 1 57 ? 12.721 3.299 -2.907 1.00 14.15 60 THR B O 1
ATOM 3092 N N A VAL B 1 58 ? 14.740 3.669 -3.819 0.50 12.21 61 VAL B N 1
ATOM 3093 N N B VAL B 1 58 ? 14.754 3.760 -3.781 0.50 12.23 61 VAL B N 1
ATOM 3094 C CA A VAL B 1 58 ? 15.421 2.810 -2.846 0.50 12.66 61 VAL B CA 1
ATOM 3095 C CA B VAL B 1 58 ? 15.507 2.853 -2.939 0.50 12.80 61 VAL B CA 1
ATOM 3096 C C A VAL B 1 58 ? 16.403 3.624 -2.025 0.50 10.76 61 VAL B C 1
ATOM 3097 C C B VAL B 1 58 ? 16.526 3.565 -2.053 0.50 11.17 61 VAL B C 1
ATOM 3098 O O A VAL B 1 58 ? 16.902 4.663 -2.474 0.50 10.15 61 VAL B O 1
ATOM 3099 O O B VAL B 1 58 ? 17.237 4.476 -2.488 0.50 12.09 61 VAL B O 1
ATOM 3106 N N . ASP B 1 59 ? 16.580 3.101 -0.814 1.00 10.83 62 ASP B N 1
ATOM 3107 C CA . ASP B 1 59 ? 17.509 3.523 0.235 1.00 10.30 62 ASP B CA 1
ATOM 3108 C C . ASP B 1 59 ? 16.914 4.664 1.066 1.00 10.06 62 ASP B C 1
ATOM 3109 O O . ASP B 1 59 ? 16.498 5.686 0.538 1.00 10.69 62 ASP B O 1
ATOM 3114 N N . ALA B 1 60 ? 16.842 4.443 2.363 1.00 10.33 63 ALA B N 1
ATOM 3115 C CA . ALA B 1 60 ? 16.371 5.489 3.264 1.00 10.39 63 ALA B CA 1
ATOM 3116 C C . ALA B 1 60 ? 17.194 6.769 3.107 1.00 10.78 63 ALA B C 1
ATOM 3117 O O . ALA B 1 60 ? 16.685 7.849 3.365 1.00 11.91 63 ALA B O 1
ATOM 3119 N N . GLY B 1 61 ? 18.469 6.663 2.725 1.00 11.49 64 GLY B N 1
ATOM 3120 C CA . GLY B 1 61 ? 19.248 7.880 2.485 1.00 12.99 64 GLY B CA 1
ATOM 3121 C C . GLY B 1 61 ? 18.654 8.734 1.374 1.00 12.31 64 GLY B C 1
ATOM 3122 O O . GLY B 1 61 ? 18.656 9.971 1.452 1.00 13.16 64 GLY B O 1
ATOM 3123 N N . ARG B 1 62 ? 18.152 8.108 0.307 1.00 12.14 65 ARG B N 1
ATOM 3124 C CA A ARG B 1 62 ? 17.497 8.854 -0.816 0.50 12.35 65 ARG B CA 1
ATOM 3125 C CA B ARG B 1 62 ? 17.548 8.860 -0.755 0.50 12.39 65 ARG B CA 1
ATOM 3126 C C . ARG B 1 62 ? 16.147 9.375 -0.387 1.00 11.63 65 ARG B C 1
ATOM 3127 O O . ARG B 1 62 ? 15.749 10.479 -0.778 1.00 12.43 65 ARG B O 1
ATOM 3142 N N . LEU B 1 63 ? 15.401 8.593 0.388 1.00 10.63 66 LEU B N 1
ATOM 3143 C CA . LEU B 1 63 ? 14.093 9.074 0.873 1.00 10.56 66 LEU B CA 1
ATOM 3144 C C . LEU B 1 63 ? 14.293 10.279 1.792 1.00 10.36 66 LEU B C 1
ATOM 3145 O O . LEU B 1 63 ? 13.519 11.255 1.720 1.00 11.15 66 LEU B O 1
ATOM 3150 N N . TRP B 1 64 ? 15.329 10.245 2.634 1.00 10.81 67 TRP B N 1
ATOM 3151 C CA A TRP B 1 64 ? 15.669 11.400 3.469 0.50 10.82 67 TRP B CA 1
ATOM 3152 C CA B TRP B 1 64 ? 15.623 11.394 3.471 0.50 10.81 67 TRP B CA 1
ATOM 3153 C C . TRP B 1 64 ? 16.022 12.604 2.592 1.00 11.17 67 TRP B C 1
ATOM 3154 O O . TRP B 1 64 ? 15.605 13.743 2.866 1.00 11.83 67 TRP B O 1
ATOM 3175 N N . ARG B 1 65 ? 16.806 12.362 1.545 1.00 11.76 68 ARG B N 1
ATOM 3176 C CA A ARG B 1 65 ? 17.091 13.494 0.596 0.60 12.22 68 ARG B CA 1
ATOM 3177 C CA B ARG B 1 65 ? 17.130 13.446 0.598 0.40 12.35 68 ARG B CA 1
ATOM 3178 C C . ARG B 1 65 ? 15.816 14.118 0.005 1.00 11.81 68 ARG B C 1
ATOM 3179 O O . ARG B 1 65 ? 15.680 15.333 -0.111 1.00 12.88 68 ARG B O 1
ATOM 3194 N N . ALA B 1 66 ? 14.854 13.263 -0.354 1.00 11.70 69 ALA B N 1
ATOM 3195 C CA . ALA B 1 66 ? 13.566 13.785 -0.857 1.00 12.08 69 ALA B CA 1
ATOM 3196 C C . ALA B 1 66 ? 12.855 14.593 0.199 1.00 11.05 69 ALA B C 1
ATOM 3197 O O . ALA B 1 66 ? 12.357 15.691 -0.064 1.00 11.98 69 ALA B O 1
ATOM 3199 N N . GLN B 1 67 ? 12.841 14.093 1.428 1.00 10.38 70 GLN B N 1
ATOM 3200 C CA . GLN B 1 67 ? 12.242 14.820 2.541 1.00 10.86 70 GLN B CA 1
ATOM 3201 C C . GLN B 1 67 ? 12.894 16.193 2.718 1.00 11.16 70 GLN B C 1
ATOM 3202 O O . GLN B 1 67 ? 12.212 17.210 2.884 1.00 12.17 70 GLN B O 1
ATOM 3208 N N . GLU B 1 68 ? 14.220 16.232 2.693 1.00 10.99 71 GLU B N 1
ATOM 3209 C CA . GLU B 1 68 ? 14.934 17.480 2.960 1.00 11.83 71 GLU B CA 1
ATOM 3210 C C . GLU B 1 68 ? 14.937 18.414 1.762 1.00 13.25 71 GLU B C 1
ATOM 3211 O O . GLU B 1 68 ? 15.188 19.598 1.931 1.00 16.51 71 GLU B O 1
ATOM 3217 N N . ALA B 1 69 ? 14.631 17.908 0.582 1.00 12.49 72 ALA B N 1
ATOM 3218 C CA . ALA B 1 69 ? 14.364 18.748 -0.584 1.00 13.70 72 ALA B CA 1
ATOM 3219 C C . ALA B 1 69 ? 13.003 19.417 -0.513 1.00 14.74 72 ALA B C 1
ATOM 3220 O O . ALA B 1 69 ? 12.748 20.296 -1.304 1.00 17.96 72 ALA B O 1
ATOM 3222 N N . GLY B 1 70 ? 12.120 18.974 0.388 1.00 14.57 73 GLY B N 1
ATOM 3223 C CA . GLY B 1 70 ? 10.804 19.560 0.595 1.00 15.54 73 GLY B CA 1
ATOM 3224 C C . GLY B 1 70 ? 9.714 19.020 -0.295 1.00 15.06 73 GLY B C 1
ATOM 3225 O O . GLY B 1 70 ? 8.656 19.671 -0.395 1.00 17.77 73 GLY B O 1
ATOM 3226 N N . ILE B 1 71 ? 9.908 17.816 -0.883 1.00 13.66 74 ILE B N 1
ATOM 3227 C CA . ILE B 1 71 ? 8.934 17.306 -1.851 1.00 13.70 74 ILE B CA 1
ATOM 3228 C C . ILE B 1 71 ? 7.907 16.314 -1.299 1.00 13.24 74 ILE B C 1
ATOM 3229 O O . ILE B 1 71 ? 7.090 15.829 -2.084 1.00 14.37 74 ILE B O 1
ATOM 3234 N N . LEU B 1 72 ? 7.901 16.056 0.003 1.00 12.53 75 LEU B N 1
ATOM 3235 C CA . LEU B 1 72 ? 6.981 15.083 0.601 1.00 12.18 75 LEU B CA 1
ATOM 3236 C C . LEU B 1 72 ? 6.034 15.753 1.586 1.00 13.09 75 LEU B C 1
ATOM 3237 O O . LEU B 1 72 ? 6.328 16.832 2.090 1.00 15.53 75 LEU B O 1
ATOM 3242 N N . GLN B 1 73 ? 4.904 15.108 1.880 1.00 12.43 76 GLN B N 1
ATOM 3243 C CA . GLN B 1 73 ? 4.004 15.553 2.940 1.00 13.03 76 GLN B CA 1
ATOM 3244 C C . GLN B 1 73 ? 3.725 14.388 3.894 1.00 12.73 76 GLN B C 1
ATOM 3245 O O . GLN B 1 73 ? 3.698 13.232 3.469 1.00 13.13 76 GLN B O 1
ATOM 3251 N N . PRO B 1 74 ? 3.497 14.690 5.176 1.00 12.80 77 PRO B N 1
ATOM 3252 C CA . PRO B 1 74 ? 3.322 13.608 6.159 1.00 12.90 77 PRO B CA 1
ATOM 3253 C C . PRO B 1 74 ? 1.946 12.961 6.092 1.00 12.92 77 PRO B C 1
ATOM 3254 O O . PRO B 1 74 ? 0.946 13.657 5.874 1.00 15.07 77 PRO B O 1
ATOM 3258 N N . ILE B 1 75 ? 1.886 11.665 6.351 1.00 12.74 78 ILE B N 1
ATOM 3259 C CA . ILE B 1 75 ? 0.655 10.866 6.278 1.00 12.86 78 ILE B CA 1
ATOM 3260 C C . ILE B 1 75 ? 0.506 10.082 7.566 1.00 12.75 78 ILE B C 1
ATOM 3261 O O . ILE B 1 75 ? 1.432 9.374 7.967 1.00 13.92 78 ILE B O 1
ATOM 3266 N N . SER B 1 76 ? -0.687 10.166 8.157 1.00 14.08 79 SER B N 1
ATOM 3267 C CA . SER B 1 76 ? -1.013 9.403 9.360 1.00 14.57 79 SER B CA 1
ATOM 3268 C C . SER B 1 76 ? -2.062 8.358 9.032 1.00 13.55 79 SER B C 1
ATOM 3269 O O . SER B 1 76 ? -3.224 8.683 8.846 1.00 16.69 79 SER B O 1
ATOM 3272 N N . SER B 1 77 ? -1.640 7.103 8.997 1.00 13.07 80 SER B N 1
ATOM 3273 C CA . SER B 1 77 ? -2.487 5.962 8.646 1.00 12.74 80 SER B CA 1
ATOM 3274 C C . SER B 1 77 ? -2.282 4.858 9.656 1.00 12.10 80 SER B C 1
ATOM 3275 O O . SER B 1 77 ? -1.148 4.405 9.817 1.00 11.72 80 SER B O 1
ATOM 3278 N N . SER B 1 78 ? -3.358 4.375 10.276 1.00 12.04 81 SER B N 1
ATOM 3279 C CA A SER B 1 78 ? -3.301 3.193 11.146 0.50 11.96 81 SER B CA 1
ATOM 3280 C CA B SER B 1 78 ? -3.256 3.222 11.149 0.50 12.53 81 SER B CA 1
ATOM 3281 C C . SER B 1 78 ? -2.742 1.997 10.421 1.00 10.72 81 SER B C 1
ATOM 3282 O O . SER B 1 78 ? -1.961 1.234 10.987 1.00 12.27 81 SER B O 1
ATOM 3287 N N . THR B 1 79 ? -3.168 1.816 9.171 1.00 11.04 82 THR B N 1
ATOM 3288 C CA . THR B 1 79 ? -2.688 0.691 8.373 1.00 11.35 82 THR B CA 1
ATOM 3289 C C . THR B 1 79 ? -1.169 0.748 8.146 1.00 10.35 82 THR B C 1
ATOM 3290 O O . THR B 1 79 ? -0.458 -0.242 8.379 1.00 11.00 82 THR B O 1
ATOM 3294 N N . LEU B 1 80 ? -0.689 1.890 7.687 1.00 10.31 83 LEU B N 1
ATOM 3295 C CA . LEU B 1 80 ? 0.763 2.016 7.475 1.00 9.75 83 LEU B CA 1
ATOM 3296 C C . LEU B 1 80 ? 1.528 1.844 8.777 1.00 9.17 83 LEU B C 1
ATOM 3297 O O . LEU B 1 80 ? 2.545 1.153 8.819 1.00 9.92 83 LEU B O 1
ATOM 3302 N N . ASN B 1 81 ? 1.067 2.481 9.858 1.00 9.20 84 ASN B N 1
ATOM 3303 C CA . ASN B 1 81 ? 1.869 2.436 11.072 1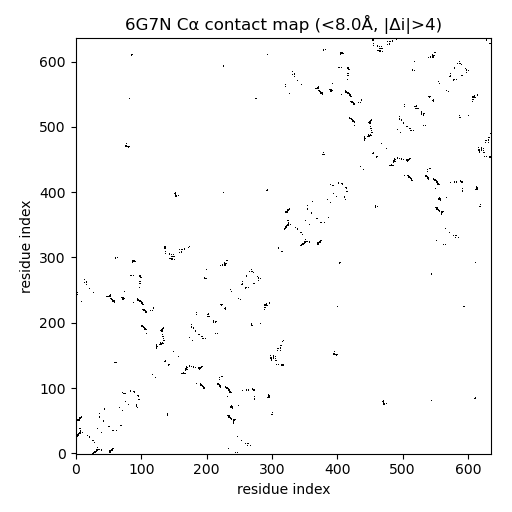.00 9.05 84 ASN B CA 1
ATOM 3304 C C . ASN B 1 81 ? 1.829 1.064 11.714 1.00 9.28 84 ASN B C 1
ATOM 3305 O O . ASN B 1 81 ? 2.830 0.597 12.281 1.00 10.12 84 ASN B O 1
ATOM 3310 N N . ASN B 1 82 ? 0.670 0.397 11.706 1.00 9.65 85 ASN B N 1
ATOM 3311 C CA . ASN B 1 82 ? 0.592 -0.939 12.303 1.00 9.81 85 ASN B CA 1
ATOM 3312 C C . ASN B 1 82 ? 1.364 -1.966 11.483 1.00 9.29 85 ASN B C 1
ATOM 3313 O O . ASN B 1 82 ? 2.044 -2.835 12.055 1.00 10.51 85 ASN B O 1
ATOM 3318 N N . LYS B 1 83 ? 1.253 -1.915 10.161 1.00 9.41 86 LYS B N 1
ATOM 3319 C CA . LYS B 1 83 ? 1.833 -2.952 9.318 1.00 9.61 86 LYS B CA 1
ATOM 3320 C C . LYS B 1 83 ? 3.310 -2.754 9.016 1.00 9.40 86 LYS B C 1
ATOM 3321 O O . LYS B 1 83 ? 4.003 -3.740 8.749 1.00 9.69 86 LYS B O 1
ATOM 3327 N N . ILE B 1 84 ? 3.780 -1.507 8.991 1.00 8.78 87 ILE B N 1
ATOM 3328 C CA . ILE B 1 84 ? 5.205 -1.261 8.695 1.00 8.71 87 ILE B CA 1
ATOM 3329 C C . ILE B 1 84 ? 5.948 -1.097 10.015 1.00 8.67 87 ILE B C 1
ATOM 3330 O O . ILE B 1 84 ? 5.592 -0.268 10.844 1.00 9.12 87 ILE B O 1
ATOM 3335 N N . PRO B 1 85 ? 6.993 -1.925 10.255 1.00 9.25 88 PRO B N 1
ATOM 3336 C CA . PRO B 1 85 ? 7.773 -1.784 11.481 1.00 9.35 88 PRO B CA 1
ATOM 3337 C C . PRO B 1 85 ? 8.261 -0.359 11.673 1.00 8.56 88 PRO B C 1
ATOM 3338 O O . PRO B 1 85 ? 8.673 0.308 10.718 1.00 8.72 88 PRO B O 1
ATOM 3342 N N . ALA B 1 86 ? 8.246 0.127 12.920 1.00 8.91 89 ALA B N 1
ATOM 3343 C CA . ALA B 1 86 ? 8.568 1.535 13.186 1.00 8.74 89 ALA B CA 1
ATOM 3344 C C . ALA B 1 86 ? 9.956 1.907 12.680 1.00 8.53 89 ALA B C 1
ATOM 3345 O O . ALA B 1 86 ? 10.181 3.037 12.240 1.00 9.07 89 ALA B O 1
ATOM 3347 N N . ASN B 1 87 ? 10.911 0.981 12.741 1.00 8.57 90 ASN B N 1
ATOM 3348 C CA . ASN B 1 87 ? 12.278 1.269 12.306 1.00 8.70 90 ASN B CA 1
ATOM 3349 C C . ASN B 1 87 ? 12.410 1.443 10.811 1.00 8.63 90 ASN B C 1
ATOM 3350 O O . ASN B 1 87 ? 13.442 1.947 10.341 1.00 9.06 90 ASN B O 1
ATOM 3355 N N . LEU B 1 88 ? 11.400 1.041 10.037 1.00 8.20 91 LEU B N 1
ATOM 3356 C CA . LEU B 1 88 ? 11.413 1.093 8.591 1.00 8.99 91 LEU B CA 1
ATOM 3357 C C . LEU B 1 88 ? 10.524 2.201 8.015 1.00 8.92 91 LEU B C 1
ATOM 3358 O O . LEU B 1 88 ? 10.223 2.193 6.809 1.00 9.70 91 LEU B O 1
ATOM 3363 N N . ARG B 1 89 ? 10.136 3.164 8.865 1.00 8.69 92 ARG B N 1
ATOM 3364 C CA . ARG B 1 89 ? 9.349 4.311 8.385 1.00 8.87 92 ARG B CA 1
ATOM 3365 C C . ARG B 1 89 ? 9.890 5.574 9.053 1.00 8.73 92 ARG B C 1
ATOM 3366 O O . ARG B 1 89 ? 10.457 5.547 10.143 1.00 9.57 92 ARG B O 1
ATOM 3374 N N . SER B 1 90 ? 9.689 6.697 8.362 1.00 8.98 93 SER B N 1
ATOM 3375 C CA . SER B 1 90 ? 10.133 7.980 8.866 1.00 8.99 93 SER B CA 1
ATOM 3376 C C . SER B 1 90 ? 9.466 8.296 10.192 1.00 8.88 93 SER B C 1
ATOM 3377 O O . SER B 1 90 ? 8.221 8.250 10.278 1.00 9.73 93 SER B O 1
ATOM 3380 N N . PRO B 1 91 ? 10.228 8.740 11.202 1.00 9.32 94 PRO B N 1
ATOM 3381 C CA . PRO B 1 91 ? 9.597 9.197 12.449 1.00 10.09 94 PRO B CA 1
ATOM 3382 C C . PRO B 1 91 ? 8.598 10.331 12.258 1.00 10.89 94 PRO B C 1
ATOM 3383 O O . PRO B 1 91 ? 7.684 10.473 13.064 1.00 13.55 94 PRO B O 1
ATOM 3387 N N A GLU B 1 92 ? 8.792 11.126 11.204 0.50 10.99 95 GLU B N 1
ATOM 3388 N N B GLU B 1 92 ? 8.774 11.114 11.192 0.50 10.94 95 GLU B N 1
ATOM 3389 C CA A GLU B 1 92 ? 7.935 12.259 10.866 0.50 12.57 95 GLU B CA 1
ATOM 3390 C CA B GLU B 1 92 ? 7.897 12.245 10.884 0.50 12.50 95 GLU B CA 1
ATOM 3391 C C A GLU B 1 92 ? 6.849 11.889 9.844 0.50 11.26 95 GLU B C 1
ATOM 3392 C C B GLU B 1 92 ? 6.815 11.883 9.857 0.50 11.35 95 GLU B C 1
ATOM 3393 O O A GLU B 1 92 ? 6.108 12.768 9.393 0.50 13.65 95 GLU B O 1
ATOM 3394 O O B GLU B 1 92 ? 6.103 12.762 9.373 0.50 13.50 95 GLU B O 1
ATOM 3405 N N . LYS B 1 93 ? 6.729 10.610 9.488 1.00 10.46 96 LYS B N 1
ATOM 3406 C CA . LYS B 1 93 ? 5.644 10.109 8.647 1.00 10.27 96 LYS B CA 1
ATOM 3407 C C . LYS B 1 93 ? 5.723 10.636 7.220 1.00 9.75 96 LYS B C 1
ATOM 3408 O O . LYS B 1 93 ? 4.721 10.671 6.506 1.00 10.96 96 LYS B O 1
ATOM 3414 N N . LEU B 1 94 ? 6.937 10.991 6.770 1.00 9.97 97 LEU B N 1
ATOM 3415 C CA . LEU B 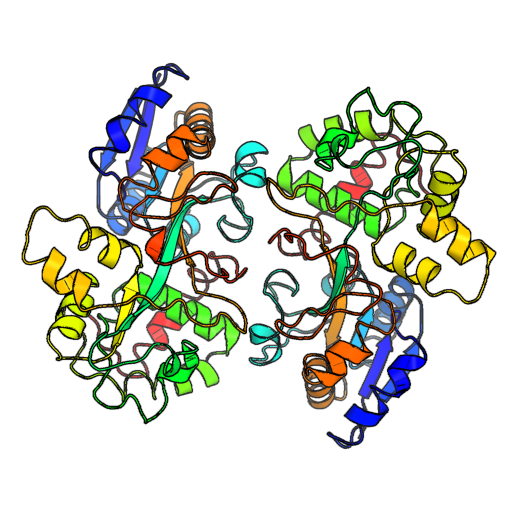1 94 ? 7.131 11.514 5.428 1.00 10.30 97 LEU B CA 1
ATOM 3416 C C . LEU B 1 94 ? 7.330 10.432 4.364 1.00 9.94 97 LEU B C 1
ATOM 3417 O O . LEU B 1 94 ? 7.103 10.692 3.178 1.00 10.49 97 LEU B O 1
ATOM 3422 N N . TRP B 1 95 ? 7.746 9.240 4.782 1.00 9.17 98 TRP B N 1
ATOM 3423 C CA . TRP B 1 95 ? 8.021 8.145 3.849 1.00 9.19 98 TRP B CA 1
ATOM 3424 C C . TRP B 1 95 ? 8.025 6.864 4.661 1.00 9.09 98 TRP B C 1
ATOM 3425 O O . TRP B 1 95 ? 8.121 6.861 5.884 1.00 9.14 98 TRP B O 1
ATOM 3436 N N . PHE B 1 96 ? 7.929 5.780 3.905 1.00 9.04 99 PHE B N 1
ATOM 3437 C CA . PHE B 1 96 ? 7.632 4.457 4.467 1.00 9.11 99 PHE B CA 1
ATOM 3438 C C . PHE B 1 96 ? 8.346 3.379 3.662 1.00 9.15 99 PHE B C 1
ATOM 3439 O O . PHE B 1 96 ? 8.341 3.426 2.428 1.00 9.84 99 PHE B O 1
ATOM 3447 N N . GLY B 1 97 ? 8.877 2.371 4.353 1.00 9.40 100 GLY B N 1
ATOM 3448 C CA . GLY B 1 97 ? 9.429 1.204 3.656 1.00 9.48 100 GLY B CA 1
ATOM 3449 C C . GLY B 1 97 ? 8.368 0.182 3.267 1.00 8.92 100 GLY B C 1
ATOM 3450 O O . GLY B 1 97 ? 7.492 -0.106 4.075 1.00 10.63 100 GLY B O 1
ATOM 3451 N N . PHE B 1 98 ? 8.509 -0.367 2.052 1.00 9.24 101 PHE B N 1
ATOM 3452 C CA . PHE B 1 98 ? 7.612 -1.398 1.540 1.00 9.90 101 PHE B CA 1
ATOM 3453 C C . PHE B 1 98 ? 8.290 -2.707 1.234 1.00 9.98 101 PHE B C 1
ATOM 3454 O O . PHE B 1 98 ? 7.612 -3.742 1.180 1.00 11.51 101 PHE B O 1
ATOM 3462 N N . SER B 1 99 ? 9.614 -2.699 1.004 1.00 9.98 102 SER B N 1
ATOM 3463 C CA . SER B 1 99 ? 10.391 -3.962 1.004 1.00 10.11 102 SER B CA 1
ATOM 3464 C C . SER B 1 99 ? 11.725 -3.640 1.645 1.00 9.49 102 SER B C 1
ATOM 3465 O O . SER B 1 99 ? 12.103 -2.469 1.800 1.00 10.00 102 SER B O 1
ATOM 3468 N N . LYS B 1 100 ? 12.445 -4.698 2.018 1.00 10.10 103 LYS B N 1
ATOM 3469 C CA . LYS B 1 100 ? 13.634 -4.593 2.838 1.00 10.81 103 LYS B CA 1
ATOM 3470 C C . LYS B 1 100 ? 14.782 -5.353 2.194 1.00 9.68 103 LYS B C 1
ATOM 3471 O O . LYS B 1 100 ? 14.605 -6.444 1.648 1.00 10.69 103 LYS B O 1
ATOM 3477 N N . ARG B 1 101 ? 15.979 -4.774 2.286 1.00 9.61 104 ARG B N 1
ATOM 3478 C CA . ARG B 1 101 ? 17.234 -5.387 1.849 1.00 9.58 104 ARG B CA 1
ATOM 3479 C C . ARG B 1 101 ? 18.204 -5.378 3.007 1.00 9.01 104 ARG B C 1
ATOM 3480 O O . ARG B 1 101 ? 18.079 -4.592 3.947 1.00 10.50 104 ARG B O 1
ATOM 3488 N N . ALA B 1 102 ? 19.222 -6.238 2.940 1.00 9.10 105 ALA B N 1
ATOM 3489 C CA . ALA B 1 102 ? 20.282 -6.255 3.951 1.00 9.27 105 ALA B CA 1
ATOM 3490 C C . ALA B 1 102 ? 21.631 -6.039 3.278 1.00 8.73 105 ALA B C 1
ATOM 3491 O O . ALA B 1 102 ? 21.874 -6.575 2.196 1.00 9.62 105 ALA B O 1
ATOM 3493 N N . ARG B 1 103 ? 22.509 -5.256 3.912 1.00 8.92 106 ARG B N 1
ATOM 3494 C CA . ARG B 1 103 ? 23.873 -5.078 3.385 1.00 9.16 106 ARG B CA 1
ATOM 3495 C C . ARG B 1 103 ? 24.750 -6.066 4.155 1.00 8.89 106 ARG B C 1
ATOM 3496 O O . ARG B 1 103 ? 24.980 -5.923 5.347 1.00 10.12 106 ARG B O 1
ATOM 3504 N N . VAL B 1 104 ? 25.214 -7.080 3.427 1.00 8.94 107 VAL B N 1
ATOM 3505 C CA . VAL B 1 104 ? 25.770 -8.296 4.021 1.00 9.19 107 VAL B CA 1
ATOM 3506 C C . VAL B 1 104 ? 27.199 -8.519 3.571 1.00 8.68 107 VAL B C 1
ATOM 3507 O O . VAL B 1 104 ? 27.689 -7.880 2.635 1.00 9.47 107 VAL B O 1
ATOM 3511 N N . ILE B 1 105 ? 27.844 -9.467 4.254 1.00 8.84 108 ILE B N 1
ATOM 3512 C CA . ILE B 1 105 ? 29.170 -9.937 3.818 1.00 9.27 108 ILE B CA 1
ATOM 3513 C C . ILE B 1 105 ? 28.983 -11.100 2.844 1.00 9.56 108 ILE B C 1
ATOM 3514 O O . ILE B 1 105 ? 28.407 -12.144 3.180 1.00 11.53 108 ILE B O 1
ATOM 3519 N N . MET B 1 106 ? 29.457 -10.900 1.629 1.00 9.30 109 MET B N 1
ATOM 3520 C CA . MET B 1 106 ? 29.507 -11.932 0.594 1.00 9.90 109 MET B CA 1
ATOM 3521 C C . MET B 1 106 ? 30.885 -12.568 0.722 1.00 10.30 109 MET B C 1
ATOM 3522 O O . MET B 1 106 ? 31.888 -11.861 0.797 1.00 12.95 109 MET B O 1
ATOM 3527 N N . TYR B 1 107 ? 30.971 -13.906 0.768 1.00 9.99 110 TYR B N 1
ATOM 3528 C CA . TYR B 1 107 ? 32.265 -14.557 1.021 1.00 10.23 110 TYR B CA 1
ATOM 3529 C C . TYR B 1 107 ? 32.495 -15.686 0.016 1.00 10.15 110 TYR B C 1
ATOM 3530 O O . TYR B 1 107 ? 31.578 -16.379 -0.411 1.00 11.42 110 TYR B O 1
ATOM 3539 N N . ASN B 1 108 ? 33.763 -15.877 -0.344 1.00 10.69 111 ASN B N 1
ATOM 3540 C CA . ASN B 1 108 ? 34.146 -16.980 -1.209 1.00 11.39 111 ASN B CA 1
ATOM 3541 C C . ASN B 1 108 ? 34.109 -18.276 -0.383 1.00 11.33 111 ASN B C 1
ATOM 3542 O O . ASN B 1 108 ? 34.831 -18.395 0.594 1.00 12.16 111 ASN B O 1
ATOM 3547 N N . LYS B 1 109 ? 33.267 -19.222 -0.803 1.00 12.02 112 LYS B N 1
ATOM 3548 C CA . LYS B 1 109 ? 33.053 -20.432 -0.019 1.00 13.04 112 LYS B CA 1
ATOM 3549 C C . LYS B 1 109 ? 34.293 -21.309 0.121 1.00 14.00 112 LYS B C 1
ATOM 3550 O O . LYS B 1 109 ? 34.439 -21.991 1.113 1.00 17.19 112 LYS B O 1
ATOM 3556 N N . ASN B 1 110 ? 35.181 -21.232 -0.858 1.00 13.97 113 ASN B N 1
ATOM 3557 C CA . ASN B 1 110 ? 36.425 -22.021 -0.817 1.00 15.35 113 ASN B CA 1
ATOM 3558 C C . ASN B 1 110 ? 37.476 -21.411 0.110 1.00 14.69 113 ASN B C 1
ATOM 3559 O O . ASN B 1 110 ? 38.267 -22.126 0.696 1.00 16.21 113 ASN B O 1
ATOM 3564 N N . LYS B 1 111 ? 37.496 -20.088 0.215 1.00 13.58 114 LYS B N 1
ATOM 3565 C CA . LYS B 1 111 ? 38.516 -19.413 0.985 1.00 13.23 114 LYS B CA 1
ATOM 3566 C C . LYS B 1 111 ? 38.118 -19.044 2.397 1.00 13.11 114 LYS B C 1
ATOM 3567 O O . LYS B 1 111 ? 38.989 -18.867 3.250 1.00 15.22 114 LYS B O 1
ATOM 3573 N N . VAL B 1 112 ? 36.817 -18.888 2.648 1.00 12.39 115 VAL B N 1
ATOM 3574 C CA . VAL B 1 112 ? 36.320 -18.346 3.923 1.00 12.61 115 VAL B CA 1
ATOM 3575 C C . VAL B 1 112 ? 35.209 -19.247 4.476 1.00 13.31 115 VAL B C 1
ATOM 3576 O O . VAL B 1 112 ? 34.235 -19.513 3.787 1.00 15.53 115 VAL B O 1
ATOM 3580 N N . GLN B 1 113 ? 35.364 -19.686 5.709 1.00 14.15 116 GLN B N 1
ATOM 3581 C CA . GLN B 1 113 ? 34.285 -20.359 6.430 1.00 15.25 116 GLN B CA 1
ATOM 3582 C C . GLN B 1 113 ? 33.488 -19.333 7.196 1.00 14.32 116 GLN B C 1
ATOM 3583 O O . GLN B 1 113 ? 34.068 -18.356 7.706 1.00 14.88 116 GLN B O 1
ATOM 3589 N N . PRO B 1 114 ? 32.156 -19.509 7.310 1.00 15.27 117 PRO B N 1
ATOM 3590 C CA . PRO B 1 114 ? 31.378 -18.490 8.051 1.00 15.80 117 PRO B CA 1
ATOM 3591 C C . PRO B 1 114 ? 31.794 -18.294 9.504 1.00 14.98 117 PRO B C 1
ATOM 3592 O O . PRO B 1 114 ? 31.604 -17.213 10.058 1.00 15.37 117 PRO B O 1
ATOM 3596 N N . SER B 1 115 ? 32.414 -19.318 10.102 1.00 15.86 118 SER B N 1
ATOM 3597 C CA . SER B 1 115 ? 32.998 -19.193 11.424 1.00 17.06 118 SER B CA 1
ATOM 3598 C C . SER B 1 115 ? 34.047 -18.077 11.544 1.00 16.31 118 SER B C 1
ATOM 3599 O O . SER B 1 115 ? 34.325 -17.607 12.640 1.00 17.91 118 SER B O 1
ATOM 3602 N N . GLU B 1 116 ? 34.634 -17.660 10.434 1.00 14.21 119 GLU B N 1
ATOM 3603 C CA . GLU B 1 116 ? 35.631 -16.585 10.424 1.00 14.23 119 GLU B CA 1
ATOM 3604 C C . GLU B 1 116 ? 34.992 -15.198 10.443 1.00 13.09 119 GLU B C 1
ATOM 3605 O O . GLU B 1 116 ? 35.705 -14.197 10.545 1.00 14.45 119 GLU B O 1
ATOM 3611 N N . LEU B 1 117 ? 33.676 -15.132 10.275 1.00 11.57 120 LEU B N 1
ATOM 3612 C CA . LEU B 1 117 ? 32.950 -13.866 10.149 1.00 11.29 120 LEU B CA 1
ATOM 3613 C C . LEU B 1 117 ? 32.178 -13.603 11.437 1.00 10.89 120 LEU B C 1
ATOM 3614 O O . LEU B 1 117 ? 31.759 -14.530 12.134 1.00 12.15 120 LEU B O 1
ATOM 3619 N N . SER B 1 118 ? 31.912 -12.330 11.696 1.00 10.52 121 SER B N 1
ATOM 3620 C CA . SER B 1 118 ? 31.177 -11.955 12.903 1.00 10.31 121 SER B CA 1
ATOM 3621 C C . SER B 1 118 ? 30.435 -10.637 12.686 1.00 9.87 121 SER B C 1
ATOM 3622 O O . SER B 1 118 ? 29.197 -10.630 12.525 1.00 10.87 121 SER B O 1
ATOM 3625 N N . THR B 1 119 ? 31.172 -9.528 12.654 1.00 9.68 122 THR B N 1
ATOM 3626 C CA . THR B 1 119 ? 30.602 -8.197 12.683 1.00 9.25 122 THR B CA 1
ATOM 3627 C C . THR B 1 119 ? 31.154 -7.340 11.537 1.00 9.24 122 THR B C 1
ATOM 3628 O O . THR B 1 119 ? 32.211 -7.625 10.943 1.00 9.69 122 THR B O 1
ATOM 3632 N N . TYR B 1 120 ? 30.490 -6.209 11.277 1.00 9.37 123 TYR B N 1
ATOM 3633 C CA . TYR B 1 120 ? 31.065 -5.203 10.412 1.00 9.27 123 TYR B CA 1
ATOM 3634 C C . TYR B 1 120 ? 32.377 -4.680 10.998 1.00 9.46 123 TYR B C 1
ATOM 3635 O O . TYR B 1 120 ? 33.342 -4.416 10.257 1.00 9.93 123 TYR B O 1
ATOM 3644 N N . GLU B 1 121 ? 32.418 -4.507 12.307 1.00 9.68 124 GLU B N 1
ATOM 3645 C CA . GLU B 1 121 ? 33.576 -3.934 12.982 1.00 10.28 124 GLU B CA 1
ATOM 3646 C C . GLU B 1 121 ? 34.830 -4.776 12.752 1.00 9.71 124 GLU B C 1
ATOM 3647 O O . GLU B 1 121 ? 35.938 -4.248 12.550 1.00 10.63 124 GLU B O 1
ATOM 3653 N N . ASP B 1 122 ? 34.660 -6.100 12.715 1.00 9.56 125 ASP B N 1
ATOM 3654 C CA . ASP B 1 122 ? 35.777 -7.026 12.535 1.00 10.01 125 ASP B CA 1
ATOM 3655 C C . ASP B 1 122 ? 36.442 -6.902 11.178 1.00 10.00 125 ASP B C 1
ATOM 3656 O O . ASP B 1 122 ? 37.598 -7.318 11.021 1.00 10.93 125 ASP B O 1
ATOM 3661 N N . LEU B 1 123 ? 35.762 -6.280 10.209 1.00 10.11 126 LEU B N 1
ATOM 3662 C CA . LEU B 1 123 ? 36.334 -6.108 8.873 1.00 10.57 126 LEU B CA 1
ATOM 3663 C C . LEU B 1 123 ? 37.505 -5.163 8.827 1.00 10.32 126 LEU B C 1
ATOM 3664 O O . LEU B 1 123 ? 38.212 -5.144 7.825 1.00 11.61 126 LEU B O 1
ATOM 3669 N N . ALA B 1 124 ? 37.727 -4.397 9.896 1.00 10.51 127 ALA B N 1
ATOM 3670 C CA . ALA B 1 124 ? 38.881 -3.519 9.991 1.00 11.45 127 ALA B CA 1
ATOM 3671 C C . ALA B 1 124 ? 40.123 -4.225 10.529 1.00 11.94 127 ALA B C 1
ATOM 3672 O O . ALA B 1 124 ? 41.201 -3.618 10.555 1.00 13.80 127 ALA B O 1
ATOM 3674 N N . GLN B 1 125 ? 40.014 -5.485 10.955 1.00 11.48 128 GLN B N 1
ATOM 3675 C CA . GLN B 1 125 ? 41.143 -6.202 11.511 1.00 12.05 128 GLN B CA 1
ATOM 3676 C C . GLN B 1 125 ? 42.177 -6.528 10.433 1.00 12.05 128 GLN B C 1
ATOM 3677 O O . GLN B 1 125 ? 41.845 -6.756 9.273 1.00 11.90 128 GLN B O 1
ATOM 3683 N N . ASN B 1 126 ? 43.435 -6.602 10.857 1.00 13.53 129 ASN B N 1
ATOM 3684 C CA . ASN B 1 126 ? 44.540 -6.818 9.916 1.00 14.31 129 ASN B CA 1
ATOM 3685 C C . ASN B 1 126 ? 44.501 -8.153 9.196 1.00 13.63 129 ASN B C 1
ATOM 3686 O O . ASN B 1 126 ? 45.057 -8.272 8.105 1.00 13.91 129 ASN B O 1
ATOM 3691 N N . LYS B 1 127 ? 43.826 -9.141 9.765 1.00 13.29 130 LYS B N 1
ATOM 3692 C CA . LYS B 1 127 ? 43.688 -10.427 9.090 1.00 13.75 130 LYS B CA 1
ATOM 3693 C C . LYS B 1 127 ? 43.029 -10.350 7.707 1.00 13.26 130 LYS B C 1
ATOM 3694 O O . LYS B 1 127 ? 43.211 -11.230 6.891 1.00 15.24 130 LYS B O 1
ATOM 3700 N N . TRP B 1 128 ? 42.244 -9.292 7.450 1.00 12.02 131 TRP B N 1
ATOM 3701 C CA . TRP B 1 128 ? 41.601 -9.103 6.159 1.00 11.40 131 TRP B CA 1
ATOM 3702 C C . TRP B 1 128 ? 42.421 -8.305 5.160 1.00 11.17 131 TRP B C 1
ATOM 3703 O O . TRP B 1 128 ? 41.910 -7.995 4.086 1.00 11.73 131 TRP B O 1
ATOM 3714 N N . LYS B 1 129 ? 43.689 -8.021 5.465 1.00 11.82 132 LYS B N 1
ATOM 3715 C CA . LYS B 1 129 ? 44.471 -7.198 4.559 1.00 12.15 132 LYS B CA 1
ATOM 3716 C C . LYS B 1 129 ? 44.557 -7.869 3.184 1.00 11.73 132 LYS B C 1
ATOM 3717 O O . LYS B 1 129 ? 44.850 -9.057 3.061 1.00 13.25 132 LYS B O 1
ATOM 3723 N N . GLY B 1 130 ? 44.295 -7.080 2.137 1.00 11.48 133 GLY B N 1
ATOM 3724 C CA . GLY B 1 130 ? 44.377 -7.569 0.766 1.00 12.36 133 GLY B CA 1
ATOM 3725 C C . GLY B 1 130 ? 43.189 -8.405 0.328 1.00 12.31 133 GLY B C 1
ATOM 3726 O O . GLY B 1 130 ? 43.244 -8.965 -0.756 1.00 13.61 133 GLY B O 1
ATOM 3727 N N . LYS B 1 131 ? 42.128 -8.463 1.138 1.00 11.44 134 LYS B N 1
ATOM 3728 C CA . LYS B 1 131 ? 41.071 -9.459 0.921 1.00 11.93 134 LYS B CA 1
ATOM 3729 C C . LYS B 1 131 ? 39.684 -8.890 0.664 1.00 10.70 134 LYS B C 1
ATOM 3730 O O . LYS B 1 131 ? 38.803 -9.681 0.332 1.00 11.97 134 LYS B O 1
ATOM 3736 N N . ILE B 1 132 ? 39.463 -7.580 0.806 1.00 10.11 135 ILE B N 1
ATOM 3737 C CA . ILE B 1 132 ? 38.108 -7.042 0.757 1.00 10.05 135 ILE B CA 1
ATOM 3738 C C . ILE B 1 132 ? 37.862 -6.333 -0.559 1.00 10.28 135 ILE B C 1
ATOM 3739 O O . ILE B 1 132 ? 38.677 -5.507 -0.995 1.00 11.01 135 ILE B O 1
ATOM 3744 N N . VAL B 1 133 ? 36.705 -6.589 -1.187 1.00 10.14 136 VAL B N 1
ATOM 3745 C CA . VAL B 1 133 ? 36.240 -5.811 -2.322 1.00 10.32 136 VAL B CA 1
ATOM 3746 C C . VAL B 1 133 ? 34.933 -5.110 -1.949 1.00 10.17 136 VAL B C 1
ATOM 3747 O O . VAL B 1 13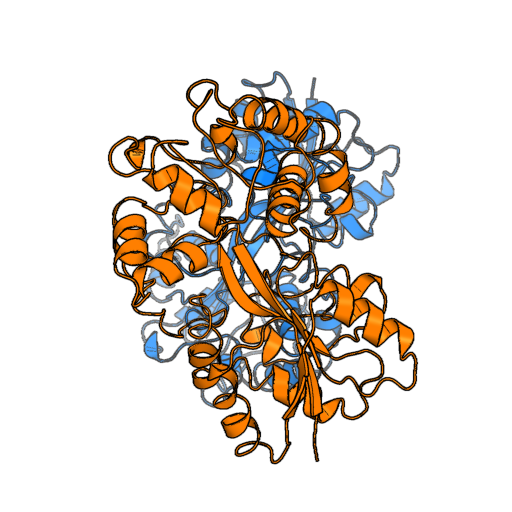3 ? 34.021 -5.662 -1.346 1.00 11.54 136 VAL B O 1
ATOM 3751 N N . ILE B 1 134 ? 34.845 -3.850 -2.363 1.00 10.19 137 ILE B N 1
ATOM 3752 C CA . ILE B 1 134 ? 33.635 -3.044 -2.157 1.00 10.21 137 ILE B CA 1
ATOM 3753 C C . ILE B 1 134 ? 33.631 -1.909 -3.185 1.00 10.18 137 ILE B C 1
ATOM 3754 O O . ILE B 1 134 ? 34.685 -1.456 -3.622 1.00 10.84 137 ILE B O 1
ATOM 3759 N N . ARG B 1 135 ? 32.433 -1.465 -3.554 1.00 9.77 138 ARG B N 1
ATOM 3760 C CA . ARG B 1 135 ? 32.286 -0.386 -4.508 1.00 10.02 138 ARG B CA 1
ATOM 3761 C C . ARG B 1 135 ? 32.595 0.972 -3.884 1.00 10.06 138 ARG B C 1
ATOM 3762 O O . ARG B 1 135 ? 32.895 1.107 -2.691 1.00 10.24 138 ARG B O 1
ATOM 3770 N N . SER B 1 136 ? 32.546 1.983 -4.742 1.00 10.69 139 SER B N 1
ATOM 3771 C CA . SER B 1 136 ? 32.965 3.339 -4.389 1.00 11.04 139 SER B CA 1
ATOM 3772 C C . SER B 1 136 ? 32.120 3.970 -3.283 1.00 10.63 139 SER B C 1
ATOM 3773 O O . SER B 1 136 ? 30.992 3.580 -2.952 1.00 11.34 139 SER B O 1
ATOM 3776 N N . SER B 1 137 ? 32.686 5.044 -2.736 1.00 10.32 140 SER B N 1
ATOM 3777 C CA . SER B 1 137 ? 32.010 5.836 -1.721 1.00 11.39 140 SER B CA 1
ATOM 3778 C C . SER B 1 137 ? 30.909 6.727 -2.256 1.00 10.88 140 SER B C 1
ATOM 3779 O O . SER B 1 137 ? 30.195 7.338 -1.468 1.00 12.74 140 SER B O 1
ATOM 3782 N N . SER B 1 138 ? 30.738 6.801 -3.580 1.00 11.33 141 SER B N 1
ATOM 3783 C CA . SER B 1 138 ? 29.632 7.550 -4.197 1.00 12.24 141 SER B CA 1
ATOM 3784 C C . SER B 1 138 ? 28.299 6.846 -4.033 1.00 12.04 141 SER B C 1
ATOM 3785 O O . SER B 1 138 ? 27.261 7.429 -4.302 1.00 13.57 141 SER B O 1
ATOM 3788 N N . ASN B 1 139 ? 28.331 5.569 -3.690 1.00 11.12 142 ASN B N 1
ATOM 3789 C CA . ASN B 1 139 ? 27.127 4.751 -3.660 1.00 10.78 142 ASN B CA 1
ATOM 3790 C C . ASN B 1 139 ? 26.345 4.950 -2.350 1.00 9.94 142 ASN B C 1
ATOM 3791 O O . ASN B 1 139 ? 26.905 4.859 -1.267 1.00 10.44 142 ASN B O 1
ATOM 3796 N N . ILE B 1 140 ? 25.041 5.129 -2.505 1.00 9.88 143 ILE B N 1
ATOM 3797 C CA . ILE B 1 140 ? 24.179 5.412 -1.351 1.00 10.28 143 ILE B CA 1
ATOM 3798 C C . ILE B 1 140 ? 24.145 4.239 -0.361 1.00 9.47 143 ILE B C 1
ATOM 3799 O O . ILE B 1 140 ? 24.043 4.463 0.844 1.00 9.48 143 ILE B O 1
ATOM 3804 N N . TYR B 1 141 ? 24.235 2.991 -0.834 1.00 9.09 144 TYR B N 1
ATOM 3805 C CA . TYR B 1 141 ? 24.179 1.853 0.094 1.00 8.96 144 TYR B CA 1
ATOM 3806 C C . TYR B 1 141 ? 25.343 1.918 1.075 1.00 8.50 144 TYR B C 1
ATOM 3807 O O . TYR B 1 141 ? 25.191 1.653 2.277 1.00 8.86 144 TYR B O 1
ATOM 3816 N N . ASN B 1 142 ? 26.534 2.200 0.535 1.00 9.04 145 ASN B N 1
ATOM 3817 C CA . ASN B 1 142 ? 27.712 2.367 1.383 1.00 8.96 145 ASN B CA 1
ATOM 3818 C C . ASN B 1 142 ? 27.622 3.573 2.297 1.00 9.22 145 ASN B C 1
ATOM 3819 O O . ASN B 1 142 ? 28.021 3.501 3.459 1.00 9.54 145 ASN B O 1
ATOM 3824 N N . GLN B 1 143 ? 27.134 4.705 1.768 1.00 9.31 146 GLN B N 1
ATOM 3825 C CA . GLN B 1 143 ? 26.966 5.864 2.607 1.00 9.16 146 GLN B CA 1
ATOM 3826 C C . GLN B 1 143 ? 26.032 5.577 3.790 1.00 9.19 146 GLN B C 1
ATOM 3827 O O . GLN B 1 143 ? 26.315 5.985 4.914 1.00 9.04 146 GLN B O 1
ATOM 3833 N N . SER B 1 144 ? 24.936 4.849 3.524 1.00 8.71 147 SER B N 1
ATOM 3834 C CA . SER B 1 144 ? 24.019 4.504 4.595 1.00 8.58 147 SER B CA 1
ATOM 3835 C C . SER B 1 144 ? 24.624 3.572 5.632 1.00 8.62 147 SER B C 1
ATOM 3836 O O . SER B 1 144 ? 24.387 3.731 6.823 1.00 8.88 147 SER B O 1
ATOM 3839 N N . LEU B 1 145 ? 25.381 2.568 5.175 1.00 8.78 148 LEU B N 1
ATOM 3840 C CA . LEU B 1 145 ? 26.047 1.706 6.119 1.00 8.81 148 LEU B CA 1
ATOM 3841 C C . LEU B 1 145 ? 27.054 2.473 6.984 1.00 8.70 148 LEU B C 1
ATOM 3842 O O . LEU B 1 145 ? 27.106 2.313 8.207 1.00 9.03 148 LEU B O 1
ATOM 3847 N N . ILE B 1 146 ? 27.858 3.321 6.358 1.00 8.75 149 ILE B N 1
ATOM 3848 C CA . ILE B 1 146 ? 28.819 4.111 7.146 1.00 9.02 149 ILE B CA 1
ATOM 3849 C C . ILE B 1 146 ? 28.111 5.090 8.089 1.00 8.68 149 ILE B C 1
ATOM 3850 O O . ILE B 1 146 ? 28.551 5.264 9.223 1.00 9.22 149 ILE B O 1
ATOM 3855 N N . ALA B 1 147 ? 26.998 5.681 7.640 1.00 8.75 150 ALA B N 1
ATOM 3856 C CA . ALA B 1 147 ? 26.221 6.534 8.526 1.00 9.11 150 ALA B CA 1
ATOM 3857 C C . ALA B 1 147 ? 25.803 5.744 9.767 1.00 8.88 150 ALA B C 1
ATOM 3858 O O . ALA B 1 147 ? 25.844 6.263 10.888 1.00 9.55 150 ALA B O 1
ATOM 3860 N N . SER B 1 148 ? 25.370 4.492 9.583 1.00 8.98 151 SER B N 1
ATOM 3861 C CA . SER B 1 148 ? 24.977 3.689 10.736 1.00 9.29 151 SER B CA 1
ATOM 3862 C C . SER B 1 148 ? 26.138 3.465 11.720 1.00 8.99 151 SER B C 1
ATOM 3863 O O . SER B 1 148 ? 25.936 3.466 12.932 1.00 9.79 151 SER B O 1
ATOM 3866 N N . LEU B 1 149 ? 27.344 3.294 11.170 1.00 9.36 152 LEU B N 1
ATOM 3867 C CA . LEU B 1 149 ? 28.527 3.101 11.998 1.00 9.18 152 LEU B CA 1
ATOM 3868 C C . LEU B 1 149 ? 28.911 4.379 12.744 1.00 9.13 152 LEU B C 1
ATOM 3869 O O . LEU B 1 149 ? 29.357 4.315 13.890 1.00 10.20 152 LEU B O 1
ATOM 3874 N N . ILE B 1 150 ? 28.761 5.541 12.106 1.00 9.11 153 ILE B N 1
ATOM 3875 C CA . ILE B 1 150 ? 28.984 6.806 12.780 1.00 9.78 153 ILE B CA 1
ATOM 3876 C C . ILE B 1 150 ? 27.970 7.005 13.899 1.00 9.91 153 ILE B C 1
ATOM 3877 O O . ILE B 1 150 ? 28.326 7.476 14.986 1.00 10.71 153 ILE B O 1
ATOM 3882 N N . GLU B 1 151 ? 26.707 6.666 13.651 1.00 9.85 154 GLU B N 1
ATOM 3883 C CA . GLU B 1 151 ? 25.694 6.769 14.687 1.00 10.14 154 GLU B CA 1
ATOM 3884 C C . GLU B 1 151 ? 26.066 5.930 15.916 1.00 10.70 154 GLU B C 1
ATOM 3885 O O . GLU B 1 151 ? 25.934 6.412 17.042 1.00 12.55 154 GLU B O 1
ATOM 3891 N N . ILE B 1 152 ? 26.520 4.695 15.707 1.00 10.47 155 ILE B N 1
ATOM 3892 C CA . ILE B 1 152 ? 26.899 3.844 16.835 1.00 10.86 155 ILE B CA 1
ATOM 3893 C C . ILE B 1 152 ? 28.172 4.389 17.523 1.00 10.28 155 ILE B C 1
ATOM 3894 O O . ILE B 1 152 ? 28.193 4.580 18.740 1.00 11.48 155 ILE B O 1
ATOM 3899 N N . HIS B 1 153 ? 29.234 4.573 16.734 1.00 9.74 156 HIS B N 1
ATOM 3900 C CA . HIS B 1 153 ? 30.578 4.724 17.287 1.00 10.45 156 HIS B CA 1
ATOM 3901 C C . HIS B 1 153 ? 31.038 6.138 17.508 1.00 10.90 156 HIS B C 1
ATOM 3902 O O . HIS B 1 153 ? 32.004 6.338 18.249 1.00 13.36 156 HIS B O 1
ATOM 3909 N N . GLY B 1 154 ? 30.371 7.094 16.873 1.00 11.41 157 GLY B N 1
ATOM 3910 C CA . GLY B 1 154 ? 30.881 8.452 16.801 1.00 11.84 157 GLY B CA 1
ATOM 3911 C C . GLY B 1 154 ? 31.940 8.601 15.731 1.00 12.35 157 GLY B C 1
ATOM 3912 O O . GLY B 1 154 ? 32.527 7.619 15.260 1.00 12.77 157 GLY B O 1
ATOM 3913 N N . MET B 1 155 ? 32.190 9.836 15.321 1.00 13.37 158 MET B N 1
ATOM 3914 C CA A MET B 1 155 ? 33.118 10.091 14.211 0.50 14.32 158 MET B CA 1
ATOM 3915 C CA B MET B 1 155 ? 33.100 10.085 14.206 0.50 14.19 158 MET B CA 1
ATOM 3916 C C . MET B 1 155 ? 34.528 9.582 14.457 1.00 15.03 158 MET B C 1
ATOM 3917 O O . MET B 1 155 ? 35.114 8.981 13.561 1.00 16.34 158 MET B O 1
ATOM 3926 N N . SER B 1 156 ? 35.073 9.792 15.665 1.00 16.20 159 SER B N 1
ATOM 3927 C CA . SER B 1 156 ? 36.466 9.365 15.937 1.00 16.98 159 SER B CA 1
ATOM 3928 C C . SER B 1 156 ? 36.641 7.861 15.848 1.00 15.82 159 SER B C 1
ATOM 3929 O O . SER B 1 156 ? 37.527 7.370 15.131 1.00 16.89 159 SER B O 1
ATOM 3932 N N . ASP B 1 157 ? 35.808 7.121 16.572 1.00 14.98 160 ASP B N 1
ATOM 3933 C CA . ASP B 1 157 ? 35.903 5.661 16.556 1.00 14.96 160 ASP B CA 1
ATOM 3934 C C . ASP B 1 157 ? 35.562 5.108 15.150 1.00 13.87 160 ASP B C 1
ATOM 3935 O O . ASP B 1 157 ? 36.170 4.126 14.686 1.00 14.18 160 ASP B O 1
ATOM 3940 N N . ALA B 1 158 ? 34.575 5.697 14.486 1.00 12.62 161 ALA B N 1
ATOM 3941 C CA . ALA B 1 158 ? 34.222 5.231 13.143 1.00 12.32 161 ALA B CA 1
ATOM 3942 C C . ALA B 1 158 ? 35.349 5.489 12.160 1.00 11.97 161 ALA B C 1
ATOM 3943 O O . ALA B 1 158 ? 35.582 4.682 11.266 1.00 12.63 161 ALA B O 1
ATOM 3945 N N . GLU B 1 159 ? 36.053 6.612 12.304 1.00 14.05 162 GLU B N 1
ATOM 3946 C CA . GLU B 1 159 ? 37.192 6.897 11.449 1.00 14.51 162 GLU B CA 1
ATOM 3947 C C . GLU B 1 159 ? 38.311 5.881 11.665 1.00 14.67 162 GLU B C 1
ATOM 3948 O O . GLU B 1 159 ? 38.945 5.438 10.689 1.00 15.53 162 GLU B O 1
ATOM 3954 N N . GLY B 1 160 ? 38.545 5.485 12.915 1.00 14.86 163 GLY B N 1
ATOM 3955 C CA . GLY B 1 160 ? 39.524 4.434 13.167 1.00 16.18 163 GLY B CA 1
ATOM 3956 C C . GLY B 1 160 ? 39.166 3.130 12.465 1.00 13.93 163 GLY B C 1
ATOM 3957 O O . GLY B 1 160 ? 40.020 2.472 11.874 1.00 14.59 163 GLY B O 1
ATOM 3958 N N . TRP B 1 161 ? 37.903 2.730 12.553 1.00 11.94 164 TRP B N 1
ATOM 3959 C CA . TRP B 1 161 ? 37.392 1.556 11.822 1.00 11.57 164 TRP B CA 1
ATOM 3960 C C . TRP B 1 161 ? 37.624 1.729 10.314 1.00 11.21 164 TRP B C 1
ATOM 3961 O O . TRP B 1 161 ? 38.145 0.849 9.643 1.00 11.49 164 TRP B O 1
ATOM 3972 N N . ALA B 1 162 ? 37.234 2.886 9.790 1.00 11.02 165 ALA B N 1
ATOM 3973 C CA . ALA B 1 162 ? 37.247 3.071 8.343 1.00 11.51 165 ALA B CA 1
ATOM 3974 C C . ALA B 1 162 ? 38.660 3.081 7.776 1.00 11.18 165 ALA B C 1
ATOM 3975 O O . ALA B 1 162 ? 38.906 2.586 6.696 1.00 11.67 165 ALA B O 1
ATOM 3977 N N . LYS B 1 163 ? 39.612 3.596 8.550 1.00 11.58 166 LYS B N 1
ATOM 3978 C CA . LYS B 1 163 ? 41.010 3.561 8.128 1.00 12.29 166 LYS B CA 1
ATOM 3979 C C . LYS B 1 163 ? 41.479 2.096 7.973 1.00 11.69 166 LYS B C 1
ATOM 3980 O O . LYS B 1 163 ? 42.149 1.735 6.999 1.00 12.54 166 LYS B O 1
ATOM 3986 N N . GLY B 1 164 ? 41.140 1.255 8.944 1.00 11.47 167 GLY B N 1
ATOM 3987 C CA . GLY B 1 164 ? 41.508 -0.144 8.844 1.00 11.48 167 GLY B CA 1
ATOM 3988 C C . GLY B 1 164 ? 40.801 -0.882 7.718 1.00 11.22 167 GLY B C 1
ATOM 3989 O O . GLY B 1 164 ? 41.404 -1.680 7.001 1.00 12.38 167 GLY B O 1
ATOM 3990 N N . PHE B 1 165 ? 39.526 -0.568 7.547 1.00 10.49 168 PHE B N 1
ATOM 3991 C CA . PHE B 1 165 ? 38.712 -1.173 6.478 1.00 10.33 168 PHE B CA 1
ATOM 3992 C C . PHE B 1 165 ? 39.284 -0.846 5.101 1.00 9.81 168 PHE B C 1
ATOM 3993 O O . PHE B 1 165 ? 39.511 -1.740 4.285 1.00 10.59 168 PHE B O 1
ATOM 4001 N N . VAL B 1 166 ? 39.543 0.435 4.859 1.00 10.24 169 VAL B N 1
ATOM 4002 C CA . VAL B 1 166 ? 40.096 0.857 3.566 1.00 10.80 169 VAL B CA 1
ATOM 4003 C C . VAL B 1 166 ? 41.493 0.255 3.337 1.00 10.77 169 VAL B C 1
ATOM 4004 O O . VAL B 1 166 ? 41.832 -0.160 2.217 1.00 11.37 169 VAL B O 1
ATOM 4008 N N . ARG B 1 167 ? 42.290 0.154 4.406 1.00 10.68 170 ARG B N 1
ATOM 4009 C CA A ARG B 1 167 ? 43.605 -0.494 4.315 0.50 11.55 170 ARG B CA 1
ATOM 4010 C CA B ARG B 1 167 ? 43.603 -0.499 4.322 0.50 11.40 170 ARG B CA 1
ATOM 4011 C C . ARG B 1 167 ? 43.510 -1.950 3.830 1.00 11.28 170 ARG B C 1
ATOM 4012 O O . ARG B 1 167 ? 44.476 -2.466 3.277 1.00 12.08 170 ARG B O 1
ATOM 4027 N N . ASN B 1 168 ? 42.356 -2.585 4.038 1.00 10.66 171 ASN B N 1
ATOM 4028 C CA . ASN B 1 168 ? 42.140 -3.986 3.669 1.00 10.31 171 ASN B CA 1
ATOM 4029 C C . ASN B 1 168 ? 41.593 -4.201 2.262 1.00 9.97 171 ASN B C 1
ATOM 4030 O O . ASN B 1 168 ? 41.390 -5.347 1.848 1.00 11.20 171 ASN B O 1
ATOM 4035 N N . PHE B 1 169 ? 41.417 -3.123 1.484 1.00 10.15 172 PHE B N 1
ATOM 4036 C CA . PHE B 1 169 ? 40.888 -3.283 0.126 1.00 10.55 172 PHE B CA 1
ATOM 4037 C C . PHE B 1 169 ? 41.855 -4.074 -0.752 1.00 10.82 172 PHE B C 1
ATOM 4038 O O . PHE B 1 169 ? 43.058 -3.781 -0.799 1.00 11.69 172 PHE B O 1
ATOM 4046 N N . ALA B 1 170 ? 41.339 -5.061 -1.480 1.00 10.99 173 ALA B N 1
ATOM 4047 C CA . ALA B 1 170 ? 42.148 -5.855 -2.407 1.00 11.99 173 ALA B CA 1
ATOM 4048 C C . ALA B 1 170 ? 42.497 -5.092 -3.680 1.00 12.41 173 ALA B C 1
ATOM 4049 O O . ALA B 1 170 ? 43.508 -5.369 -4.315 1.00 14.36 173 ALA B O 1
ATOM 4051 N N . ARG B 1 171 ? 41.620 -4.162 -4.060 1.00 12.72 174 ARG B N 1
ATOM 4052 C CA . ARG B 1 171 ? 41.782 -3.347 -5.266 1.00 13.20 174 ARG B CA 1
ATOM 4053 C C . ARG B 1 171 ? 41.034 -2.055 -5.015 1.00 11.81 174 ARG B C 1
ATOM 4054 O O . ARG B 1 171 ? 40.169 -2.013 -4.135 1.00 11.84 174 ARG B O 1
ATOM 4062 N N . PRO B 1 172 ? 41.325 -1.003 -5.790 1.00 12.21 175 PRO B N 1
ATOM 4063 C CA . PRO B 1 172 ? 40.521 0.193 -5.665 1.00 12.70 175 PRO B CA 1
ATOM 4064 C C . PRO B 1 172 ? 39.062 -0.088 -5.996 1.00 11.74 175 PRO B C 1
ATOM 4065 O O . PRO B 1 172 ? 38.759 -0.871 -6.910 1.00 12.49 175 PRO B O 1
ATOM 4069 N N . PRO B 1 173 ? 38.130 0.548 -5.271 1.00 11.59 176 PRO B N 1
ATOM 4070 C CA . PRO B 1 173 ? 36.711 0.347 -5.585 1.00 11.79 176 PRO B CA 1
ATOM 4071 C C . PRO B 1 173 ? 36.389 0.491 -7.067 1.00 12.55 176 PRO B C 1
ATOM 4072 O O . PRO B 1 173 ? 36.765 1.487 -7.682 1.00 14.32 176 PRO B O 1
ATOM 4076 N N . GLU B 1 174 ? 35.755 -0.536 -7.622 1.00 12.42 177 GLU B N 1
ATOM 4077 C CA . GLU B 1 174 ? 35.489 -0.598 -9.046 1.00 12.76 177 GLU B CA 1
ATOM 4078 C C . GLU B 1 174 ? 34.219 -1.416 -9.256 1.00 12.23 177 GLU B C 1
ATOM 4079 O O . GLU B 1 174 ? 34.130 -2.551 -8.772 1.00 13.19 177 GLU B O 1
ATOM 4085 N N . GLY B 1 175 ? 33.283 -0.866 -10.033 1.00 12.41 178 GLY B N 1
ATOM 4086 C CA . GLY B 1 175 ? 32.074 -1.566 -10.398 1.00 12.14 178 GLY B CA 1
ATOM 4087 C C . GLY B 1 175 ? 30.991 -1.476 -9.343 1.00 11.44 178 GLY B C 1
ATOM 4088 O O . GLY B 1 175 ? 31.130 -0.848 -8.289 1.00 12.71 178 GLY B O 1
ATOM 4089 N N . ASN B 1 176 ? 29.869 -2.132 -9.635 1.00 10.90 179 ASN B N 1
ATOM 4090 C CA . ASN B 1 176 ? 28.678 -2.081 -8.795 1.00 10.60 179 ASN B CA 1
ATOM 4091 C C . ASN B 1 176 ? 28.639 -3.257 -7.821 1.00 10.03 179 ASN B C 1
ATOM 4092 O O . ASN B 1 176 ? 29.637 -3.945 -7.634 1.00 10.66 179 ASN B O 1
ATOM 4097 N N . ASP B 1 177 ? 27.521 -3.453 -7.126 1.00 10.03 180 ASP B N 1
ATOM 4098 C CA . ASP B 1 177 ? 27.482 -4.518 -6.105 1.00 9.88 180 ASP B CA 1
ATOM 4099 C C . ASP B 1 177 ? 27.670 -5.897 -6.748 1.00 9.99 180 ASP B C 1
ATOM 4100 O O . ASP B 1 177 ? 28.380 -6.766 -6.206 1.00 10.58 180 ASP B O 1
ATOM 4105 N N . THR B 1 178 ? 27.031 -6.131 -7.891 1.00 10.48 181 THR B N 1
ATOM 4106 C CA . THR B 1 178 ? 27.154 -7.417 -8.575 1.00 10.93 181 THR B CA 1
ATOM 4107 C C . THR B 1 178 ? 28.595 -7.672 -8.964 1.00 11.11 181 THR B C 1
ATOM 4108 O O . THR B 1 178 ? 29.100 -8.809 -8.873 1.00 11.72 181 THR B O 1
ATOM 4112 N N . ALA B 1 179 ? 29.299 -6.620 -9.378 1.00 10.63 182 ALA B N 1
ATOM 4113 C CA . ALA B 1 179 ? 30.713 -6.750 -9.717 1.00 11.42 182 ALA B CA 1
ATOM 4114 C C . ALA B 1 179 ? 31.534 -7.211 -8.513 1.00 11.07 182 ALA B C 1
ATOM 4115 O O . ALA B 1 179 ? 32.503 -7.949 -8.681 1.00 11.75 182 ALA B O 1
ATOM 4117 N N . GLN B 1 180 ? 31.178 -6.764 -7.301 1.00 10.27 183 GLN B N 1
ATOM 4118 C CA . GLN B 1 180 ? 31.919 -7.224 -6.122 1.00 10.00 183 GLN B CA 1
ATOM 4119 C C . GLN B 1 180 ? 31.683 -8.715 -5.897 1.00 10.15 183 GLN B C 1
ATOM 4120 O O . GLN B 1 180 ? 32.615 -9.445 -5.544 1.00 10.80 183 GLN B O 1
ATOM 4126 N N . ILE B 1 181 ? 30.436 -9.168 -6.065 1.00 10.49 184 ILE B N 1
ATOM 4127 C CA . ILE B 1 181 ? 30.143 -10.599 -5.912 1.00 10.41 184 ILE B CA 1
ATOM 4128 C C . ILE B 1 181 ? 30.980 -11.430 -6.911 1.00 10.80 184 ILE B C 1
ATOM 4129 O O . ILE B 1 181 ? 31.557 -12.458 -6.546 1.00 11.35 184 ILE B O 1
ATOM 4134 N N . LYS B 1 182 ? 31.035 -10.970 -8.161 1.00 11.05 185 LYS B N 1
ATOM 4135 C CA . LYS B 1 182 ? 31.811 -11.667 -9.166 1.00 12.43 185 LYS B CA 1
ATOM 4136 C C . LYS B 1 182 ? 33.294 -11.686 -8.810 1.00 12.35 185 LYS B C 1
ATOM 4137 O O . LYS B 1 182 ? 33.977 -12.676 -9.038 1.00 13.36 185 LYS B O 1
ATOM 4143 N N . ALA B 1 183 ? 33.808 -10.585 -8.264 1.00 11.68 186 ALA B N 1
ATOM 4144 C CA . ALA B 1 183 ? 35.198 -10.520 -7.839 1.00 12.07 186 ALA B CA 1
ATOM 4145 C C . ALA B 1 183 ? 35.513 -11.468 -6.684 1.00 12.00 186 ALA B C 1
ATOM 4146 O O . ALA B 1 183 ? 36.589 -12.069 -6.633 1.00 13.42 186 ALA B O 1
ATOM 4148 N N . VAL B 1 184 ? 34.580 -11.589 -5.742 1.00 11.19 187 VAL B N 1
ATOM 4149 C CA . VAL B 1 184 ? 34.705 -12.575 -4.678 1.00 11.24 187 VAL B CA 1
ATOM 4150 C C . VAL B 1 184 ? 34.717 -14.001 -5.248 1.00 11.92 187 VAL B C 1
ATOM 4151 O O . VAL B 1 184 ? 35.587 -14.806 -4.883 1.00 12.96 187 VAL B O 1
ATOM 4155 N N . ALA B 1 185 ? 33.803 -14.300 -6.156 1.00 11.63 188 ALA B N 1
ATOM 4156 C CA . ALA B 1 185 ? 33.783 -15.639 -6.798 1.00 12.82 188 ALA B CA 1
ATOM 4157 C C . ALA B 1 185 ? 35.101 -15.955 -7.488 1.00 13.61 188 ALA B C 1
ATOM 4158 O O . ALA B 1 185 ? 35.572 -17.100 -7.441 1.00 16.42 188 ALA B O 1
ATOM 4160 N N . ALA B 1 186 ? 35.664 -14.948 -8.150 1.00 13.97 189 ALA B N 1
ATOM 4161 C CA . ALA B 1 186 ? 36.898 -15.103 -8.935 1.00 15.24 189 ALA B CA 1
ATOM 4162 C C . ALA B 1 186 ? 38.158 -15.152 -8.120 1.00 15.94 189 ALA B C 1
ATOM 4163 O O . ALA B 1 186 ? 39.221 -15.407 -8.680 1.00 19.71 189 ALA B O 1
ATOM 4165 N N . GLY B 1 187 ? 38.092 -14.848 -6.837 1.00 14.97 190 GLY B N 1
ATOM 4166 C CA . GLY B 1 187 ? 39.271 -14.850 -5.999 1.00 16.00 190 GLY B CA 1
ATOM 4167 C C . GLY B 1 187 ? 40.032 -13.540 -5.958 1.00 15.64 190 GLY B C 1
ATOM 4168 O O . GLY B 1 187 ? 41.111 -13.471 -5.347 1.00 18.68 190 GLY B O 1
ATOM 4169 N N . ILE B 1 188 ? 39.490 -12.490 -6.567 1.00 14.05 191 ILE B N 1
ATOM 4170 C CA . ILE B 1 188 ? 40.108 -11.174 -6.503 1.00 14.56 191 ILE B CA 1
ATOM 4171 C C . ILE B 1 188 ? 40.029 -10.633 -5.052 1.00 13.69 191 ILE B C 1
ATOM 4172 O O . ILE B 1 188 ? 40.961 -9.992 -4.553 1.00 16.26 191 ILE B O 1
ATOM 4177 N N . GLY B 1 189 ? 38.898 -10.875 -4.401 1.00 13.51 192 GLY B N 1
ATOM 4178 C CA . GLY B 1 189 ? 38.760 -10.695 -2.969 1.00 13.53 192 GLY B CA 1
ATOM 4179 C C . GLY B 1 189 ? 38.258 -11.978 -2.355 1.00 11.78 192 GLY B C 1
ATOM 4180 O O . GLY B 1 189 ? 37.695 -12.818 -3.073 1.00 13.43 192 GLY B O 1
ATOM 4181 N N . ASP B 1 190 ? 38.434 -12.116 -1.039 1.00 10.89 193 ASP B N 1
ATOM 4182 C CA . ASP B 1 190 ? 37.823 -13.226 -0.309 1.00 11.35 193 ASP B CA 1
ATOM 4183 C C . ASP B 1 190 ? 36.447 -12.871 0.236 1.00 10.52 193 ASP B C 1
ATOM 4184 O O . ASP B 1 190 ? 35.629 -13.777 0.432 1.00 11.16 193 ASP B O 1
ATOM 4189 N N . ILE B 1 191 ? 36.240 -11.584 0.548 1.00 10.23 194 ILE B N 1
ATOM 4190 C CA . ILE B 1 191 ? 34.974 -11.110 1.063 1.00 10.28 194 ILE B CA 1
ATOM 4191 C C . ILE B 1 191 ? 34.655 -9.774 0.418 1.00 10.09 194 ILE B C 1
ATOM 4192 O O . ILE B 1 191 ? 35.527 -9.039 -0.051 1.00 10.29 194 ILE B O 1
ATOM 4197 N N . GLY B 1 192 ? 33.377 -9.443 0.421 1.00 9.99 195 GLY B N 1
ATOM 4198 C CA . GLY B 1 192 ? 32.919 -8.153 -0.056 1.00 10.88 195 GLY B CA 1
ATOM 4199 C C . GLY B 1 192 ? 31.636 -7.751 0.637 1.00 9.70 195 GLY B C 1
ATOM 4200 O O . GLY B 1 192 ? 31.037 -8.557 1.335 1.00 11.14 195 GLY B O 1
ATOM 4201 N N . LEU B 1 193 ? 31.228 -6.492 0.472 1.00 9.85 196 LEU B N 1
ATOM 4202 C CA A LEU B 1 193 ? 29.927 -6.030 0.950 0.50 9.67 196 LEU B CA 1
ATOM 4203 C CA B LEU B 1 193 ? 29.913 -6.048 0.948 0.50 9.60 196 LEU B CA 1
ATOM 4204 C C . LEU B 1 193 ? 29.023 -5.792 -0.242 1.00 9.45 196 LEU B C 1
ATOM 4205 O O . LEU B 1 193 ? 29.447 -5.191 -1.215 1.00 10.41 196 LEU B O 1
ATOM 4214 N N . ALA B 1 194 ? 27.779 -6.254 -0.154 1.00 9.14 197 ALA B N 1
ATOM 4215 C CA . ALA B 1 194 ? 26.791 -6.030 -1.193 1.00 8.79 197 ALA B CA 1
ATOM 4216 C C . ALA B 1 194 ? 25.403 -6.236 -0.592 1.00 8.10 197 ALA B C 1
ATOM 4217 O O . ALA B 1 194 ? 25.261 -6.854 0.479 1.00 9.56 197 ALA B O 1
ATOM 4219 N N . ASN B 1 195 ? 24.363 -5.807 -1.311 1.00 8.50 198 ASN B N 1
ATOM 4220 C CA . ASN B 1 195 ? 23.004 -6.047 -0.857 1.00 8.87 198 ASN B CA 1
ATOM 4221 C C . ASN B 1 195 ? 22.599 -7.492 -1.184 1.00 9.09 198 ASN B C 1
ATOM 4222 O O . ASN B 1 195 ? 22.928 -8.047 -2.229 1.00 9.52 198 ASN B O 1
ATOM 4227 N N . SER B 1 196 ? 21.811 -8.041 -0.260 1.00 9.48 199 SER B N 1
ATOM 4228 C CA . SER B 1 196 ? 21.348 -9.421 -0.298 1.00 9.77 199 SER B CA 1
ATOM 4229 C C . SER B 1 196 ? 20.712 -9.820 -1.632 1.00 9.99 199 SER B C 1
ATOM 4230 O O . SER B 1 196 ? 20.958 -10.918 -2.152 1.00 10.74 199 SER B O 1
ATOM 4233 N N . TYR B 1 197 ? 19.877 -8.935 -2.182 1.00 9.58 200 TYR B N 1
ATOM 4234 C CA . TYR B 1 197 ? 19.119 -9.264 -3.379 1.00 9.92 200 TYR B CA 1
ATOM 4235 C C . TYR B 1 197 ? 19.972 -9.451 -4.615 1.00 9.67 200 TYR B C 1
ATOM 4236 O O . TYR B 1 197 ? 19.529 -10.080 -5.576 1.00 11.08 200 TYR B O 1
ATOM 4245 N N . TYR B 1 198 ? 21.206 -8.933 -4.620 1.00 9.66 201 TYR B N 1
ATOM 4246 C CA . TYR B 1 198 ? 22.070 -9.131 -5.783 1.00 10.05 201 TYR B CA 1
ATOM 4247 C C . TYR B 1 198 ? 22.561 -10.570 -5.872 1.00 10.23 201 TYR B C 1
ATOM 4248 O O . TYR B 1 198 ? 22.779 -11.077 -6.975 1.00 11.27 201 TYR B O 1
ATOM 4257 N N . LEU B 1 199 ? 22.779 -11.239 -4.732 1.00 9.86 202 LEU B N 1
ATOM 4258 C CA . LEU B 1 199 ? 23.141 -12.652 -4.794 1.00 10.52 202 LEU B CA 1
ATOM 4259 C C . LEU B 1 199 ? 21.947 -13.492 -5.256 1.00 10.73 202 LEU B C 1
ATOM 4260 O O . LEU B 1 199 ? 22.078 -14.381 -6.098 1.00 11.23 202 LEU B O 1
ATOM 4265 N N . ALA B 1 200 ? 20.764 -13.176 -4.721 1.00 10.77 203 ALA B N 1
ATOM 4266 C CA . ALA B 1 200 ? 19.535 -13.847 -5.137 1.00 11.79 203 ALA B CA 1
ATOM 4267 C C . ALA B 1 200 ? 19.283 -13.718 -6.641 1.00 12.08 203 ALA B C 1
ATOM 4268 O O . ALA B 1 200 ? 18.854 -14.668 -7.305 1.00 12.61 203 ALA B O 1
ATOM 4270 N N . ARG B 1 201 ? 19.572 -12.528 -7.177 1.00 12.05 204 ARG B N 1
ATOM 4271 C CA . ARG B 1 201 ? 19.390 -12.277 -8.607 1.00 12.94 204 ARG B CA 1
ATOM 4272 C C . ARG B 1 201 ? 20.253 -13.259 -9.422 1.00 12.98 204 ARG B C 1
ATOM 4273 O O . ARG B 1 201 ? 19.792 -13.826 -10.428 1.00 14.22 204 ARG B O 1
ATOM 4281 N N . LEU B 1 202 ? 21.518 -13.444 -9.014 1.00 12.55 205 LEU B N 1
ATOM 4282 C CA . LEU B 1 202 ? 22.388 -14.389 -9.718 1.00 12.38 205 LEU B CA 1
ATOM 4283 C C . LEU B 1 202 ? 21.906 -15.822 -9.585 1.00 12.84 205 LEU B C 1
ATOM 4284 O O . LEU B 1 202 ? 21.977 -16.587 -10.547 1.00 14.57 205 LEU B O 1
ATOM 4289 N N . LYS B 1 203 ? 21.402 -16.201 -8.403 1.00 11.94 206 LYS B N 1
ATOM 4290 C CA . LYS B 1 203 ? 20.852 -17.560 -8.202 1.00 12.76 206 LYS B CA 1
ATOM 4291 C C . LYS B 1 203 ? 19.743 -17.865 -9.189 1.00 13.87 206 LYS B C 1
ATOM 4292 O O . LYS B 1 203 ? 19.614 -19.001 -9.651 1.00 15.60 206 LYS B O 1
ATOM 4298 N N . ARG B 1 204 ? 18.901 -16.870 -9.475 1.00 14.05 207 ARG B N 1
ATOM 4299 C CA . ARG B 1 204 ? 17.728 -17.082 -10.331 1.00 14.95 207 ARG B CA 1
ATOM 4300 C C . ARG B 1 204 ? 17.961 -16.849 -11.806 1.00 15.71 207 ARG B C 1
ATOM 4301 O O . ARG B 1 204 ? 17.087 -17.140 -12.614 1.00 19.03 207 ARG B O 1
ATOM 4309 N N . SER B 1 205 ? 19.119 -16.326 -12.173 1.00 15.45 208 SER B N 1
ATOM 4310 C CA . SER B 1 205 ? 19.396 -15.973 -13.558 1.00 16.38 208 SER B CA 1
ATOM 4311 C C . SER B 1 205 ? 19.342 -17.179 -14.483 1.00 15.80 208 SER B C 1
ATOM 4312 O O . SER B 1 205 ? 19.773 -18.283 -14.125 1.00 17.30 208 SER B O 1
ATOM 4315 N N . SER B 1 206 ? 18.841 -16.959 -15.689 1.00 17.53 209 SER B N 1
ATOM 4316 C CA . SER B 1 206 ? 18.881 -17.978 -16.712 1.00 17.80 209 SER B CA 1
ATOM 4317 C C . SER B 1 206 ? 20.288 -18.134 -17.338 1.00 18.23 209 SER B C 1
ATOM 4318 O O . SER B 1 206 ? 20.500 -19.061 -18.099 1.00 21.66 209 SER B O 1
ATOM 4321 N N . LYS B 1 207 ? 21.238 -17.245 -17.056 1.00 17.77 210 LYS B N 1
ATOM 4322 C CA . LYS B 1 207 ? 22.555 -17.373 -17.617 1.00 18.41 210 LYS B CA 1
ATOM 4323 C C . LYS B 1 207 ? 23.374 -18.351 -16.795 1.00 17.57 210 LYS B C 1
ATOM 4324 O O . LYS B 1 207 ? 23.566 -18.139 -15.600 1.00 17.29 210 LYS B O 1
ATOM 4330 N N . PRO B 1 208 ? 23.898 -19.419 -17.417 1.00 19.16 211 PRO B N 1
ATOM 4331 C CA . PRO B 1 208 ? 24.704 -20.370 -16.645 1.00 18.54 211 PRO B CA 1
ATOM 4332 C C . PRO B 1 208 ? 25.864 -19.716 -15.869 1.00 18.23 211 PRO B C 1
ATOM 4333 O O . PRO B 1 208 ? 26.160 -20.116 -14.756 1.00 19.33 211 PRO B O 1
ATOM 4337 N N . GLU B 1 209 ? 26.508 -18.747 -16.485 1.00 18.72 212 GLU B N 1
ATOM 4338 C CA . GLU B 1 209 ? 27.651 -18.110 -15.860 1.00 19.65 212 GLU B CA 1
ATOM 4339 C C . GLU B 1 209 ? 27.300 -17.376 -14.518 1.00 18.49 212 GLU B C 1
ATOM 4340 O O . GLU B 1 209 ? 28.092 -17.328 -13.573 1.00 19.31 212 GLU B O 1
ATOM 4342 N N . ASP B 1 210 ? 26.076 -16.801 -14.506 1.00 15.68 213 ASP B N 1
ATOM 4343 C CA . ASP B 1 210 ? 25.563 -16.157 -13.299 1.00 15.82 213 ASP B CA 1
ATOM 4344 C C . ASP B 1 210 ? 25.290 -17.180 -12.205 1.00 13.97 213 ASP B C 1
ATOM 4345 O O . ASP B 1 210 ? 25.648 -16.964 -11.036 1.00 14.40 213 ASP B O 1
ATOM 4350 N N . GLN B 1 211 ? 24.664 -18.296 -12.561 1.00 14.68 214 GLN B N 1
ATOM 4351 C CA . GLN B 1 211 ? 24.403 -19.352 -11.576 1.00 15.08 214 GLN B CA 1
ATOM 4352 C C . GLN B 1 211 ? 25.694 -19.893 -11.019 1.00 14.22 214 GLN B C 1
ATOM 4353 O O . GLN B 1 211 ? 25.766 -20.224 -9.838 1.00 15.41 214 GLN B O 1
ATOM 4359 N N . ALA B 1 212 ? 26.724 -20.012 -11.869 1.00 14.88 215 ALA B N 1
ATOM 4360 C CA . ALA B 1 212 ? 28.013 -20.545 -11.429 1.00 15.66 215 ALA B CA 1
ATOM 4361 C C . ALA B 1 212 ? 28.674 -19.591 -10.407 1.00 15.80 215 ALA B C 1
ATOM 4362 O O . ALA B 1 212 ? 29.268 -20.033 -9.425 1.00 17.09 215 ALA B O 1
ATOM 4364 N N . VAL B 1 213 ? 28.623 -18.285 -10.661 1.00 14.44 216 VAL B N 1
ATOM 4365 C CA . VAL B 1 213 ? 29.110 -17.291 -9.688 1.00 14.57 216 VAL B CA 1
ATOM 4366 C C . VAL B 1 213 ? 28.356 -17.464 -8.358 1.00 13.59 216 VAL B C 1
ATOM 4367 O O . VAL B 1 213 ? 28.971 -17.485 -7.277 1.00 14.28 216 VAL B O 1
ATOM 4371 N N . ALA B 1 214 ? 27.030 -17.562 -8.443 1.00 13.34 217 ALA B N 1
ATOM 4372 C CA . ALA B 1 214 ? 26.213 -17.559 -7.244 1.00 14.33 217 ALA B CA 1
ATOM 4373 C C . ALA B 1 214 ? 26.527 -18.745 -6.388 1.00 14.21 217 ALA B C 1
ATOM 4374 O O . ALA B 1 214 ? 26.485 -18.662 -5.173 1.00 17.44 217 ALA B O 1
ATOM 4376 N N . ASP B 1 215 ? 26.911 -19.861 -7.008 1.00 14.19 218 ASP B N 1
ATOM 4377 C CA . ASP B 1 215 ? 27.211 -21.030 -6.232 1.00 14.66 218 ASP B CA 1
ATOM 4378 C C . ASP B 1 215 ? 28.561 -20.984 -5.516 1.00 14.17 218 ASP B C 1
ATOM 4379 O O . ASP B 1 215 ? 28.806 -21.776 -4.613 1.00 16.25 218 ASP B O 1
ATOM 4384 N N . LYS B 1 216 ? 29.433 -20.053 -5.923 1.00 12.81 219 LYS B N 1
ATOM 4385 C CA . LYS B 1 216 ? 30.761 -19.873 -5.294 1.00 12.41 219 LYS B CA 1
ATOM 4386 C C . LYS B 1 216 ? 30.771 -18.942 -4.093 1.00 11.42 219 LYS B C 1
ATOM 4387 O O . LYS B 1 216 ? 31.784 -18.843 -3.407 1.00 12.76 219 LYS B O 1
ATOM 4393 N N . VAL B 1 217 ? 29.677 -18.215 -3.884 1.00 11.64 220 VAL B N 1
ATOM 4394 C CA . VAL B 1 217 ? 29.643 -17.111 -2.924 1.00 11.02 220 VAL B CA 1
ATOM 4395 C C . VAL B 1 217 ? 28.519 -17.341 -1.930 1.00 11.49 220 VAL B C 1
ATOM 4396 O O . VAL B 1 217 ? 27.360 -17.591 -2.325 1.00 13.21 220 VAL B O 1
ATOM 4400 N N . GLY B 1 218 ? 28.853 -17.254 -0.637 1.00 11.10 221 GLY B N 1
ATOM 4401 C CA . GLY B 1 218 ? 27.879 -17.312 0.434 1.00 11.10 221 GLY B CA 1
ATOM 4402 C C . GLY B 1 218 ? 27.517 -15.916 0.926 1.00 10.85 221 GLY B C 1
ATOM 4403 O O . GLY B 1 218 ? 28.198 -14.932 0.605 1.00 11.51 221 GLY B O 1
ATOM 4404 N N A MET B 1 219 ? 26.455 -15.845 1.720 0.50 10.95 222 MET B N 1
ATOM 4405 N N B MET B 1 219 ? 26.439 -15.863 1.708 0.50 10.99 222 MET B N 1
ATOM 4406 C CA A MET B 1 219 ? 25.998 -14.586 2.301 0.50 12.04 222 MET B CA 1
ATOM 4407 C CA B MET B 1 219 ? 25.935 -14.630 2.307 0.50 12.03 222 MET B CA 1
ATOM 4408 C C A MET B 1 219 ? 25.946 -14.759 3.812 0.50 10.94 222 MET B C 1
ATOM 4409 C C B MET B 1 219 ? 25.953 -14.778 3.825 0.50 10.85 222 MET B C 1
ATOM 4410 O O A MET B 1 219 ? 25.356 -15.732 4.314 0.50 14.02 222 MET B O 1
ATOM 4411 O O B MET B 1 219 ? 25.382 -15.749 4.351 0.50 14.05 222 MET B O 1
ATOM 4420 N N . PHE B 1 220 ? 26.544 -13.809 4.535 1.00 9.76 223 PHE B N 1
ATOM 4421 C CA . PHE B 1 220 ? 26.632 -13.809 5.961 1.00 9.71 223 PHE B CA 1
ATOM 4422 C C . PHE B 1 220 ? 25.995 -12.529 6.516 1.00 9.28 223 PHE B C 1
ATOM 4423 O O . PHE B 1 220 ? 26.328 -11.421 6.090 1.00 9.64 223 PHE B O 1
ATOM 4431 N N . PHE B 1 221 ? 25.067 -12.700 7.456 1.00 9.32 224 PHE B N 1
ATOM 4432 C CA . PHE B 1 221 ? 24.338 -11.583 8.080 1.00 9.83 224 PHE B CA 1
ATOM 4433 C C . PHE B 1 221 ? 25.136 -11.162 9.329 1.00 9.45 224 PHE B C 1
ATOM 4434 O O . PHE B 1 221 ? 25.157 -11.896 10.296 1.00 11.12 224 PHE B O 1
ATOM 4442 N N . PRO B 1 222 ? 25.760 -9.965 9.334 1.00 9.20 225 PRO B N 1
ATOM 4443 C CA . PRO B 1 222 ? 26.655 -9.657 10.435 1.00 9.55 225 PRO B CA 1
ATOM 4444 C C . PRO B 1 222 ? 25.926 -9.198 11.702 1.00 9.22 225 PRO B C 1
ATOM 4445 O O . PRO B 1 222 ? 24.757 -8.785 11.682 1.00 10.52 225 PRO B O 1
ATOM 4449 N N . ASN B 1 223 ? 26.682 -9.258 12.792 1.00 8.73 226 ASN B N 1
ATOM 4450 C CA . ASN B 1 223 ? 26.301 -8.681 14.075 1.00 9.43 226 ASN B CA 1
ATOM 4451 C C . ASN B 1 223 ? 25.096 -9.391 14.723 1.00 9.75 226 ASN B C 1
ATOM 4452 O O . ASN B 1 223 ? 24.386 -8.812 15.543 1.00 10.63 226 ASN B O 1
ATOM 4457 N N . GLN B 1 224 ? 24.935 -10.689 14.426 1.00 11.16 227 GLN B N 1
ATOM 4458 C CA . GLN B 1 224 ? 23.815 -11.459 14.971 1.00 13.05 227 GLN B CA 1
ATOM 4459 C C . GLN B 1 224 ? 23.848 -11.648 16.466 1.00 13.00 227 GLN B C 1
ATOM 4460 O O . GLN B 1 224 ? 22.798 -11.803 17.089 1.00 15.35 227 GLN B O 1
ATOM 4466 N N . ASN B 1 225 ? 25.033 -11.646 17.042 1.00 13.38 228 ASN B N 1
ATOM 4467 C CA . ASN B 1 225 ? 25.172 -11.804 18.476 1.00 14.44 228 ASN B CA 1
ATOM 4468 C C . ASN B 1 225 ? 25.159 -10.471 19.210 1.00 13.68 228 ASN B C 1
ATOM 4469 O O . ASN B 1 225 ? 25.299 -10.449 20.430 1.00 17.05 228 ASN B O 1
ATOM 4474 N N . GLY B 1 226 ? 24.981 -9.379 18.477 1.00 11.84 229 GLY B N 1
ATOM 4475 C CA . GLY B 1 226 ? 24.920 -8.054 19.046 1.00 11.49 229 GLY B CA 1
ATOM 4476 C C . GLY B 1 226 ? 23.678 -7.359 18.553 1.00 11.03 229 GLY B C 1
ATOM 4477 O O . GLY B 1 226 ? 22.554 -7.824 18.761 1.00 11.92 229 GLY B O 1
ATOM 4478 N N . ARG B 1 227 ? 23.889 -6.229 17.888 1.00 9.83 230 ARG B N 1
ATOM 4479 C CA . ARG B 1 227 ? 22.776 -5.326 17.561 1.00 9.61 230 ARG B CA 1
ATOM 4480 C C . ARG B 1 227 ? 21.928 -5.795 16.370 1.00 9.66 230 ARG B C 1
ATOM 4481 O O . ARG B 1 227 ? 20.840 -5.280 16.184 1.00 11.13 230 ARG B O 1
ATOM 4489 N N . GLY B 1 228 ? 22.439 -6.717 15.548 1.00 9.44 231 GLY B N 1
ATOM 4490 C CA . GLY B 1 228 ? 21.754 -7.155 14.359 1.00 9.48 231 GLY B CA 1
ATOM 4491 C C . GLY B 1 228 ? 22.298 -6.577 13.082 1.00 8.42 231 GLY B C 1
ATOM 4492 O O . GLY B 1 228 ? 23.151 -5.679 13.077 1.00 9.57 231 GLY B O 1
ATOM 4493 N N . THR B 1 229 ? 21.802 -7.103 11.974 1.00 8.38 232 THR B N 1
ATOM 4494 C CA . THR B 1 229 ? 22.264 -6.758 10.655 1.00 8.65 232 THR B CA 1
ATOM 4495 C C . THR B 1 229 ? 21.679 -5.411 10.200 1.00 8.43 232 THR B C 1
ATOM 4496 O O . THR B 1 229 ? 20.546 -5.062 10.523 1.00 9.57 232 THR B O 1
ATOM 4500 N N . HIS B 1 230 ? 22.483 -4.678 9.426 1.00 8.55 233 HIS B N 1
ATOM 4501 C CA . HIS B 1 230 ? 22.052 -3.438 8.794 1.00 8.82 233 HIS B CA 1
ATOM 4502 C C . HIS B 1 230 ? 21.054 -3.732 7.670 1.00 8.60 233 HIS B C 1
ATOM 4503 O O . HIS B 1 230 ? 21.407 -4.388 6.667 1.00 9.40 233 HIS B O 1
ATOM 4510 N N . VAL B 1 231 ? 19.828 -3.266 7.867 1.00 8.64 234 VAL B N 1
ATOM 4511 C CA . VAL B 1 231 ? 18.782 -3.381 6.885 1.00 9.03 234 VAL B CA 1
ATOM 4512 C C . VAL B 1 231 ? 18.405 -2.006 6.348 1.00 8.91 234 VAL B C 1
ATOM 4513 O O . VAL B 1 231 ? 18.571 -0.979 7.011 1.00 9.96 234 VAL B O 1
ATOM 4517 N N . ASN B 1 232 ? 17.910 -1.995 5.130 1.00 9.35 235 ASN B N 1
ATOM 4518 C CA . ASN B 1 232 ? 17.522 -0.763 4.481 1.00 9.55 235 ASN B CA 1
ATOM 4519 C C . ASN B 1 232 ? 16.280 -1.060 3.640 1.00 8.91 235 ASN B C 1
ATOM 4520 O O . ASN B 1 232 ? 15.814 -2.219 3.609 1.00 9.57 235 ASN B O 1
ATOM 4525 N N . ILE B 1 233 ? 15.717 -0.054 2.973 1.00 9.12 236 ILE B N 1
ATOM 4526 C CA . ILE B 1 233 ? 14.400 -0.175 2.387 1.00 8.99 236 ILE B CA 1
ATOM 4527 C C . ILE B 1 233 ? 14.324 0.283 0.952 1.00 9.58 236 ILE B C 1
ATOM 4528 O O . ILE B 1 233 ? 15.051 1.174 0.501 1.00 10.33 236 ILE B O 1
ATOM 4533 N N . SER B 1 234 ? 13.350 -0.299 0.245 1.00 9.58 237 SER B N 1
ATOM 4534 C CA . SER B 1 234 ? 12.683 0.314 -0.897 1.00 10.40 237 SER B CA 1
ATOM 4535 C C . SER B 1 234 ? 11.425 0.960 -0.353 1.00 10.30 237 SER B C 1
ATOM 4536 O O . SER B 1 234 ? 10.704 0.328 0.416 1.00 11.78 237 SER B O 1
ATOM 4539 N N . GLY B 1 235 ? 11.149 2.206 -0.697 1.00 10.44 238 GLY B N 1
ATOM 4540 C CA . GLY B 1 235 ? 10.030 2.880 -0.061 1.00 12.31 238 GLY B CA 1
ATOM 4541 C C . GLY B 1 235 ? 9.506 4.056 -0.820 1.00 10.79 238 GLY B C 1
ATOM 4542 O O . GLY B 1 235 ? 9.907 4.324 -1.942 1.00 12.48 238 GLY B O 1
ATOM 4543 N N . GLY B 1 236 ? 8.593 4.778 -0.161 1.00 10.56 239 GLY B N 1
ATOM 4544 C CA . GLY B 1 236 ? 8.006 5.914 -0.812 1.00 12.00 239 GLY B CA 1
ATOM 4545 C C . GLY B 1 236 ? 7.160 6.739 0.098 1.00 10.22 239 GLY B C 1
ATOM 4546 O O . GLY B 1 236 ? 6.957 6.448 1.269 1.00 10.21 239 GLY B O 1
ATOM 4547 N N . GLY B 1 237 ? 6.652 7.819 -0.487 1.00 10.54 240 GLY B N 1
ATOM 4548 C CA . GLY B 1 237 ? 5.805 8.751 0.240 1.00 10.79 240 GLY B CA 1
ATOM 4549 C C . GLY B 1 237 ? 4.885 9.511 -0.683 1.00 10.95 240 GLY B C 1
ATOM 4550 O O . GLY B 1 237 ? 4.995 9.413 -1.906 1.00 12.21 240 GLY B O 1
ATOM 4551 N N . VAL B 1 238 ? 3.965 10.254 -0.056 1.00 11.15 241 VAL B N 1
ATOM 4552 C CA . VAL B 1 238 ? 3.043 11.114 -0.786 1.00 11.58 241 VAL B CA 1
ATOM 4553 C C . VAL B 1 238 ? 3.730 12.452 -1.043 1.00 11.66 241 VAL B C 1
ATOM 4554 O O . VAL B 1 238 ? 4.329 13.054 -0.160 1.00 12.84 241 VAL B O 1
ATOM 4558 N N . VAL B 1 239 ? 3.646 12.912 -2.295 1.00 12.65 242 VAL B N 1
ATOM 4559 C CA . VAL B 1 239 ? 4.313 14.130 -2.726 1.00 13.03 242 VAL B CA 1
ATOM 4560 C C . VAL B 1 239 ? 3.573 15.373 -2.195 1.00 13.20 242 VAL B C 1
ATOM 4561 O O . VAL B 1 239 ? 2.325 15.372 -2.088 1.00 14.67 242 VAL B O 1
ATOM 4565 N N . LYS B 1 240 ? 4.339 16.403 -1.864 1.00 14.48 243 LYS B N 1
ATOM 4566 C CA . LYS B 1 240 ? 3.843 17.625 -1.236 1.00 17.01 243 LYS B CA 1
ATOM 4567 C C . LYS B 1 240 ? 2.607 18.233 -1.880 1.00 18.79 243 LYS B C 1
ATOM 4568 O O . LYS B 1 240 ? 1.673 18.547 -1.191 1.00 22.47 243 LYS B O 1
ATOM 4574 N N . ASN B 1 241 ? 2.598 18.360 -3.185 1.00 19.67 244 ASN B N 1
ATOM 4575 C CA . ASN B 1 241 ? 1.415 18.981 -3.830 1.00 21.91 244 ASN B CA 1
ATOM 4576 C C . ASN B 1 241 ? 0.515 17.972 -4.539 1.00 19.46 244 ASN B C 1
ATOM 4577 O O . ASN B 1 241 ? -0.178 18.334 -5.479 1.00 21.74 244 ASN B O 1
ATOM 4582 N N . ALA B 1 242 ? 0.504 16.725 -4.079 1.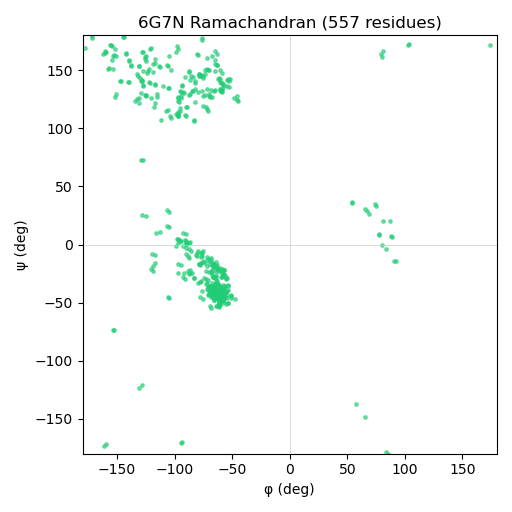00 17.69 245 ALA B N 1
ATOM 4583 C CA . ALA B 1 242 ? -0.205 15.648 -4.792 1.00 16.26 245 ALA B CA 1
ATOM 4584 C C . ALA B 1 242 ? -1.599 16.068 -5.221 1.00 18.20 245 ALA B C 1
ATOM 4585 O O . ALA B 1 242 ? -2.387 16.489 -4.364 1.00 19.93 245 ALA B O 1
ATOM 4587 N N . PRO B 1 243 ? -1.919 15.966 -6.527 1.00 18.12 246 PRO B N 1
ATOM 4588 C CA . PRO B 1 243 ? -3.282 16.356 -6.946 1.00 19.78 246 PRO B CA 1
ATOM 4589 C C . PRO B 1 243 ? -4.352 15.390 -6.462 1.00 19.19 246 PRO B C 1
ATOM 4590 O O . PRO B 1 243 ? -5.516 15.777 -6.398 1.00 23.15 246 PRO B O 1
ATOM 4594 N N . ASN B 1 244 ? -3.976 14.144 -6.175 1.00 18.96 247 ASN B N 1
ATOM 4595 C CA . ASN B 1 244 ? -4.912 13.130 -5.657 1.00 18.23 247 ASN B CA 1
ATOM 4596 C C . ASN B 1 244 ? -4.341 12.515 -4.379 1.00 17.40 247 ASN B C 1
ATOM 4597 O O . ASN B 1 244 ? -3.905 11.362 -4.347 1.00 17.48 247 ASN B O 1
ATOM 4602 N N . LYS B 1 245 ? -4.365 13.298 -3.316 1.00 17.28 248 LYS B N 1
ATOM 4603 C CA . LYS B 1 245 ? -3.824 12.851 -2.036 1.00 16.95 248 LYS B CA 1
ATOM 4604 C C . LYS B 1 245 ? -4.556 11.589 -1.531 1.00 16.78 248 LYS B C 1
ATOM 4605 O O . LYS B 1 245 ? -3.914 10.647 -1.063 1.00 16.18 248 LYS B O 1
ATOM 4611 N N . GLU B 1 246 ? -5.875 11.555 -1.622 1.00 17.90 249 GLU B N 1
ATOM 4612 C CA . GLU B 1 246 ? -6.604 10.389 -1.122 1.00 17.65 249 GLU B CA 1
ATOM 4613 C C . GLU B 1 246 ? -6.232 9.117 -1.869 1.00 14.72 249 GLU B C 1
ATOM 4614 O O . GLU B 1 246 ? -6.046 8.053 -1.256 1.00 15.81 249 GLU B O 1
ATOM 4616 N N . GLY B 1 247 ? -6.070 9.227 -3.183 1.00 15.33 250 GLY B N 1
ATOM 4617 C CA . GLY B 1 247 ? -5.657 8.108 -3.994 1.00 14.95 250 GLY B CA 1
ATOM 4618 C C . GLY B 1 247 ? -4.236 7.679 -3.669 1.00 13.67 250 GLY B C 1
ATOM 4619 O O . GLY B 1 247 ? -3.944 6.488 -3.667 1.00 13.36 250 GLY B O 1
ATOM 4620 N N . ALA B 1 248 ? -3.365 8.652 -3.426 1.00 13.15 251 ALA B N 1
ATOM 4621 C CA . ALA B 1 248 ? -1.975 8.372 -3.072 1.00 12.67 251 ALA B CA 1
ATOM 4622 C C . ALA B 1 248 ? -1.910 7.552 -1.760 1.00 12.07 251 ALA B C 1
ATOM 4623 O O . ALA B 1 248 ? -1.159 6.584 -1.659 1.00 12.53 251 ALA B O 1
ATOM 4625 N N . ILE B 1 249 ? -2.706 7.947 -0.770 1.00 12.53 252 ILE B N 1
ATOM 4626 C CA . ILE B 1 249 ? -2.770 7.220 0.500 1.00 12.39 252 ILE B CA 1
ATOM 4627 C C . ILE B 1 249 ? -3.291 5.794 0.262 1.00 12.02 252 ILE B C 1
ATOM 4628 O O . ILE B 1 249 ? -2.744 4.832 0.803 1.00 12.57 252 ILE B O 1
ATOM 4633 N N . LYS B 1 250 ? -4.345 5.675 -0.560 1.00 12.50 253 LYS B N 1
ATOM 4634 C CA . LYS B 1 250 ? -4.875 4.338 -0.857 1.00 12.60 253 LYS B CA 1
ATOM 4635 C C . LYS B 1 250 ? -3.797 3.444 -1.465 1.00 10.93 253 LYS B C 1
ATOM 4636 O O . LYS B 1 250 ? -3.774 2.246 -1.194 1.00 11.76 253 LYS B O 1
ATOM 4642 N N . PHE B 1 251 ? -2.957 4.006 -2.317 1.00 11.05 254 PHE B N 1
ATOM 4643 C CA . PHE B 1 251 ? -1.898 3.230 -2.947 1.00 11.23 254 PHE B CA 1
ATOM 4644 C C . PHE B 1 251 ? -0.875 2.755 -1.918 1.00 11.14 254 PHE B C 1
ATOM 4645 O O . PHE B 1 251 ? -0.531 1.576 -1.898 1.00 11.58 254 PHE B O 1
ATOM 4653 N N . LEU B 1 252 ? -0.415 3.651 -1.051 1.00 11.18 255 LEU B N 1
ATOM 4654 C CA . LEU B 1 252 ? 0.521 3.235 -0.013 1.00 11.07 255 LEU B CA 1
ATOM 4655 C C . LEU B 1 252 ? -0.073 2.162 0.876 1.00 10.36 255 LEU B C 1
ATOM 4656 O O . LEU B 1 252 ? 0.595 1.167 1.214 1.00 11.16 255 LEU B O 1
ATOM 4661 N N . GLU B 1 253 ? -1.334 2.336 1.259 1.00 10.75 256 GLU B N 1
ATOM 4662 C CA . GLU B 1 253 ? -1.994 1.315 2.083 1.00 11.42 256 GLU B CA 1
ATOM 4663 C C . GLU B 1 253 ? -2.134 -0.014 1.368 1.00 11.05 256 GLU B C 1
ATOM 4664 O O . GLU B 1 253 ? -1.923 -1.071 1.960 1.00 11.94 256 GLU B O 1
ATOM 4670 N N . TYR B 1 254 ? -2.459 0.025 0.074 1.00 10.79 257 TYR B N 1
ATOM 4671 C CA A TYR B 1 254 ? -2.504 -1.195 -0.716 0.50 11.25 257 TYR B CA 1
ATOM 4672 C CA B TYR B 1 254 ? -2.520 -1.186 -0.723 0.50 10.99 257 TYR B CA 1
ATOM 4673 C C . TYR B 1 254 ? -1.184 -1.955 -0.679 1.00 10.96 257 TYR B C 1
ATOM 4674 O O . TYR B 1 254 ? -1.158 -3.187 -0.616 1.00 11.47 257 TYR B O 1
ATOM 4691 N N . LEU B 1 255 ? -0.068 -1.231 -0.729 1.00 10.92 258 LEU B N 1
ATOM 4692 C CA . LEU B 1 255 ? 1.233 -1.863 -0.781 1.00 10.93 258 LEU B CA 1
ATOM 4693 C C . LEU B 1 255 ? 1.600 -2.679 0.435 1.00 10.90 258 LEU B C 1
ATOM 4694 O O . LEU B 1 255 ? 2.482 -3.537 0.318 1.00 12.12 258 LEU B O 1
ATOM 4699 N N . VAL B 1 256 ? 0.931 -2.461 1.574 1.00 10.55 259 VAL B N 1
ATOM 4700 C CA . VAL B 1 256 ? 1.195 -3.295 2.750 1.00 11.28 259 VAL B CA 1
ATOM 4701 C C . VAL B 1 256 ? 0.265 -4.503 2.851 1.00 11.45 259 VAL B C 1
ATOM 4702 O O . VAL B 1 256 ? 0.426 -5.301 3.760 1.00 12.79 259 VAL B O 1
ATOM 4706 N N . SER B 1 257 ? -0.679 -4.661 1.913 1.00 12.07 260 SER B N 1
ATOM 4707 C CA . SER B 1 257 ? -1.520 -5.851 1.904 1.00 12.98 260 SER B CA 1
ATOM 4708 C C . SER B 1 257 ? -0.655 -7.089 1.661 1.00 13.27 260 SER B C 1
ATOM 4709 O O . SER B 1 257 ? 0.381 -6.995 0.998 1.00 13.69 260 SER B O 1
ATOM 4712 N N . PRO B 1 258 ? -1.099 -8.280 2.128 1.00 14.68 261 PRO B N 1
ATOM 4713 C CA . PRO B 1 258 ? -0.276 -9.475 1.918 1.00 16.57 261 PRO B CA 1
ATOM 4714 C C . PRO B 1 258 ? 0.050 -9.755 0.456 1.00 15.85 261 PRO B C 1
ATOM 4715 O O . PRO B 1 258 ? 1.186 -10.111 0.121 1.00 17.41 261 PRO B O 1
ATOM 4719 N N . GLU B 1 259 ? -0.929 -9.591 -0.429 1.00 15.99 262 GLU B N 1
ATOM 4720 C CA . GLU B 1 259 ? -0.725 -9.901 -1.857 1.00 16.93 262 GLU B CA 1
ATOM 4721 C C . GLU B 1 259 ? 0.271 -8.950 -2.471 1.00 15.07 262 GLU B C 1
ATOM 4722 O O . GLU B 1 259 ? 1.166 -9.372 -3.216 1.00 16.47 262 GLU B O 1
ATOM 4724 N N . ALA B 1 260 ? 0.120 -7.660 -2.168 1.00 14.28 263 ALA B N 1
ATOM 4725 C CA . ALA B 1 260 ? 1.028 -6.659 -2.706 1.00 13.77 263 ALA B CA 1
ATOM 4726 C C . ALA B 1 260 ? 2.434 -6.827 -2.141 1.00 12.28 263 ALA B C 1
ATOM 4727 O O . ALA B 1 260 ? 3.433 -6.662 -2.865 1.00 13.75 263 ALA B O 1
ATOM 4729 N N . GLN B 1 261 ? 2.538 -7.128 -0.852 1.00 12.13 264 GLN B N 1
ATOM 4730 C CA . GLN B 1 261 ? 3.859 -7.354 -0.250 1.00 12.68 264 GLN B CA 1
ATOM 4731 C C . GLN B 1 261 ? 4.619 -8.465 -0.944 1.00 14.32 264 GLN B C 1
ATOM 4732 O O . GLN B 1 261 ? 5.828 -8.314 -1.204 1.00 14.62 264 GLN B O 1
ATOM 4738 N N . LYS B 1 262 ? 3.926 -9.545 -1.294 1.00 14.67 265 LYS B N 1
ATOM 4739 C CA . LYS B 1 262 ? 4.566 -10.644 -2.016 1.00 16.15 265 LYS B CA 1
ATOM 4740 C C . LYS B 1 262 ? 5.049 -10.179 -3.380 1.00 17.15 265 LYS B C 1
ATOM 4741 O O . LYS B 1 262 ? 6.218 -10.392 -3.739 1.00 17.89 265 LYS B O 1
ATOM 4747 N N . ILE B 1 263 ? 4.180 -9.572 -4.178 1.00 16.12 266 ILE B N 1
ATOM 4748 C CA . ILE B 1 263 ? 4.557 -9.173 -5.543 1.00 16.49 266 ILE B CA 1
ATOM 4749 C C . ILE B 1 263 ? 5.681 -8.144 -5.528 1.00 15.11 266 ILE B C 1
ATOM 4750 O O . ILE B 1 263 ? 6.651 -8.257 -6.298 1.00 16.89 266 ILE B O 1
ATOM 4755 N N . PHE B 1 264 ? 5.535 -7.135 -4.685 1.00 14.13 267 PHE B N 1
ATOM 4756 C CA . PHE B 1 264 ? 6.494 -6.055 -4.653 1.00 13.44 267 PHE B CA 1
ATOM 4757 C C . PHE B 1 264 ? 7.870 -6.513 -4.184 1.00 13.86 267 PHE B C 1
ATOM 4758 O O . PHE B 1 264 ? 8.887 -6.187 -4.798 1.00 14.87 267 PHE B O 1
ATOM 4766 N N . SER B 1 265 ? 7.899 -7.299 -3.121 1.00 13.68 268 SER B N 1
ATOM 4767 C CA A SER B 1 265 ? 9.176 -7.780 -2.567 0.50 14.66 268 SER B CA 1
ATOM 4768 C CA B SER B 1 265 ? 9.180 -7.762 -2.579 0.50 15.09 268 SER B CA 1
ATOM 4769 C C . SER B 1 265 ? 9.834 -8.752 -3.550 1.00 15.49 268 SER B C 1
ATOM 4770 O O . SER B 1 265 ? 11.021 -8.626 -3.859 1.00 15.90 268 SER B O 1
ATOM 4775 N N . GLU B 1 266 ? 9.060 -9.708 -4.066 1.00 17.44 269 GLU B N 1
ATOM 4776 C CA . GLU B 1 266 ? 9.624 -10.732 -4.915 1.00 19.14 269 GLU B CA 1
ATOM 4777 C C . GLU B 1 266 ? 10.099 -10.156 -6.230 1.00 18.49 269 GLU B C 1
ATOM 4778 O O . GLU B 1 266 ? 11.051 -10.709 -6.820 1.00 18.77 269 GLU B O 1
ATOM 4784 N N . GLY B 1 267 ? 9.529 -9.038 -6.691 1.00 18.72 270 GLY B N 1
ATOM 4785 C CA . GLY B 1 267 ? 9.988 -8.406 -7.929 1.00 20.08 270 GLY B CA 1
ATOM 4786 C C . GLY B 1 267 ? 11.453 -8.031 -7.983 1.00 18.04 270 GLY B C 1
ATOM 4787 O O . GLY B 1 267 ? 12.031 -7.955 -9.047 1.00 20.61 270 GLY B O 1
ATOM 4788 N N . ASN B 1 268 ? 12.051 -7.799 -6.819 1.00 15.34 271 ASN B N 1
ATOM 4789 C CA . ASN B 1 268 ? 13.482 -7.548 -6.744 1.00 14.41 271 ASN B CA 1
ATOM 4790 C C . ASN B 1 268 ? 14.177 -8.442 -5.729 1.00 12.70 271 ASN B C 1
ATOM 4791 O O . ASN B 1 268 ? 15.238 -8.080 -5.239 1.00 12.75 271 ASN B O 1
ATOM 4796 N N . ASN B 1 269 ? 13.614 -9.608 -5.443 1.00 12.54 272 ASN B N 1
ATOM 4797 C CA . ASN B 1 269 ? 14.237 -10.544 -4.502 1.00 11.76 272 ASN B CA 1
ATOM 4798 C C . ASN B 1 269 ? 14.557 -9.919 -3.151 1.00 10.95 272 ASN B C 1
ATOM 4799 O O . ASN B 1 269 ? 15.577 -10.229 -2.537 1.00 10.67 272 ASN B O 1
ATOM 4804 N N . GLU B 1 270 ? 13.681 -9.016 -2.697 1.00 10.99 273 GLU B N 1
ATOM 4805 C CA . GLU B 1 270 ? 13.777 -8.397 -1.385 1.00 10.74 273 GLU B CA 1
ATOM 4806 C C . GLU B 1 270 ? 12.862 -9.094 -0.388 1.00 11.02 273 GLU B C 1
ATOM 4807 O O . GLU B 1 270 ? 12.025 -9.926 -0.766 1.00 12.10 273 GLU B O 1
ATOM 4813 N N . TYR B 1 271 ? 13.008 -8.744 0.884 1.00 10.56 274 TYR B N 1
ATOM 4814 C CA . TYR B 1 271 ? 12.161 -9.254 1.942 1.00 10.98 274 TYR B CA 1
ATOM 4815 C C . TYR B 1 271 ? 10.933 -8.378 2.086 1.00 10.95 274 TYR B C 1
ATOM 4816 O O . TYR B 1 271 ? 11.040 -7.153 1.913 1.00 11.47 274 TYR B O 1
ATOM 4825 N N . PRO B 1 272 ? 9.785 -8.938 2.482 1.00 11.19 275 PRO B N 1
ATOM 4826 C CA . PRO B 1 272 ? 8.661 -8.075 2.861 1.00 10.76 275 PRO B CA 1
ATOM 4827 C C . PRO B 1 272 ? 8.975 -7.265 4.097 1.00 10.30 275 PRO B C 1
ATOM 4828 O O . PRO B 1 272 ? 9.825 -7.656 4.904 1.00 11.91 275 PRO B O 1
ATOM 4832 N N . VAL B 1 273 ? 8.250 -6.164 4.300 1.00 10.04 276 VAL B N 1
ATOM 4833 C CA . VAL B 1 273 ? 8.310 -5.472 5.597 1.00 10.46 276 VAL B CA 1
ATOM 4834 C C . VAL B 1 273 ? 7.237 -5.960 6.554 1.00 10.41 276 VAL B C 1
ATOM 4835 O O . VAL B 1 273 ? 7.387 -5.773 7.761 1.00 11.53 276 VAL B O 1
ATOM 4839 N N . VAL B 1 274 ? 6.130 -6.514 6.052 1.00 10.42 277 VAL B N 1
ATOM 4840 C CA . VAL B 1 274 ? 4.987 -6.835 6.893 1.00 10.80 277 VAL B CA 1
ATOM 4841 C C . VAL B 1 274 ? 5.147 -8.210 7.505 1.00 11.75 277 VAL B C 1
ATOM 4842 O O . VAL B 1 274 ? 5.411 -9.198 6.819 1.00 13.01 277 VAL B O 1
ATOM 4846 N N . ALA B 1 275 ? 4.960 -8.276 8.818 1.00 12.70 278 ALA B N 1
ATOM 4847 C CA . ALA B 1 275 ? 5.032 -9.545 9.558 1.00 14.49 278 ALA B CA 1
ATOM 4848 C C . ALA B 1 275 ? 4.037 -10.539 9.004 1.00 14.41 278 ALA B C 1
ATOM 4849 O O . ALA B 1 275 ? 2.895 -10.210 8.692 1.00 14.91 278 ALA B O 1
ATOM 4851 N N . GLY B 1 276 ? 4.474 -11.790 8.871 1.00 15.62 279 GLY B N 1
ATOM 4852 C CA . GLY B 1 276 ? 3.622 -12.874 8.450 1.00 16.41 279 GLY B CA 1
ATOM 4853 C C . GLY B 1 276 ? 3.591 -13.155 6.964 1.00 16.27 279 GLY B C 1
ATOM 4854 O O . GLY B 1 276 ? 3.138 -14.212 6.539 1.00 19.80 279 GLY B O 1
ATOM 4855 N N . VAL B 1 277 ? 4.096 -12.236 6.155 1.00 13.88 280 VAL B N 1
ATOM 4856 C CA . VAL B 1 277 ? 4.145 -12.461 4.727 1.00 13.43 280 VAL B CA 1
ATOM 4857 C C . VAL B 1 277 ? 5.283 -13.444 4.442 1.00 14.13 280 VAL B C 1
ATOM 4858 O O . VAL B 1 277 ? 6.398 -13.240 4.885 1.00 14.34 280 VAL B O 1
ATOM 4862 N N . PRO B 1 278 ? 4.999 -14.525 3.711 1.00 15.45 281 PRO B N 1
ATOM 4863 C CA . PRO B 1 278 ? 6.063 -15.490 3.423 1.00 16.62 281 PRO B CA 1
ATOM 4864 C C . PRO B 1 278 ? 7.232 -14.887 2.644 1.00 15.66 281 PRO B C 1
ATOM 4865 O O . PRO B 1 278 ? 7.061 -13.958 1.866 1.00 17.23 281 PRO B O 1
ATOM 4869 N N . ILE B 1 279 ? 8.392 -15.459 2.885 1.00 16.18 282 ILE B N 1
ATOM 4870 C CA . ILE B 1 279 ? 9.652 -15.036 2.290 1.00 16.08 282 ILE B CA 1
ATOM 4871 C C . ILE B 1 279 ? 9.834 -15.707 0.924 1.00 16.60 282 ILE B C 1
ATOM 4872 O O . ILE B 1 279 ? 9.497 -16.872 0.780 1.00 17.67 282 ILE B O 1
ATOM 4877 N N . ALA B 1 280 ? 10.448 -14.997 -0.034 1.00 15.83 283 ALA B N 1
ATOM 4878 C CA . ALA B 1 280 ? 10.740 -15.574 -1.351 1.00 17.07 283 ALA B CA 1
ATOM 4879 C C . ALA B 1 280 ? 11.536 -16.857 -1.221 1.00 15.49 283 ALA B C 1
ATOM 4880 O O . ALA B 1 280 ? 12.462 -16.949 -0.424 1.00 15.33 283 ALA B O 1
ATOM 4882 N N . SER B 1 281 ? 11.216 -17.827 -2.072 1.00 15.93 284 SER B N 1
ATOM 4883 C CA A SER B 1 281 ? 11.911 -19.116 -2.008 0.25 16.76 284 SER B CA 1
ATOM 4884 C CA B SER B 1 281 ? 11.905 -19.121 -2.119 0.25 16.27 284 SER B CA 1
ATOM 4885 C CA C SER B 1 281 ? 11.958 -19.118 -2.019 0.50 16.88 284 SER B CA 1
ATOM 4886 C C . SER B 1 281 ? 13.428 -18.980 -2.198 1.00 15.17 284 SER B C 1
ATOM 4887 O O . SER B 1 281 ? 14.177 -19.691 -1.543 1.00 16.85 284 SER B O 1
ATOM 4894 N N . VAL B 1 282 ? 13.885 -18.045 -3.032 1.00 13.78 285 VAL B N 1
ATOM 4895 C CA . VAL B 1 282 ? 15.310 -17.839 -3.232 1.00 13.64 285 VAL B CA 1
ATOM 4896 C C . VAL B 1 282 ? 16.033 -17.361 -1.951 1.00 13.33 285 VAL B C 1
ATOM 4897 O O . VAL B 1 282 ? 17.238 -17.569 -1.805 1.00 13.74 285 VAL B O 1
ATOM 4901 N N . LEU B 1 283 ? 15.309 -16.694 -1.055 1.00 12.49 286 LEU B N 1
ATOM 4902 C CA . LEU B 1 283 ? 15.882 -16.179 0.185 1.00 12.83 286 LEU B CA 1
ATOM 4903 C C . LEU B 1 283 ? 15.860 -17.173 1.331 1.00 12.56 286 LEU B C 1
ATOM 4904 O O . LEU B 1 283 ? 16.686 -17.078 2.262 1.00 13.59 286 LEU B O 1
ATOM 4909 N N . LYS B 1 284 ? 14.933 -18.116 1.292 1.00 13.26 287 LYS B N 1
ATOM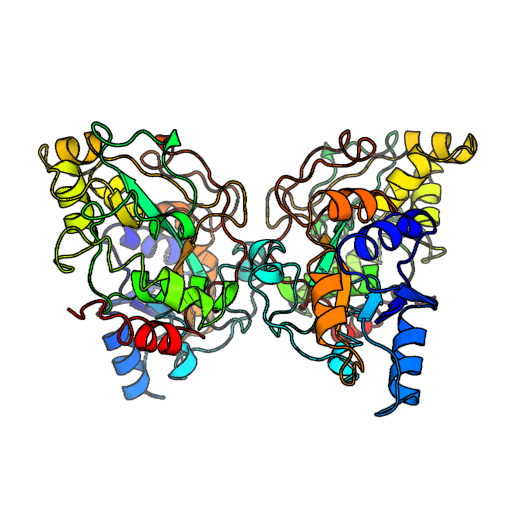 4910 C CA . LYS B 1 284 ? 14.791 -19.057 2.405 1.00 14.90 287 LYS B CA 1
ATOM 4911 C C . LYS B 1 284 ? 16.075 -19.850 2.756 1.00 14.22 287 LYS B C 1
ATOM 4912 O O . LYS B 1 284 ? 16.323 -20.073 3.932 1.00 15.59 287 LYS B O 1
ATOM 4918 N N . PRO B 1 285 ? 16.919 -20.244 1.769 1.00 14.16 288 PRO B N 1
ATOM 4919 C CA . PRO B 1 285 ? 18.098 -21.004 2.136 1.00 15.09 288 PRO B CA 1
ATOM 4920 C C . PRO B 1 285 ? 19.063 -20.293 3.032 1.00 15.11 288 PRO B C 1
ATOM 4921 O O . PRO B 1 285 ? 19.810 -20.924 3.744 1.00 18.03 288 PRO B O 1
ATOM 4925 N N . PHE B 1 286 ? 19.019 -18.969 3.054 1.00 14.96 289 PHE B N 1
ATOM 4926 C CA A PHE B 1 286 ? 19.948 -18.241 3.914 0.50 15.54 289 PHE B CA 1
ATOM 4927 C CA B PHE B 1 286 ? 19.944 -18.187 3.864 0.50 16.10 289 PHE B CA 1
ATOM 4928 C C . PHE B 1 286 ? 19.450 -18.059 5.310 1.00 16.37 289 PHE B C 1
ATOM 4929 O O . PHE B 1 286 ? 20.211 -17.650 6.189 1.00 19.00 289 PHE B O 1
ATOM 4944 N N . GLY B 1 287 ? 18.183 -18.377 5.551 1.00 16.06 290 GLY B N 1
ATOM 4945 C CA . GLY B 1 287 ? 17.619 -18.335 6.902 1.00 17.19 290 GLY B CA 1
ATOM 4946 C C . GLY B 1 287 ? 17.209 -16.946 7.354 1.00 15.64 290 GLY B C 1
ATOM 4947 O O . GLY B 1 287 ? 17.510 -15.937 6.704 1.00 17.23 290 GLY B O 1
ATOM 4948 N N . SER B 1 288 ? 16.446 -16.910 8.438 1.00 15.76 291 SER B N 1
ATOM 4949 C CA A SER B 1 288 ? 16.066 -15.681 9.133 0.50 15.43 291 SER B CA 1
ATOM 4950 C CA B SER B 1 288 ? 16.083 -15.629 9.036 0.50 14.97 291 SER B CA 1
ATOM 4951 C C . SER B 1 288 ? 17.278 -15.075 9.822 1.00 13.56 291 SER B C 1
ATOM 4952 O O . SER B 1 288 ? 18.246 -15.769 10.127 1.00 15.47 291 SER B O 1
ATOM 4957 N N . PHE B 1 289 ? 17.210 -13.790 10.119 1.00 11.94 292 PHE B N 1
ATOM 4958 C CA . PHE B 1 289 ? 18.317 -13.125 10.785 1.00 11.26 292 PHE B CA 1
ATOM 4959 C C . PHE B 1 289 ? 17.812 -11.939 11.576 1.00 11.04 292 PHE B C 1
ATOM 4960 O O . PHE B 1 289 ? 16.816 -11.301 11.230 1.00 12.11 292 PHE B O 1
ATOM 4968 N N . LYS B 1 290 ? 18.537 -11.640 12.647 1.00 10.72 293 LYS B N 1
ATOM 4969 C CA . LYS B 1 290 ? 18.214 -10.486 13.496 1.00 10.70 293 LYS B CA 1
ATOM 4970 C C . LYS B 1 290 ? 18.457 -9.186 12.748 1.00 10.34 293 LYS B C 1
ATOM 4971 O O . LYS B 1 290 ? 19.560 -8.968 12.234 1.00 10.69 293 LYS B O 1
ATOM 4977 N N . ASN B 1 291 ? 17.446 -8.331 12.710 1.00 10.72 294 ASN B N 1
ATOM 4978 C CA . ASN B 1 291 ? 17.559 -6.997 12.121 1.00 10.54 294 ASN B CA 1
ATOM 4979 C C . ASN B 1 291 ? 17.907 -5.987 13.218 1.00 10.46 294 ASN B C 1
ATOM 4980 O O . ASN B 1 291 ? 17.260 -5.991 14.280 1.00 12.02 294 ASN B O 1
ATOM 4985 N N . ASP B 1 292 ? 18.829 -5.069 12.938 1.00 9.71 295 ASP B N 1
ATOM 4986 C CA . ASP B 1 292 ? 19.025 -3.921 13.834 1.00 9.83 295 ASP B CA 1
ATOM 4987 C C . ASP B 1 292 ? 17.735 -3.120 13.919 1.00 10.06 295 ASP B C 1
ATOM 4988 O O . ASP B 1 292 ? 17.027 -2.965 12.932 1.00 12.37 295 ASP B O 1
ATOM 4993 N N . SER B 1 293 ? 17.397 -2.642 15.117 1.00 10.13 296 SER B N 1
ATOM 4994 C CA . SER B 1 293 ? 16.176 -1.834 15.310 1.00 10.05 296 SER B CA 1
ATOM 4995 C C . SER B 1 293 ? 16.375 -0.325 15.064 1.00 9.11 296 SER B C 1
ATOM 4996 O O . SER B 1 293 ? 15.438 0.441 15.229 1.00 9.89 296 SER B O 1
ATOM 4999 N N . THR B 1 294 ? 17.573 0.084 14.685 1.00 8.66 297 THR B N 1
ATOM 5000 C CA . THR B 1 294 ? 17.844 1.490 14.371 1.00 8.87 297 THR B CA 1
ATOM 5001 C C . THR B 1 294 ? 16.840 2.014 13.349 1.00 8.64 297 THR B C 1
ATOM 5002 O O . THR B 1 294 ? 16.561 1.376 12.334 1.00 9.29 297 THR B O 1
ATOM 5006 N N . ASN B 1 295 ? 16.318 3.229 13.581 1.00 8.40 298 ASN B N 1
ATOM 5007 C CA . ASN B 1 295 ? 15.438 3.818 12.598 1.00 8.50 298 ASN B CA 1
ATOM 5008 C C . ASN B 1 295 ? 16.240 4.210 11.363 1.00 8.44 298 ASN B C 1
ATOM 5009 O O . ASN B 1 295 ? 17.256 4.911 11.463 1.00 9.02 298 ASN B O 1
ATOM 5014 N N . VAL B 1 296 ? 15.794 3.766 10.186 1.00 8.07 299 VAL B N 1
ATOM 5015 C CA . VAL B 1 296 ? 16.587 3.947 8.981 1.00 8.48 299 VAL B CA 1
ATOM 5016 C C . VAL B 1 296 ? 16.743 5.430 8.566 1.00 8.54 299 VAL B C 1
ATOM 5017 O O . VAL B 1 296 ? 17.598 5.729 7.774 1.00 9.13 299 VAL B O 1
ATOM 5021 N N . SER B 1 297 ? 15.900 6.324 9.104 1.00 8.92 300 SER B N 1
ATOM 5022 C CA . SER B 1 297 ? 16.117 7.741 8.865 1.00 9.36 300 SER B CA 1
ATOM 5023 C C . SER B 1 297 ? 17.491 8.219 9.326 1.00 9.37 300 SER B C 1
ATOM 5024 O O . SER B 1 297 ? 18.000 9.216 8.800 1.00 10.46 300 SER B O 1
ATOM 5027 N N . VAL B 1 298 ? 18.092 7.553 10.308 1.00 9.25 301 VAL B N 1
ATOM 5028 C CA . VAL B 1 298 ? 19.450 7.893 10.754 1.00 10.41 301 VAL B CA 1
ATOM 5029 C C . VAL B 1 298 ? 20.412 7.895 9.597 1.00 9.69 301 VAL B C 1
ATOM 5030 O O . VAL B 1 298 ? 21.376 8.666 9.584 1.00 10.44 301 VAL B O 1
ATOM 5034 N N . TYR B 1 299 ? 20.206 6.993 8.651 1.00 9.92 302 TYR B N 1
ATOM 5035 C CA A TYR B 1 299 ? 21.112 6.825 7.499 0.50 10.45 302 TYR B CA 1
ATOM 5036 C CA B TYR B 1 299 ? 21.194 6.844 7.617 0.50 10.59 302 TYR B CA 1
ATOM 5037 C C . TYR B 1 299 ? 21.171 8.076 6.677 1.00 10.10 302 TYR B C 1
ATOM 5038 O O . TYR B 1 299 ? 22.193 8.430 6.116 1.00 11.64 302 TYR B O 1
ATOM 5055 N N . GLY B 1 300 ? 20.023 8.743 6.554 1.00 10.62 303 GLY B N 1
ATOM 5056 C CA . GLY B 1 300 ? 19.970 10.017 5.865 1.00 11.28 303 GLY B CA 1
ATOM 5057 C C . GLY B 1 300 ? 20.471 11.169 6.703 1.00 10.82 303 GLY B C 1
ATOM 5058 O O . GLY B 1 300 ? 21.249 12.005 6.227 1.00 12.00 303 GLY B O 1
ATOM 5059 N N . LYS B 1 301 ? 20.040 11.205 7.947 1.00 10.85 304 LYS B N 1
ATOM 5060 C CA A LYS B 1 301 ? 20.552 12.271 8.870 0.50 11.95 304 LYS B CA 1
ATOM 5061 C CA B LYS B 1 301 ? 20.501 12.238 8.878 0.50 12.09 304 LYS B CA 1
ATOM 5062 C C . LYS B 1 301 ? 22.067 12.400 8.911 1.00 11.74 304 LYS B C 1
ATOM 5063 O O . LYS B 1 301 ? 22.615 13.514 8.945 1.00 13.93 304 LYS B O 1
ATOM 5074 N N . LEU B 1 302 ? 22.742 11.246 8.852 1.00 10.59 305 LEU B N 1
ATOM 5075 C CA A LEU B 1 302 ? 24.201 11.211 8.896 0.50 10.73 305 LEU B CA 1
ATOM 5076 C CA B LEU B 1 302 ? 24.201 11.189 8.916 0.50 10.81 305 LEU B CA 1
ATOM 5077 C C . LEU B 1 302 ? 24.853 10.954 7.540 1.00 10.43 305 LEU B C 1
ATOM 5078 O O . LEU B 1 302 ? 26.050 10.663 7.470 1.00 11.39 305 LEU B O 1
ATOM 5087 N N . ASN B 1 303 ? 24.102 11.133 6.464 1.00 10.95 306 ASN B N 1
ATOM 5088 C CA . ASN B 1 303 ? 24.665 10.906 5.136 1.00 11.10 306 ASN B CA 1
ATOM 5089 C C . ASN B 1 303 ? 25.863 11.836 4.862 1.00 11.51 306 ASN B C 1
ATOM 5090 O O . ASN B 1 303 ? 26.881 11.388 4.353 1.00 11.37 306 ASN B O 1
ATOM 5095 N N . ALA B 1 304 ? 25.724 13.120 5.148 1.00 12.42 307 ALA B N 1
ATOM 5096 C CA . ALA B 1 304 ? 26.823 14.043 4.865 1.00 13.10 307 ALA B CA 1
ATOM 5097 C C . ALA B 1 304 ? 28.057 13.710 5.733 1.00 12.06 307 ALA B C 1
ATOM 5098 O O . ALA B 1 304 ? 29.180 13.819 5.266 1.00 12.42 307 ALA B O 1
ATOM 5100 N N . ASP B 1 305 ? 27.844 13.266 6.976 1.00 12.30 308 ASP B N 1
ATOM 5101 C CA . ASP B 1 305 ? 28.929 12.827 7.854 1.00 12.14 308 ASP B CA 1
ATOM 5102 C C . ASP B 1 305 ? 29.641 11.613 7.246 1.00 10.74 308 ASP B C 1
ATOM 5103 O O . ASP B 1 305 ? 30.868 11.528 7.289 1.00 10.90 308 ASP B O 1
ATOM 5105 N N . ALA B 1 306 ? 28.889 10.673 6.695 1.00 9.99 309 ALA B N 1
ATOM 5106 C CA . ALA B 1 306 ? 29.471 9.529 6.013 1.00 9.67 309 ALA B CA 1
ATOM 5107 C C . ALA B 1 306 ? 30.334 9.937 4.816 1.00 9.89 309 ALA B C 1
ATOM 5108 O O . ALA B 1 306 ? 31.451 9.434 4.646 1.00 10.26 309 ALA B O 1
ATOM 5110 N N . ILE B 1 307 ? 29.836 10.859 3.996 1.00 9.91 310 ILE B N 1
ATOM 5111 C CA . ILE B 1 307 ? 30.612 11.356 2.856 1.00 10.77 310 ILE B CA 1
ATOM 5112 C C . ILE B 1 307 ? 31.924 11.985 3.359 1.00 10.14 310 ILE B C 1
ATOM 5113 O O . ILE B 1 307 ? 32.999 11.754 2.788 1.00 10.87 310 ILE B O 1
ATOM 5118 N N . LYS B 1 308 ? 31.835 12.794 4.411 1.00 10.60 311 LYS B N 1
ATOM 5119 C CA . LYS B 1 308 ? 33.015 13.448 4.982 1.00 11.59 311 LYS B CA 1
ATOM 5120 C C . LYS B 1 308 ? 34.029 12.406 5.475 1.00 11.05 311 LYS B C 1
ATOM 5121 O O . LYS B 1 308 ? 35.230 12.492 5.207 1.00 11.68 311 LYS B O 1
ATOM 5127 N N . LEU B 1 309 ? 33.547 11.405 6.199 1.00 10.54 312 LEU B N 1
ATOM 5128 C CA . LEU B 1 309 ? 34.444 10.356 6.721 1.00 10.46 312 LEU B CA 1
ATOM 5129 C C . LEU B 1 309 ? 35.108 9.581 5.594 1.00 9.90 312 LEU B C 1
ATOM 5130 O O . LEU B 1 309 ? 36.311 9.332 5.613 1.00 11.19 312 LEU B O 1
ATOM 5135 N N A MET B 1 310 ? 34.338 9.213 4.587 0.50 10.14 313 MET B N 1
ATOM 5136 N N B MET B 1 310 ? 34.327 9.200 4.595 0.50 10.15 313 MET B N 1
ATOM 5137 C CA A MET B 1 310 ? 34.872 8.412 3.488 0.50 10.72 313 MET B CA 1
ATOM 5138 C CA B MET B 1 310 ? 34.870 8.412 3.482 0.50 10.73 313 MET B CA 1
ATOM 5139 C C A MET B 1 310 ? 35.950 9.177 2.713 0.50 10.98 313 MET B C 1
ATOM 5140 C C B MET B 1 310 ? 35.952 9.177 2.723 0.50 10.98 313 MET B C 1
ATOM 5141 O O A MET B 1 310 ? 36.962 8.622 2.313 0.50 12.91 313 MET B O 1
ATOM 5142 O O B MET B 1 310 ? 36.958 8.622 2.334 0.50 12.88 313 MET B O 1
ATOM 5151 N N . ASP B 1 311 ? 35.757 10.476 2.563 1.00 11.29 314 ASP B N 1
ATOM 5152 C CA . ASP B 1 311 ? 36.773 11.328 1.943 1.00 12.54 314 ASP B CA 1
ATOM 5153 C C . ASP B 1 311 ? 38.028 11.404 2.805 1.00 12.55 314 ASP B C 1
ATOM 5154 O O . ASP B 1 311 ? 39.143 11.285 2.296 1.00 14.57 314 ASP B O 1
ATOM 5159 N N . ARG B 1 312 ? 37.821 11.571 4.092 1.00 12.12 315 ARG B N 1
ATOM 5160 C CA A ARG B 1 312 ? 38.981 11.652 5.031 0.60 13.52 315 ARG B CA 1
ATOM 5161 C CA B ARG B 1 312 ? 38.908 11.673 5.035 0.40 13.68 315 ARG B CA 1
ATOM 5162 C C . ARG B 1 312 ? 39.897 10.445 5.035 1.00 13.62 315 ARG B C 1
ATOM 5163 O O . ARG B 1 312 ? 41.126 10.573 5.130 1.00 16.73 315 ARG B O 1
ATOM 5178 N N . VAL B 1 313 ? 39.313 9.262 4.863 1.00 11.92 316 VAL B N 1
ATOM 5179 C CA . VAL B 1 313 ? 40.093 8.034 4.893 1.00 12.40 316 VAL B CA 1
ATOM 5180 C C . VAL B 1 313 ? 40.490 7.547 3.498 1.00 13.32 316 VAL B C 1
ATOM 5181 O O . VAL B 1 313 ? 41.140 6.509 3.384 1.00 15.53 316 VAL B O 1
ATOM 5185 N N . GLY B 1 314 ? 40.167 8.298 2.440 1.00 12.79 317 GLY B N 1
ATOM 5186 C CA . GLY B 1 314 ? 40.623 7.952 1.107 1.00 14.10 317 GLY B CA 1
ATOM 5187 C C . GLY B 1 314 ? 39.889 6.776 0.478 1.00 13.59 317 GLY B C 1
ATOM 5188 O O . GLY B 1 314 ? 40.442 6.017 -0.316 1.00 15.59 317 GLY B O 1
ATOM 5189 N N . TRP B 1 315 ? 38.604 6.646 0.809 1.00 12.73 318 TRP B N 1
ATOM 5190 C CA . TRP B 1 315 ? 37.731 5.669 0.123 1.00 12.54 318 TRP B CA 1
ATOM 5191 C C . TRP B 1 315 ? 37.249 6.303 -1.157 1.00 13.67 318 TRP B C 1
ATOM 5192 O O . TRP B 1 315 ? 36.467 7.221 -1.153 1.00 15.61 318 TRP B O 1
ATOM 5203 N N . LYS B 1 316 ? 37.791 5.824 -2.259 1.00 14.78 319 LYS B N 1
ATOM 5204 C CA . LYS B 1 316 ? 37.608 6.493 -3.552 1.00 17.30 319 LYS B CA 1
ATOM 5205 C C . LYS B 1 316 ? 36.143 6.633 -4.036 1.00 15.18 319 LYS B C 1
ATOM 5206 O O . LYS B 1 316 ? 35.299 5.721 -3.868 1.00 14.03 319 LYS B O 1
ATOM 5212 N N . LEU B 1 317 ? 35.908 7.803 -4.574 1.00 16.74 320 LEU B N 1
ATOM 5213 C CA . LEU B 1 317 ? 34.669 8.082 -5.319 1.00 16.57 320 LEU B CA 1
ATOM 5214 C C . LEU B 1 317 ? 34.644 7.376 -6.651 1.00 18.52 320 LEU B C 1
ATOM 5215 O O . LEU B 1 317 ? 35.676 7.025 -7.189 1.00 21.41 320 LEU B O 1
ATOM 5220 N N . GLU B 1 318 ? 33.461 7.220 -7.221 1.00 18.84 321 GLU B N 1
ATOM 5221 C CA A GLU B 1 318 ? 33.338 6.682 -8.572 0.50 21.91 321 GLU B CA 1
ATOM 5222 C CA B GLU B 1 318 ? 33.393 6.680 -8.571 0.50 21.87 321 GLU B CA 1
ATOM 5223 C C . GLU B 1 318 ? 33.977 7.629 -9.59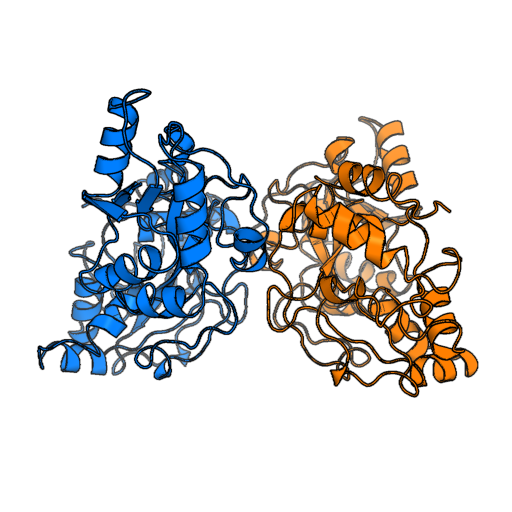5 1.00 29.29 321 GLU B C 1
ATOM 5224 O O . GLU B 1 318 ? 33.858 8.849 -9.502 1.00 36.81 321 GLU B O 1
#

Nearest PDB structures (foldseek):
  6g7q-assembly1_B  TM=1.001E+00  e=9.368E-63  Trichodesmium erythraeum IMS101
  2pt2-assembly1_A  TM=9.366E-01  e=4.358E-46  Synechocystis sp. PCC 6803
  1y4t-assembly2_D  TM=9.163E-01  e=1.602E-38  Campylobacter jejuni
  8rk1-assembly1_A  TM=9.584E-01  e=5.742E-35  Prochlorococcus marinus subsp. pastoris str. CCMP1986
  1y9u-assembly1_A  TM=9.398E-01  e=2.418E-34  Bordetella pertussis Tohama I

Organism: Trichodesmium erythraeum (strain IMS101) (NCBI:txid203124)

Sequence (636 aa):
GAINLYSSRHYDDTDQALLYDSFTKKKTGLKVNLIEGKGDKLIERIKSEGANSPADVFMTVVDAGRRLWWRRAQEAGILQPISSSSTLNNKIPANLRSPEKLWFGFSKRARVIMYNKNNKKVQPSELSTYEDLAQNNKWKGKIVIRSSSNIYNQSLIASLIEIHGMMSDAEGWAKKGFVRRNFARPPEGNDTAQIKAVAAGIGDIGLANSYYLARLKKRRSSSSKKPPEEDQAVADKVGMMFFPNQNGRGTHVNISGGGVVKNAPNKEGAIKFLEYLVSPEAQKIFSSEGNNEYPVVAGVPIASSVLKPFGSSFKNDSTNVSVYYGKLLNADAIKLMMDRRVGWKKLEGAINLYSSRHYDTDQALLYDSFTKKKTGLKKVNLIEGKGDKLIERIKSEGANSPADVFMTVVDAGRRLWWRRAQEAGILQPISSSSTLNNKIPANLRSPEEKLWFGFSKRARVIMYNKNKVQPSELSTYEDLAQNKWKGKIVIRSSSNIYNQSLIASLIEIHGMMSDAEGWAKGFVRRNFARPPEGNDTAQIKAVAAGIGDIGLLANSYYLARLKRSSKPEDQAVADKVGMMFFPNQNGRGTHVNISGGGVVKNAPNKEGAIKFLEYYLVSPEAQKIFSSEGNNEYPVVAGVPIASSSVLKPFFGSSFKNDSTNVSVYYGKKLLNADAIKLMMDRRVGWKLEE

Solvent-accessible surface area: 24808 Å² total

Foldseek 3Di:
DEAEEEEQQDDPLCVVVQVVLCVVPVYHYHYHYDALVVSLVVQLVCPLVDQHFKYWYWWLLSLLVSVVSVFFDADDDPLQPVFFAQLQADPRRRKGFFFKKFWWKKFFVVPDDCVVAAALLCLLDPVLALAEAEAFLQDLVQLLVLLVVCVPQNLVVSLSSVLSNVRNHNDAHDDAQLVRLQCCLVRSHRIYIHIPLSLLCLCVVPDVVSVSSSVRIDTGWHDQVHQTTEMTGTMMHTTPNHPCNVSSVSSRSSSSDLVNSCSSQVSRQTHGSGPPRDHDPSCPVNPDIGHHSHRSNSSNVCSVVSSVSCVVSVRHHD/DEAEEEEQQDDVLCVVVQVVLCVVPVYHYHYHYDALVVVLVVLVVCPLPDQHFKYWYWWLLSLLVSVVSPWFDADDDPLQPVFFAQLQADPRRRKGFFFKKFWWKKFFVVPDDCVVAAALLCLLDPVLALAEAEAFLQDLVQLLVLLVVCVVQNLVRSLSSVLSNVRNHNDAHDDAQLVRLQCCLVRSHRIYIHIPLSLLCLCPDPDPVSVSSSVRIDTGWHDQVHQTTEMTGTMMGTTPNHPCNVSSVSSRSSSSDLVNSVSSQVSRQTHGRGPPRDHDPSCPVNPDTGHHSHRSNSSNVCSVVSSVSCVVSVRHHD

CATH classification: 3.40.190.10 (+1 more: 3.40.190.10)

Secondary structure (DSSP, 8-state):
-EEEEEES---GGGHHHHHHHHHHHS-EEEEEE--HHHHHHHHHHHGGG----EEEEE-HHHHHHHHHTT-EE----HHHHHHS-GGGB-TTSS-EEEEEEEEEEEEETTT--GGG---SGGGGSGGGTT-EE---TT-HHHHHHHHHHHHHHHHHHHHHHHHHHHHTBSSS--S-HHHHHHHHHHTS-SEEEEEHHHHHHHHH-S-HHHHHHHHHEEEE-TTTTTT-B-EEEEEEEEETT-TTHHHHHHHHHHHTSHHHHHHHHHTTTPEESSTTPPPPTTTGGG---PBP---THHHHHTHHHHHHHHHHTT----/-EEEEEESS--GGGHHHHHHHHHHH--EEEEEE--HHHHHHHHHHHGGG----EEEEE-HHHHHHHHHHT-EE----HHHHHHS-GGGB-TTSS-EEEEEEEEEEEEETTT--GGG---SGGGGSGGGTT-EE---TT-HHHHHHHHHHHHHHHHHHHHHHHHHHHHTBSSS--S-HHHHHHHHHHTS-SEEEEEHHHHHHHHH-S-HHHHHHHHHEEEE-TTTTTT-B-EEEEEEEEETT-TTHHHHHHHHHHHTSHHHHHHHHHTTTPEESSTTPPPPTTTGGG---PBP---THHHHHTHHHHHHHHHHTT----

InterPro domains:
  IPR006059 Bacterial-type extracellular solute-binding protein [PF13416] (49-311)
  IPR026045 Ferric binding protein [PIRSF002825] (24-349)

B-factor: mean 17.29, std 7.82, range [7.57, 100.25]